Protein AF-A0A963FL14-F1 (afdb_monomer_lite)

pLDDT: mean 82.17, std 17.09, range [29.59, 98.5]

Foldseek 3Di:
DDDDDDDDDDDDDPPPPPPPPPPPVPQDQDVQATFLDDDVFKTKHFAQPDDPPPPQDPVRDRDGRDLQNQLDLPPDPDSQEGEMEMEGQDDPVCVCVVQDDDVLCSCLPGVLVSSCSSNPDDHHQKYWYFYYYPPDPHGQKIWMWGADPSSPDIATQDIDGDLNVLLADDLVRSLVPAHQDHPPDQPPPPAFDFPDDDPFKTKTFNHPCLWAFQPPVDPDHADPPRAMEMEGQDALVCVVVVCCVPPVQCQVRPVVVSCVVTYHAFIKHWYFYHYVVDRKTQKIWIWGWDDDPDPPDDTDIDTPDMGGISHSVSSSVVSVVQLCQLCVVVDRDDDDQSSARLSQCLVCLLVLVLVSQLVSQVVLQVLLVVVVCVPPPPPDPPPPDFRGGCLLLLLLLLQQLCPVQQCVLVVVLPKDKDKAKDFWDWDQDDADVPRRDDIDTRDIAMDITTGRPVSVVVCVVRYHNPSNVVVLVSCVVSVRSSSNRSSRRSNCCSVRDHCPDPSNVSSSVSSSVSSVVCSVCRRPSHD

Structure (mmCIF, N/CA/C/O backbone):
data_AF-A0A963FL14-F1
#
_entry.id   AF-A0A963FL14-F1
#
loop_
_atom_site.group_PDB
_atom_site.id
_atom_site.type_symbol
_atom_site.label_atom_id
_atom_site.label_alt_id
_atom_site.label_comp_id
_atom_site.label_asym_id
_atom_site.label_entity_id
_atom_site.label_seq_id
_atom_site.pdbx_PDB_ins_code
_atom_site.Cartn_x
_atom_site.Cartn_y
_atom_site.Cartn_z
_atom_site.occupancy
_atom_site.B_iso_or_equiv
_atom_site.auth_seq_id
_atom_site.auth_comp_id
_atom_site.auth_asym_id
_atom_site.auth_atom_id
_atom_site.pdbx_PDB_model_num
ATOM 1 N N . MET A 1 1 ? -38.346 -67.082 73.761 1.00 36.41 1 MET A N 1
ATOM 2 C CA . MET A 1 1 ? -37.071 -67.827 73.867 1.00 36.41 1 MET A CA 1
ATOM 3 C C . MET A 1 1 ? -36.022 -67.116 73.016 1.00 36.41 1 MET A C 1
ATOM 5 O O . MET A 1 1 ? -36.289 -66.941 71.841 1.00 36.41 1 MET A O 1
ATOM 9 N N . LYS A 1 2 ? -34.888 -66.734 73.634 1.00 35.06 2 LYS A N 1
ATOM 10 C CA . LYS A 1 2 ? -33.524 -66.584 73.064 1.00 35.06 2 LYS A CA 1
ATOM 11 C C . LYS A 1 2 ? -33.317 -65.604 71.883 1.00 35.06 2 LYS A C 1
ATOM 13 O O . LYS A 1 2 ? -33.778 -65.845 70.783 1.00 35.06 2 LYS A O 1
ATOM 18 N N . THR A 1 3 ? -32.785 -64.400 72.129 1.00 32.69 3 THR A N 1
ATOM 19 C CA . THR A 1 3 ? -31.349 -63.993 72.215 1.00 32.69 3 THR A CA 1
ATOM 20 C C . THR A 1 3 ? -30.592 -63.844 70.886 1.00 32.69 3 THR A C 1
ATOM 22 O O . THR A 1 3 ? -30.349 -64.825 70.199 1.00 32.69 3 THR A O 1
ATOM 25 N N . SER A 1 4 ? -30.136 -62.597 70.678 1.00 29.59 4 SER A N 1
ATOM 26 C CA . SER A 1 4 ? -28.787 -62.133 70.279 1.00 29.59 4 SER A CA 1
ATOM 27 C C . SER A 1 4 ? -28.186 -62.580 68.934 1.00 29.59 4 SER A C 1
ATOM 29 O O . SER A 1 4 ? -28.043 -63.764 68.673 1.00 29.59 4 SER A O 1
ATOM 31 N N . VAL A 1 5 ? -27.791 -61.679 68.024 1.00 35.53 5 VAL A N 1
ATOM 32 C CA . VAL A 1 5 ? -26.699 -60.676 68.125 1.00 35.53 5 VAL A CA 1
ATOM 33 C C . VAL A 1 5 ? -25.336 -61.303 68.456 1.00 35.53 5 VAL A C 1
ATOM 35 O O . VAL A 1 5 ? -25.065 -61.561 69.619 1.00 35.53 5 VAL A O 1
ATOM 38 N N . HIS A 1 6 ? -24.463 -61.454 67.447 1.00 31.09 6 HIS A N 1
ATOM 39 C CA . HIS A 1 6 ? -23.099 -60.880 67.367 1.00 31.09 6 HIS A CA 1
ATOM 40 C C . HIS A 1 6 ? -22.356 -61.393 66.113 1.00 31.09 6 HIS A C 1
ATOM 42 O O . HIS A 1 6 ? -22.363 -62.583 65.841 1.00 31.09 6 HIS A O 1
ATOM 48 N N . ARG A 1 7 ? -21.930 -60.484 65.212 1.00 37.38 7 ARG A N 1
ATOM 49 C CA . ARG A 1 7 ? -20.568 -59.887 65.089 1.00 37.38 7 ARG A CA 1
ATOM 50 C C . ARG A 1 7 ? -19.539 -60.933 64.607 1.00 37.38 7 ARG A C 1
ATOM 52 O O . ARG A 1 7 ? -19.436 -61.980 65.214 1.00 37.38 7 ARG A O 1
ATOM 59 N N . ARG A 1 8 ? -18.695 -60.696 63.593 1.00 35.94 8 ARG A N 1
ATOM 60 C CA . ARG A 1 8 ? -17.873 -59.496 63.332 1.00 35.94 8 ARG A CA 1
ATOM 61 C C . ARG A 1 8 ? -17.067 -59.646 62.021 1.00 35.94 8 ARG A C 1
ATOM 63 O O . ARG A 1 8 ? -16.720 -60.768 61.683 1.00 35.94 8 ARG A O 1
ATOM 70 N N . ALA A 1 9 ? -16.653 -58.477 61.497 1.00 37.66 9 ALA A N 1
ATOM 71 C CA . ALA A 1 9 ? -15.416 -58.160 60.744 1.00 37.66 9 ALA A CA 1
ATOM 72 C C . ALA A 1 9 ? -15.192 -58.837 59.367 1.00 37.66 9 ALA A C 1
ATOM 74 O O . ALA A 1 9 ? -15.571 -59.975 59.166 1.00 37.66 9 ALA A O 1
ATOM 75 N N . CYS A 1 10 ? -14.564 -58.232 58.354 1.00 32.94 10 CYS A N 1
ATOM 76 C CA . CYS A 1 10 ? -13.807 -56.983 58.215 1.00 32.94 10 CYS A CA 1
ATOM 77 C C . CYS A 1 10 ? -13.793 -56.607 56.714 1.00 32.94 10 CYS A C 1
ATOM 79 O O . CYS A 1 10 ? -13.673 -57.482 55.866 1.00 32.94 10 CYS A O 1
ATOM 81 N N . SER A 1 11 ? -14.006 -55.336 56.373 1.00 31.45 11 SER A N 1
ATOM 82 C CA . SER A 1 11 ? -13.001 -54.418 55.803 1.00 31.45 11 SER A CA 1
ATOM 83 C C . SER A 1 11 ? -12.186 -54.928 54.612 1.00 31.45 11 SER A C 1
ATOM 85 O O . SER A 1 11 ? -11.145 -55.557 54.785 1.00 31.45 11 SER A O 1
ATOM 87 N N . SER A 1 12 ? -12.555 -54.462 53.419 1.00 38.34 12 SER A N 1
ATOM 88 C CA . SER A 1 12 ? -11.640 -53.669 52.587 1.00 38.34 12 SER A CA 1
ATOM 89 C C . SER A 1 12 ? -12.417 -52.915 51.512 1.00 38.34 12 SER A C 1
ATOM 91 O O . SER A 1 12 ? -13.028 -53.498 50.621 1.00 38.34 12 SER A O 1
ATOM 93 N N . CYS A 1 13 ? -12.403 -51.591 51.655 1.00 33.75 13 CYS A N 1
ATOM 94 C CA . CYS A 1 13 ? -12.834 -50.611 50.674 1.00 33.75 13 CYS A CA 1
ATOM 95 C C . CYS A 1 13 ? -12.068 -50.783 49.358 1.00 33.75 13 CYS A C 1
ATOM 97 O O . CYS A 1 13 ? -10.847 -50.658 49.345 1.00 33.75 13 CYS A O 1
ATOM 99 N N . VAL A 1 14 ? -12.784 -50.921 48.244 1.00 39.25 14 VAL A N 1
ATOM 100 C CA . VAL A 1 14 ? -12.297 -50.461 46.939 1.00 39.25 14 VAL A CA 1
ATOM 101 C C . VAL A 1 14 ? -13.196 -49.302 46.539 1.00 39.25 14 VAL A C 1
ATOM 103 O O . VAL A 1 14 ? -14.261 -49.468 45.947 1.00 39.25 14 VAL A O 1
ATOM 106 N N . LEU A 1 15 ? -12.781 -48.113 46.979 1.00 38.31 15 LEU A N 1
ATOM 107 C CA . LEU A 1 15 ? -13.317 -46.846 46.511 1.00 38.31 15 LEU A CA 1
ATOM 108 C C . LEU A 1 15 ? -13.089 -46.789 44.998 1.00 38.31 15 LEU A C 1
ATOM 110 O O . LEU A 1 15 ? -11.952 -46.757 44.529 1.00 38.31 15 LEU A O 1
ATOM 114 N N . SER A 1 16 ? -14.185 -46.769 44.248 1.00 38.06 16 SER A N 1
ATOM 115 C CA . SER A 1 16 ? -14.195 -46.413 42.835 1.00 38.06 16 SER A CA 1
ATOM 116 C C . SER A 1 16 ? -13.856 -44.929 42.715 1.00 38.06 16 SER A C 1
ATOM 118 O O . SER A 1 16 ? -14.730 -44.063 42.732 1.00 38.06 16 SER A O 1
ATOM 120 N N . LEU A 1 17 ? -12.558 -44.639 42.653 1.00 34.09 17 LEU A N 1
ATOM 121 C CA . LEU A 1 17 ? -12.030 -43.350 42.241 1.00 34.09 17 LEU A CA 1
ATOM 122 C C . LEU A 1 17 ? -12.260 -43.243 40.726 1.00 34.09 17 LEU A C 1
ATOM 124 O O . LEU A 1 17 ? -11.465 -43.718 39.918 1.00 34.09 17 LEU A O 1
ATOM 128 N N . LEU A 1 18 ? -13.384 -42.641 40.342 1.00 36.38 18 LEU A N 1
ATOM 129 C CA . LEU A 1 18 ? -13.540 -42.003 39.040 1.00 36.38 18 LEU A CA 1
ATOM 130 C C . LEU A 1 18 ? -12.447 -40.934 38.933 1.00 36.38 18 LEU A C 1
ATOM 132 O O . LEU A 1 18 ? -12.615 -39.796 39.370 1.00 36.38 18 LEU A O 1
ATOM 136 N N . LEU A 1 19 ? -11.300 -41.326 38.380 1.00 34.06 19 LEU A N 1
ATOM 137 C CA . LEU A 1 19 ? -10.322 -40.413 37.817 1.00 34.06 19 LEU A CA 1
ATOM 138 C C . LEU A 1 19 ? -11.006 -39.674 36.659 1.00 34.06 19 LEU A C 1
ATOM 140 O O . LEU A 1 19 ? -10.921 -40.067 35.497 1.00 34.06 19 LEU A O 1
ATOM 144 N N . LEU A 1 20 ? -11.656 -38.554 36.984 1.00 34.47 20 LEU A N 1
ATOM 145 C CA . LEU A 1 20 ? -11.543 -37.371 36.147 1.00 34.47 20 LEU A CA 1
ATOM 146 C C . LEU A 1 20 ? -10.044 -37.088 36.031 1.00 34.47 20 LEU A C 1
ATOM 148 O O . LEU A 1 20 ? -9.445 -36.421 36.875 1.00 34.47 20 LEU A O 1
ATOM 152 N N . VAL A 1 21 ? -9.426 -37.616 34.979 1.00 35.47 21 VAL A N 1
ATOM 153 C CA . VAL A 1 21 ? -8.217 -37.020 34.432 1.00 35.47 21 VAL A CA 1
ATOM 154 C C . VAL A 1 21 ? -8.655 -35.645 33.948 1.00 35.47 21 VAL A C 1
ATOM 156 O O . VAL A 1 21 ? -9.121 -35.470 32.824 1.00 35.47 21 VAL A O 1
ATOM 159 N N . ALA A 1 22 ? -8.569 -34.663 34.844 1.00 35.25 22 ALA A N 1
ATOM 160 C CA . ALA A 1 22 ? -8.434 -33.279 34.461 1.00 35.25 22 ALA A CA 1
ATOM 161 C C . ALA A 1 22 ? -7.208 -33.237 33.550 1.00 35.25 22 ALA A C 1
ATOM 163 O O . ALA A 1 22 ? -6.068 -33.222 34.012 1.00 35.25 22 ALA A O 1
ATOM 164 N N . GLN A 1 23 ? -7.449 -33.291 32.241 1.00 36.31 23 GLN A N 1
ATOM 165 C CA . GLN A 1 23 ? -6.499 -32.829 31.251 1.00 36.31 23 GLN A CA 1
ATOM 166 C C . GLN A 1 23 ? -6.288 -31.341 31.540 1.00 36.31 23 GLN A C 1
ATOM 168 O O . GLN A 1 23 ? -6.885 -30.463 30.912 1.00 36.31 23 GLN A O 1
ATOM 173 N N . ASN A 1 24 ? -5.409 -31.052 32.499 1.00 38.28 24 ASN A N 1
ATOM 174 C CA . ASN A 1 24 ? -4.552 -29.885 32.452 1.00 38.28 24 ASN A CA 1
ATOM 175 C C . ASN A 1 24 ? -3.718 -30.059 31.183 1.00 38.28 24 ASN A C 1
ATOM 177 O O . ASN A 1 24 ? -2.580 -30.513 31.218 1.00 38.28 24 ASN A O 1
ATOM 181 N N . ALA A 1 25 ? -4.355 -29.798 30.040 1.00 44.28 25 ALA A N 1
ATOM 182 C CA . ALA A 1 25 ? -3.694 -29.630 28.769 1.00 44.28 25 ALA A CA 1
ATOM 183 C C . ALA A 1 25 ? -2.706 -28.494 29.002 1.00 44.28 25 ALA A C 1
ATOM 185 O O . ALA A 1 25 ? -3.106 -27.331 29.091 1.00 44.28 25 ALA A O 1
ATOM 186 N N . HIS A 1 26 ? -1.447 -28.859 29.231 1.00 52.81 26 HIS A N 1
ATOM 187 C CA . HIS A 1 26 ? -0.358 -27.909 29.291 1.00 52.81 26 HIS A CA 1
ATOM 188 C C . HIS A 1 26 ? -0.460 -27.052 28.036 1.00 52.81 26 HIS A C 1
ATOM 190 O O . HIS A 1 26 ? -0.559 -27.582 26.927 1.00 52.81 26 HIS A O 1
ATOM 196 N N . ALA A 1 27 ? -0.540 -25.737 28.227 1.00 66.38 27 ALA A N 1
ATOM 197 C CA . ALA A 1 27 ? -0.607 -24.809 27.119 1.00 66.38 27 ALA A CA 1
ATOM 198 C C . ALA A 1 27 ? 0.622 -25.060 26.231 1.00 66.38 27 ALA A C 1
ATOM 200 O O . ALA A 1 27 ? 1.758 -25.010 26.708 1.00 66.38 27 ALA A O 1
ATOM 201 N N . ARG A 1 28 ? 0.389 -25.450 24.974 1.00 81.62 28 ARG A N 1
ATOM 202 C CA . ARG A 1 28 ? 1.465 -25.796 24.045 1.00 81.62 28 ARG A CA 1
ATOM 203 C C . ARG A 1 28 ? 2.120 -24.499 23.589 1.00 81.62 28 ARG A C 1
ATOM 205 O O . ARG A 1 28 ? 1.475 -23.654 22.974 1.00 81.62 28 ARG A O 1
ATOM 212 N N . GLU A 1 29 ? 3.394 -24.345 23.917 1.00 81.56 29 GLU A N 1
ATOM 213 C CA . GLU A 1 29 ? 4.215 -23.229 23.457 1.00 81.56 29 GLU A CA 1
ATOM 214 C C . GLU A 1 29 ? 4.785 -23.539 22.073 1.00 81.56 29 GLU A C 1
ATOM 216 O O . GLU A 1 29 ? 5.341 -24.614 21.843 1.00 81.56 29 GLU A O 1
ATOM 221 N N . THR A 1 30 ? 4.691 -22.578 21.163 1.00 80.62 30 THR A N 1
ATOM 222 C CA . THR A 1 30 ? 5.293 -22.641 19.827 1.00 80.62 30 THR A CA 1
ATOM 223 C C . THR A 1 30 ? 6.284 -21.488 19.652 1.00 80.62 30 THR A C 1
ATOM 225 O O . THR A 1 30 ? 6.452 -20.640 20.536 1.00 80.62 30 THR A O 1
ATOM 228 N N . GLU A 1 31 ? 6.964 -21.425 18.508 1.00 75.62 31 GLU A N 1
ATOM 229 C CA . GLU A 1 31 ? 7.647 -20.194 18.077 1.00 75.62 31 GLU A CA 1
ATOM 230 C C . GLU A 1 31 ? 6.660 -19.029 17.887 1.00 75.62 31 GLU A C 1
ATOM 232 O O . GLU A 1 31 ? 7.032 -17.861 17.992 1.00 75.62 31 GLU A O 1
ATOM 237 N N . ASN A 1 32 ? 5.379 -19.359 17.683 1.00 76.12 32 ASN A N 1
ATOM 238 C CA . ASN A 1 32 ? 4.301 -18.421 17.435 1.00 76.12 32 ASN A CA 1
ATOM 239 C C . ASN A 1 32 ? 3.488 -18.050 18.686 1.00 76.12 32 ASN A C 1
ATOM 241 O O . ASN A 1 32 ? 2.395 -17.493 18.576 1.00 76.12 32 ASN A O 1
ATOM 245 N N . GLY A 1 33 ? 4.014 -18.340 19.876 1.00 84.69 33 GLY A N 1
ATOM 246 C CA . GLY A 1 33 ? 3.354 -18.073 21.151 1.00 84.69 33 GLY A CA 1
ATOM 247 C C . GLY A 1 33 ? 2.565 -19.268 21.676 1.00 84.69 33 GLY A C 1
ATOM 248 O O . GLY A 1 33 ? 2.762 -20.412 21.250 1.00 84.69 33 GLY A O 1
ATOM 249 N N . THR A 1 34 ? 1.678 -19.003 22.630 1.00 89.19 34 THR A N 1
ATOM 250 C CA . THR A 1 34 ? 0.920 -20.051 23.307 1.00 89.19 34 THR A CA 1
ATOM 251 C C . THR A 1 34 ? -0.343 -20.391 22.529 1.00 89.19 34 THR A C 1
ATOM 253 O O . THR A 1 34 ? -1.174 -19.517 22.273 1.00 89.19 34 THR A O 1
ATOM 256 N N . VAL A 1 35 ? -0.519 -21.664 22.186 1.00 91.69 35 VAL A N 1
ATOM 257 C CA . VAL A 1 35 ? -1.696 -22.163 21.467 1.00 91.69 35 VAL A CA 1
ATOM 258 C C . VAL A 1 35 ? -2.911 -22.186 22.397 1.00 91.69 35 VAL A C 1
ATOM 260 O O . VAL A 1 35 ? -2.888 -22.825 23.451 1.00 91.69 35 VAL A O 1
ATOM 263 N N . ILE A 1 36 ? -3.988 -21.506 21.993 1.00 93.62 36 ILE A N 1
ATOM 264 C CA . ILE A 1 36 ? -5.283 -21.499 22.699 1.00 93.62 36 ILE A CA 1
ATOM 265 C C . ILE A 1 36 ? -6.378 -22.265 21.949 1.00 93.62 36 ILE A C 1
ATOM 267 O O . ILE A 1 36 ? -7.389 -22.628 22.550 1.00 93.62 36 ILE A O 1
ATOM 271 N N . TYR A 1 37 ? -6.178 -22.524 20.655 1.00 95.44 37 TYR A N 1
ATOM 272 C CA . TYR A 1 37 ? -7.022 -23.384 19.832 1.00 95.44 37 TYR A CA 1
ATOM 273 C C . TYR A 1 37 ? -6.213 -23.932 18.652 1.00 95.44 37 TYR A C 1
ATOM 275 O O . TYR A 1 37 ? -5.437 -23.198 18.047 1.00 95.44 37 TYR A O 1
ATOM 283 N N . GLU A 1 38 ? -6.406 -25.204 18.315 1.00 94.94 38 GLU A N 1
ATOM 284 C CA . GLU A 1 38 ? -5.744 -25.869 17.190 1.00 94.94 38 GLU A CA 1
ATOM 285 C C . GLU A 1 38 ? -6.720 -26.871 16.571 1.00 94.94 38 GLU A C 1
ATOM 287 O O . GLU A 1 38 ? -7.455 -27.567 17.277 1.00 94.94 38 GLU A O 1
ATOM 292 N N . GLN A 1 39 ? -6.737 -26.922 15.247 1.00 95.12 39 GLN A N 1
ATOM 293 C CA . GLN A 1 39 ? -7.376 -27.958 14.444 1.00 95.12 39 GLN A CA 1
ATOM 294 C C . GLN A 1 39 ? -6.572 -28.122 13.150 1.00 95.12 39 GLN A C 1
ATOM 296 O O . GLN A 1 39 ? -5.689 -27.311 12.859 1.00 95.12 39 GLN A O 1
ATOM 301 N N . ASP A 1 40 ? -6.909 -29.125 12.343 1.00 95.25 40 ASP A N 1
ATOM 302 C CA . ASP A 1 40 ? -6.232 -29.317 11.063 1.00 95.25 40 ASP A CA 1
ATOM 303 C C . ASP A 1 40 ? -6.300 -28.045 10.195 1.00 95.25 40 ASP A C 1
ATOM 305 O O . ASP A 1 40 ? -7.369 -27.470 9.961 1.00 95.25 40 ASP A O 1
ATOM 309 N N . GLY A 1 41 ? -5.125 -27.559 9.798 1.00 94.50 41 GLY A N 1
ATOM 310 C CA . GLY A 1 41 ? -4.950 -26.344 9.008 1.00 94.50 41 GLY A CA 1
ATOM 311 C C . GLY A 1 41 ? -5.257 -25.004 9.689 1.00 94.50 41 GLY A C 1
ATOM 312 O O . GLY A 1 41 ? -5.211 -23.990 8.994 1.00 94.50 41 GLY A O 1
ATOM 313 N N . LEU A 1 42 ? -5.555 -24.945 10.996 1.00 96.69 42 LEU A N 1
ATOM 314 C CA . LEU A 1 42 ? -5.781 -23.688 11.728 1.00 96.69 42 LEU A CA 1
ATOM 315 C C . LEU A 1 42 ? -5.200 -23.737 13.146 1.00 96.69 42 LEU A C 1
ATOM 317 O O . LEU A 1 42 ? -5.630 -24.522 13.988 1.00 96.69 42 LEU A O 1
ATOM 321 N N . GLU A 1 43 ? -4.297 -22.807 13.432 1.00 95.81 43 GLU A N 1
ATOM 322 C CA . GLU A 1 43 ? -3.701 -22.591 14.749 1.00 95.81 43 GLU A CA 1
ATOM 323 C C . GLU A 1 43 ? -4.058 -21.188 15.251 1.00 95.81 43 GLU A C 1
ATOM 325 O O . GLU A 1 43 ? -3.954 -20.207 14.513 1.00 95.81 43 GLU A O 1
ATOM 330 N N . VAL A 1 44 ? -4.479 -21.072 16.508 1.00 95.69 44 VAL A N 1
ATOM 331 C CA . VAL A 1 44 ? -4.759 -19.792 17.160 1.00 95.69 44 VAL A CA 1
ATOM 332 C C . VAL A 1 44 ? -3.868 -19.642 18.380 1.00 95.69 44 VAL A C 1
ATOM 334 O O . VAL A 1 44 ? -3.947 -20.433 19.326 1.00 95.69 44 VAL A O 1
ATOM 337 N N . THR A 1 45 ? -3.057 -18.591 18.377 1.00 92.62 45 THR A N 1
ATOM 338 C CA . THR A 1 45 ? -2.063 -18.329 19.413 1.00 92.62 45 THR A CA 1
ATOM 339 C C . THR A 1 45 ? -2.240 -16.969 20.068 1.00 92.62 45 THR A C 1
ATOM 341 O O . THR A 1 45 ? -2.808 -16.027 19.508 1.00 92.62 45 THR A O 1
ATOM 344 N N . VAL A 1 46 ? -1.711 -16.852 21.280 1.00 88.50 46 VAL A N 1
ATOM 345 C CA . VAL A 1 46 ? -1.512 -15.579 21.968 1.00 88.50 46 VAL A CA 1
ATOM 346 C C . VAL A 1 46 ? -0.032 -15.343 22.201 1.00 88.50 46 VAL A C 1
ATOM 348 O O . VAL A 1 46 ? 0.710 -16.258 22.549 1.00 88.50 46 VAL A O 1
ATOM 351 N N . TYR A 1 47 ? 0.392 -14.093 22.048 1.00 77.75 47 TYR A N 1
ATOM 352 C CA . TYR A 1 47 ? 1.740 -13.677 22.411 1.00 77.75 47 TYR A CA 1
ATOM 353 C C . TYR A 1 47 ? 1.693 -12.858 23.696 1.00 77.75 47 TYR A C 1
ATOM 355 O O . TYR A 1 47 ? 0.925 -11.897 23.805 1.00 77.75 47 TYR A O 1
ATOM 363 N N . GLY A 1 48 ? 2.554 -13.205 24.656 1.00 60.72 48 GLY A N 1
ATOM 364 C CA . GLY A 1 48 ? 2.923 -12.280 25.722 1.00 60.72 48 GLY A CA 1
ATOM 365 C C . GLY A 1 48 ? 3.452 -10.994 25.095 1.00 60.72 48 GLY A C 1
ATOM 366 O O . GLY A 1 48 ? 4.261 -11.044 24.174 1.00 60.72 48 GLY A O 1
ATOM 367 N N . TRP A 1 49 ? 2.914 -9.854 25.523 1.00 52.00 49 TRP A N 1
ATOM 368 C CA . TRP A 1 49 ? 3.175 -8.564 24.890 1.00 52.00 49 TRP A CA 1
ATOM 369 C C . TRP A 1 49 ? 4.682 -8.275 24.730 1.00 52.00 49 TRP A C 1
ATOM 371 O O . TRP A 1 49 ? 5.495 -8.612 25.592 1.00 52.00 49 TRP A O 1
ATOM 381 N N . ASP A 1 50 ? 4.987 -7.593 23.624 1.00 42.94 50 ASP A N 1
ATOM 382 C CA . ASP A 1 50 ? 6.202 -6.817 23.354 1.00 42.94 50 ASP A CA 1
ATOM 383 C C . ASP A 1 50 ? 7.523 -7.565 23.125 1.00 42.94 50 ASP A C 1
ATOM 385 O O . ASP A 1 50 ? 8.600 -7.138 23.547 1.00 42.94 50 ASP A O 1
ATOM 389 N N . VAL A 1 51 ? 7.470 -8.632 22.331 1.00 42.59 51 VAL A N 1
ATOM 390 C CA . VAL A 1 51 ? 8.624 -8.953 21.490 1.00 42.59 51 VAL A CA 1
ATOM 391 C C . VAL A 1 51 ? 8.314 -8.426 20.103 1.00 42.59 51 VAL A C 1
ATOM 393 O O . VAL A 1 51 ? 7.624 -9.074 19.319 1.00 42.59 51 VAL A O 1
ATOM 396 N N . GLN A 1 52 ? 8.809 -7.226 19.789 1.00 38.97 52 GLN A N 1
ATOM 397 C CA . GLN A 1 52 ? 9.046 -6.898 18.387 1.00 38.97 52 GLN A CA 1
ATOM 398 C C . GLN A 1 52 ? 9.802 -8.088 17.776 1.00 38.97 52 GLN A C 1
ATOM 400 O O . GLN A 1 52 ? 10.850 -8.455 18.325 1.00 38.97 52 GLN A O 1
ATOM 405 N N . PRO A 1 53 ? 9.295 -8.712 16.698 1.00 39.09 53 PRO A N 1
ATOM 406 C CA . PRO A 1 53 ? 10.031 -9.754 15.998 1.00 39.09 53 PRO A CA 1
ATOM 407 C C . PRO A 1 53 ? 11.430 -9.207 15.683 1.00 39.09 53 PRO A C 1
ATOM 409 O O . PRO A 1 53 ? 11.551 -8.241 14.934 1.00 39.09 53 PRO A O 1
ATOM 412 N N . GLY A 1 54 ? 12.470 -9.741 16.333 1.00 39.75 54 GLY A N 1
ATOM 413 C CA . GLY A 1 54 ? 13.850 -9.269 16.163 1.00 39.75 54 GLY A CA 1
ATOM 414 C C . GLY A 1 54 ? 14.550 -8.657 17.383 1.00 39.75 54 GLY A C 1
ATOM 415 O O . GLY A 1 54 ? 15.722 -8.305 17.255 1.00 39.75 54 GLY A O 1
ATOM 416 N N . ARG A 1 55 ? 13.936 -8.569 18.578 1.00 39.81 55 ARG A N 1
ATOM 417 C CA . ARG A 1 55 ? 14.712 -8.311 19.813 1.00 39.81 55 ARG A CA 1
ATOM 418 C C . ARG A 1 55 ? 15.470 -9.577 20.223 1.00 39.81 55 ARG A C 1
ATOM 420 O O . ARG A 1 55 ? 15.056 -10.337 21.093 1.00 39.81 55 ARG A O 1
ATOM 427 N N . ILE A 1 56 ? 16.575 -9.808 19.527 1.00 43.31 56 ILE A N 1
ATOM 428 C CA . ILE A 1 56 ? 17.557 -10.833 19.846 1.00 43.31 56 ILE A CA 1
ATOM 429 C C . ILE A 1 56 ? 18.224 -10.411 21.161 1.00 43.31 56 ILE A C 1
ATOM 431 O O . ILE A 1 56 ? 18.861 -9.357 21.228 1.00 43.31 56 ILE A O 1
ATOM 435 N N . LEU A 1 57 ? 18.053 -11.194 22.232 1.00 47.81 57 LEU A N 1
ATOM 436 C CA . LEU A 1 57 ? 18.898 -11.052 23.420 1.00 47.81 57 LEU A CA 1
ATOM 437 C C . LEU A 1 57 ? 20.361 -11.238 22.998 1.00 47.81 57 LEU A C 1
ATOM 439 O O . LEU A 1 57 ? 20.627 -11.905 22.004 1.00 47.81 57 LEU A O 1
ATOM 443 N N . ALA A 1 58 ? 21.327 -10.725 23.765 1.00 40.84 58 ALA A N 1
ATOM 444 C CA . ALA A 1 58 ? 22.764 -10.785 23.442 1.00 40.84 58 ALA A CA 1
ATOM 445 C C . ALA A 1 58 ? 23.334 -12.201 23.139 1.00 40.84 58 ALA A C 1
ATOM 447 O O . ALA A 1 58 ? 24.501 -12.326 22.786 1.00 40.84 58 ALA A O 1
ATOM 448 N N . ARG A 1 59 ? 22.524 -13.262 23.275 1.00 44.41 59 ARG A N 1
ATOM 449 C CA . ARG A 1 59 ? 22.834 -14.667 22.980 1.00 44.41 59 ARG A CA 1
ATOM 450 C C . ARG A 1 59 ? 22.040 -15.295 21.822 1.00 44.41 59 ARG A C 1
ATOM 452 O O . ARG A 1 59 ? 22.093 -16.507 21.670 1.00 44.41 59 ARG A O 1
ATOM 459 N N . GLY A 1 60 ? 21.291 -14.538 21.019 1.00 46.31 60 GLY A N 1
ATOM 460 C CA . GLY A 1 60 ? 20.508 -15.126 19.915 1.00 46.31 60 GLY A CA 1
ATOM 461 C C . GLY A 1 60 ? 19.100 -15.599 20.303 1.00 46.31 60 GLY A C 1
ATOM 462 O O . GLY A 1 60 ? 18.326 -15.980 19.433 1.00 46.31 60 GLY A O 1
ATOM 463 N N . GLU A 1 61 ? 18.742 -15.559 21.588 1.00 46.34 61 GLU A N 1
ATOM 464 C CA . GLU A 1 61 ? 17.444 -16.032 22.076 1.00 46.34 61 GLU A CA 1
ATOM 465 C C . GLU A 1 61 ? 16.374 -14.934 22.007 1.00 46.34 61 GLU A C 1
ATOM 467 O O . GLU A 1 61 ? 16.606 -13.776 22.367 1.00 46.34 61 GLU A O 1
ATOM 472 N N . VAL A 1 62 ? 15.174 -15.309 21.564 1.00 54.50 62 VAL A N 1
ATOM 473 C CA . VAL A 1 62 ? 13.986 -14.452 21.599 1.00 54.50 62 VAL A CA 1
ATOM 474 C C . VAL A 1 62 ? 13.423 -14.503 23.020 1.00 54.50 62 VAL A C 1
ATOM 476 O O . VAL A 1 62 ? 12.976 -15.558 23.470 1.00 54.50 62 VAL A O 1
ATOM 479 N N . ALA A 1 63 ? 13.460 -13.382 23.745 1.00 51.88 63 ALA A N 1
ATOM 480 C CA . ALA A 1 63 ? 12.922 -13.305 25.103 1.00 51.88 63 ALA A CA 1
ATOM 481 C C . ALA A 1 63 ? 11.423 -13.642 25.097 1.00 51.88 63 ALA A C 1
ATOM 483 O O . ALA A 1 63 ? 10.621 -12.847 24.622 1.00 51.88 63 ALA A O 1
ATOM 484 N N . LYS A 1 64 ? 11.019 -14.806 25.616 1.00 58.62 64 LYS A N 1
ATOM 485 C CA . LYS A 1 64 ? 9.596 -15.141 25.756 1.00 58.62 64 LYS A CA 1
ATOM 486 C C . LYS A 1 64 ? 9.026 -14.414 26.972 1.00 58.62 64 LYS A C 1
ATOM 488 O O . LYS A 1 64 ? 9.393 -14.719 28.105 1.00 58.62 64 LYS A O 1
ATOM 493 N N . THR A 1 65 ? 8.126 -13.460 26.748 1.00 59.59 65 THR A N 1
ATOM 494 C CA . THR A 1 65 ? 7.363 -12.832 27.832 1.00 59.59 65 THR A CA 1
ATOM 495 C C . THR A 1 65 ? 6.514 -13.909 28.523 1.00 59.59 65 THR A C 1
ATOM 497 O O . THR A 1 65 ? 5.738 -14.578 27.836 1.00 59.59 65 THR A O 1
ATOM 500 N N . PRO A 1 66 ? 6.625 -14.113 29.851 1.00 65.56 66 PRO A N 1
ATOM 501 C CA . PRO A 1 66 ? 5.867 -15.155 30.531 1.00 65.56 66 PRO A CA 1
ATOM 502 C C . PRO A 1 66 ? 4.364 -14.950 30.343 1.00 65.56 66 PRO A C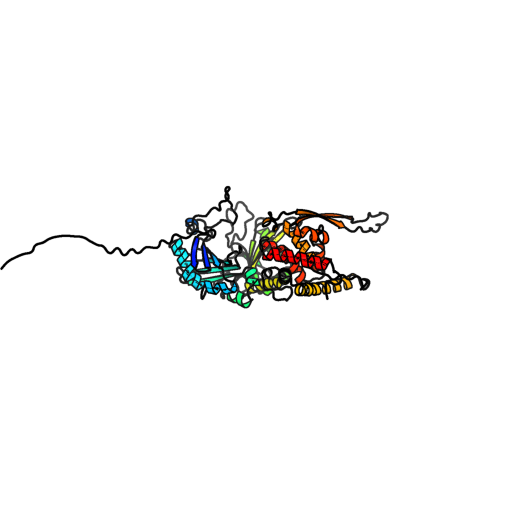 1
ATOM 504 O O . PRO A 1 66 ? 3.864 -13.828 30.425 1.00 65.56 66 PRO A O 1
ATOM 507 N N . ILE A 1 67 ? 3.625 -16.038 30.153 1.00 69.75 67 ILE A N 1
ATOM 508 C CA . ILE A 1 67 ? 2.177 -16.006 29.909 1.00 69.75 67 ILE A CA 1
ATOM 509 C C . ILE A 1 67 ? 1.384 -15.277 31.006 1.00 69.75 67 ILE A C 1
ATOM 511 O O . ILE A 1 67 ? 0.359 -14.648 30.749 1.00 69.75 67 ILE A O 1
ATOM 515 N N . SER A 1 68 ? 1.908 -15.279 32.234 1.00 67.12 68 SER A N 1
ATOM 516 C CA . SER A 1 68 ? 1.358 -14.534 33.365 1.00 67.12 68 SER A CA 1
ATOM 517 C C . SER A 1 68 ? 1.294 -13.025 33.107 1.00 67.12 68 SER A C 1
ATOM 519 O O . SER A 1 68 ? 0.348 -12.378 33.553 1.00 67.12 68 SER A O 1
ATOM 521 N N . TYR A 1 69 ? 2.228 -12.461 32.335 1.00 69.00 69 TYR A N 1
ATOM 522 C CA . TYR A 1 69 ? 2.191 -11.054 31.933 1.00 69.00 69 TYR A CA 1
ATOM 523 C C . TYR A 1 69 ? 1.057 -10.776 30.952 1.00 69.00 69 TYR A C 1
ATOM 525 O O . TYR A 1 69 ? 0.387 -9.756 31.089 1.00 69.00 69 TYR A O 1
ATOM 533 N N . PHE A 1 70 ? 0.792 -11.693 30.015 1.00 73.62 70 PHE A N 1
ATOM 534 C CA . PHE A 1 70 ? -0.322 -11.574 29.069 1.00 73.62 70 PHE A CA 1
ATOM 535 C C . PHE A 1 70 ? -1.679 -11.540 29.777 1.00 73.62 70 PHE A C 1
ATOM 537 O O . PHE A 1 70 ? -2.558 -10.742 29.432 1.00 73.62 70 PHE A O 1
ATOM 544 N N . CYS A 1 71 ? -1.834 -12.402 30.781 1.00 78.69 71 CYS A N 1
ATOM 545 C CA . CYS A 1 71 ? -3.047 -12.503 31.578 1.00 78.69 71 CYS A CA 1
ATOM 546 C C . CYS A 1 71 ? -3.171 -11.376 32.617 1.00 78.69 71 CYS A C 1
ATOM 548 O O . CYS A 1 71 ? -4.276 -11.090 33.073 1.00 78.69 71 CYS A O 1
ATOM 550 N N . SER A 1 72 ? -2.071 -10.701 32.971 1.00 70.69 72 SER A N 1
ATOM 551 C CA . SER A 1 72 ? -2.091 -9.572 33.902 1.00 70.69 72 SER A CA 1
ATOM 552 C C . SER A 1 72 ? -2.385 -8.244 33.192 1.00 70.69 72 SER A C 1
ATOM 554 O O . SER A 1 72 ? -1.727 -7.865 32.227 1.00 70.69 72 SER A O 1
ATOM 556 N N . GLY A 1 73 ? -3.339 -7.471 33.711 1.00 63.09 73 GLY A N 1
ATOM 557 C CA . GLY A 1 73 ? -3.629 -6.119 33.213 1.00 63.09 73 GLY A CA 1
ATOM 558 C C . GLY A 1 73 ? -2.559 -5.069 33.546 1.00 63.09 73 GLY A C 1
ATOM 559 O O . GLY A 1 73 ? -2.641 -3.946 33.064 1.00 63.09 73 GLY A O 1
ATOM 560 N N . LYS A 1 74 ? -1.555 -5.411 34.369 1.00 59.34 74 LYS A N 1
ATOM 561 C CA . LYS A 1 74 ? -0.638 -4.453 35.019 1.00 59.34 74 LYS A CA 1
ATOM 562 C C . LYS A 1 74 ? 0.256 -3.654 34.061 1.00 59.34 74 LYS A C 1
ATOM 564 O O . LYS A 1 74 ? 0.797 -2.638 34.477 1.00 59.34 74 LYS A O 1
ATOM 569 N N . GLN A 1 75 ? 0.424 -4.100 32.817 1.00 56.34 75 GLN A N 1
ATOM 570 C CA . GLN A 1 75 ? 1.269 -3.434 31.813 1.00 56.34 75 GLN A CA 1
ATOM 571 C C . GLN A 1 75 ? 0.517 -3.053 30.531 1.00 56.34 75 GLN A C 1
ATOM 573 O O . GLN A 1 75 ? 1.131 -2.604 29.567 1.00 56.34 75 GLN A O 1
ATOM 578 N N . LYS A 1 76 ? -0.810 -3.216 30.501 1.00 61.62 76 LYS A N 1
ATOM 579 C CA . LYS A 1 76 ? -1.617 -2.892 29.322 1.00 61.62 76 LYS A CA 1
ATOM 580 C C . LYS A 1 76 ? -2.186 -1.483 29.447 1.00 61.62 76 LYS A C 1
ATOM 582 O O . LYS A 1 76 ? -2.749 -1.134 30.481 1.00 61.62 76 LYS A O 1
ATOM 587 N N . SER A 1 77 ? -2.112 -0.710 28.364 1.00 57.84 77 SER A N 1
ATOM 588 C CA . SER A 1 77 ? -2.862 0.548 28.231 1.00 57.84 77 SER A CA 1
ATOM 589 C C . SER A 1 77 ? -4.375 0.312 28.280 1.00 57.84 77 SER A C 1
ATOM 591 O O . SER A 1 77 ? -5.108 1.134 28.820 1.00 57.84 77 SER A O 1
ATOM 593 N N . ASN A 1 78 ? -4.825 -0.841 27.772 1.00 66.62 78 ASN A N 1
ATOM 594 C CA . ASN A 1 78 ? -6.189 -1.333 27.908 1.00 66.62 78 ASN A CA 1
ATOM 595 C C . ASN A 1 78 ? -6.181 -2.781 28.450 1.00 66.62 78 ASN A C 1
ATOM 597 O O . ASN A 1 78 ? -6.004 -3.726 27.675 1.00 66.62 78 ASN A O 1
ATOM 601 N N . PRO A 1 79 ? -6.339 -2.978 29.773 1.00 71.25 79 PRO A N 1
ATOM 602 C CA . PRO A 1 79 ? -6.277 -4.289 30.424 1.00 71.25 79 PRO A CA 1
ATOM 603 C C . PRO A 1 79 ? -7.232 -5.345 29.864 1.00 71.25 79 PRO A C 1
ATOM 605 O O . PRO A 1 79 ? -6.924 -6.533 29.948 1.00 71.25 79 PRO A O 1
ATOM 608 N N . SER A 1 80 ? -8.358 -4.921 29.286 1.00 81.81 80 SER A N 1
ATOM 609 C CA . SER A 1 80 ? -9.418 -5.795 28.781 1.00 81.81 80 SER A CA 1
ATOM 610 C C . SER A 1 80 ? -9.377 -6.029 27.265 1.00 81.81 80 SER A C 1
ATOM 612 O O . SER A 1 80 ? -10.263 -6.707 26.739 1.00 81.81 80 SER A O 1
ATOM 614 N N . SER A 1 81 ? -8.356 -5.513 26.566 1.00 86.00 81 SER A N 1
ATOM 615 C CA . SER A 1 81 ? -8.105 -5.777 25.142 1.00 86.00 81 SER A CA 1
ATOM 616 C C . SER A 1 81 ? -7.009 -6.833 24.948 1.00 86.00 81 SER A C 1
ATOM 618 O O . SER A 1 81 ? -5.980 -6.846 25.640 1.00 86.00 81 SER A O 1
ATOM 620 N N . TYR A 1 82 ? -7.252 -7.763 24.024 1.00 88.56 82 TYR A N 1
ATOM 621 C CA . TYR A 1 82 ? -6.405 -8.928 23.778 1.00 88.56 82 TYR A CA 1
ATOM 622 C C . TYR A 1 82 ? -6.103 -9.090 22.285 1.00 88.56 82 TYR A C 1
ATOM 624 O O . TYR A 1 82 ? -6.995 -9.000 21.448 1.00 88.56 82 TYR A O 1
ATOM 632 N N . ASN A 1 83 ? -4.838 -9.374 21.962 1.00 89.56 83 ASN A N 1
ATOM 633 C CA . ASN A 1 83 ? -4.394 -9.692 20.605 1.00 89.56 83 ASN A CA 1
ATOM 634 C C . ASN A 1 83 ? -4.220 -11.207 20.465 1.00 89.56 83 ASN A C 1
ATOM 636 O O . ASN A 1 83 ? -3.506 -11.819 21.261 1.00 89.56 83 ASN A O 1
ATOM 640 N N . VAL A 1 84 ? -4.854 -11.794 19.455 1.00 92.94 84 VAL A N 1
ATOM 641 C CA . VAL A 1 84 ? -4.855 -13.238 19.194 1.00 92.94 84 VAL A CA 1
ATOM 642 C C . VAL A 1 84 ? -4.495 -13.477 17.732 1.00 92.94 84 VAL A C 1
ATOM 644 O O . VAL A 1 84 ? -5.177 -12.985 16.848 1.00 92.94 84 VAL A O 1
ATOM 647 N N . SER A 1 85 ? -3.450 -14.240 17.437 1.00 94.12 85 SER A N 1
ATOM 648 C CA . SER A 1 85 ? -3.081 -14.535 16.048 1.00 94.12 85 SER A CA 1
ATOM 649 C C . SER A 1 85 ? -3.759 -15.810 15.570 1.00 94.12 85 SER A C 1
ATOM 651 O O . SER A 1 85 ? -3.714 -16.816 16.265 1.00 94.12 85 SER A O 1
ATOM 653 N N . ALA A 1 86 ? -4.354 -15.788 14.379 1.00 95.62 86 ALA A N 1
ATOM 654 C CA . ALA A 1 86 ? -4.896 -16.979 13.728 1.00 95.62 86 ALA A CA 1
ATOM 655 C C . ALA A 1 86 ? -4.080 -17.299 12.468 1.00 95.62 86 ALA A C 1
ATOM 657 O O . ALA A 1 86 ? -3.989 -16.479 11.557 1.00 95.62 86 ALA A O 1
ATOM 658 N N . ARG A 1 87 ? -3.470 -18.481 12.408 1.00 95.12 87 ARG A N 1
ATOM 659 C CA . ARG A 1 87 ? -2.639 -18.954 11.295 1.00 95.12 87 ARG A CA 1
ATOM 660 C C . ARG A 1 87 ? -3.356 -20.083 10.570 1.00 95.12 87 ARG A C 1
ATOM 662 O O . ARG A 1 87 ? -3.739 -21.054 11.212 1.00 95.12 87 ARG A O 1
ATOM 669 N N . TYR A 1 88 ? -3.530 -19.973 9.257 1.00 95.75 88 TYR A N 1
ATOM 670 C CA . TYR A 1 88 ? -4.267 -20.959 8.462 1.00 95.75 88 TYR A CA 1
ATOM 671 C C . TYR A 1 88 ? -3.467 -21.452 7.253 1.00 95.75 88 TYR A C 1
ATOM 673 O O . TYR A 1 88 ? -2.718 -20.686 6.649 1.00 95.75 88 TYR A O 1
ATOM 681 N N . SER A 1 89 ? -3.624 -22.725 6.888 1.00 94.00 89 SER A N 1
ATOM 682 C CA . SER A 1 89 ? -2.945 -23.332 5.730 1.00 94.00 89 SER A CA 1
ATOM 683 C C . SER A 1 89 ? -3.726 -23.202 4.418 1.00 94.00 89 SER A C 1
ATOM 685 O O . SER A 1 89 ? -3.131 -23.268 3.346 1.00 94.00 89 SER A O 1
ATOM 687 N N . ALA A 1 90 ? -5.048 -23.016 4.488 1.00 91.94 90 ALA A N 1
ATOM 688 C CA . ALA A 1 90 ? -5.911 -22.907 3.312 1.00 91.94 90 ALA A CA 1
ATOM 689 C C . ALA A 1 90 ? -5.629 -21.644 2.475 1.00 91.94 90 ALA A C 1
ATOM 691 O O . ALA A 1 90 ? -5.046 -20.667 2.952 1.00 91.94 90 ALA A O 1
ATOM 692 N N . GLU A 1 91 ? -6.115 -21.628 1.229 1.00 88.94 91 GLU A N 1
ATOM 693 C CA . GLU A 1 91 ? -6.178 -20.388 0.458 1.00 88.94 91 GLU A CA 1
ATOM 694 C C . GLU A 1 91 ? -6.994 -19.327 1.195 1.00 88.94 91 GLU A C 1
ATOM 696 O O . GLU A 1 91 ? -7.956 -19.636 1.904 1.00 88.94 91 GLU A O 1
ATOM 701 N N . HIS A 1 92 ? -6.612 -18.059 1.026 1.00 88.75 92 HIS A N 1
ATOM 702 C CA . HIS A 1 92 ? -7.185 -16.976 1.820 1.00 88.75 92 HIS A CA 1
ATOM 703 C C . HIS A 1 92 ? -8.714 -16.956 1.741 1.00 88.75 92 HIS A C 1
ATOM 705 O O . HIS A 1 92 ? -9.384 -16.913 2.772 1.00 88.75 92 HIS A O 1
ATOM 711 N N . ASN A 1 93 ? -9.281 -17.083 0.542 1.00 86.25 93 ASN A N 1
ATOM 712 C CA . ASN A 1 93 ? -10.733 -17.052 0.335 1.00 86.25 93 ASN A CA 1
ATOM 713 C C . ASN A 1 93 ? -11.451 -18.273 0.942 1.00 86.25 93 ASN A C 1
ATOM 715 O O . ASN A 1 93 ? -12.626 -18.189 1.292 1.00 86.25 93 ASN A O 1
ATOM 719 N N . ASP A 1 94 ? -10.731 -19.371 1.172 1.00 90.50 94 ASP A N 1
ATOM 720 C CA . ASP A 1 94 ? -11.251 -20.601 1.767 1.00 90.50 94 ASP A CA 1
ATOM 721 C C . ASP A 1 94 ? -11.084 -20.670 3.290 1.00 90.50 94 ASP A C 1
ATOM 723 O O . ASP A 1 94 ? -11.670 -21.549 3.927 1.00 90.50 94 ASP A O 1
ATOM 727 N N . ARG A 1 95 ? -10.365 -19.721 3.911 1.00 92.06 95 ARG A N 1
ATOM 728 C CA . ARG A 1 95 ? -10.104 -19.700 5.367 1.00 92.06 95 ARG A CA 1
ATOM 729 C C . ARG A 1 95 ? -11.373 -19.799 6.217 1.00 92.06 95 ARG A C 1
ATOM 731 O O . ARG A 1 95 ? -11.351 -20.354 7.312 1.00 92.06 95 ARG A O 1
ATOM 738 N N . ARG A 1 96 ? -12.508 -19.309 5.704 1.00 90.94 96 ARG A N 1
ATOM 739 C CA . ARG A 1 96 ? -13.806 -19.380 6.390 1.00 90.94 96 ARG A CA 1
ATOM 740 C C . ARG A 1 96 ? -14.252 -20.820 6.655 1.00 90.94 96 ARG A C 1
ATOM 742 O O . ARG A 1 96 ? -14.889 -21.061 7.674 1.00 90.94 96 ARG A O 1
ATOM 749 N N . LYS A 1 97 ? -13.874 -21.781 5.805 1.00 93.88 97 LYS A N 1
ATOM 750 C CA . LYS A 1 97 ? -14.160 -23.212 6.012 1.00 93.88 97 LYS A CA 1
ATOM 751 C C . LYS A 1 97 ? -13.514 -23.746 7.294 1.00 93.88 97 LYS A C 1
ATOM 753 O O . LYS A 1 97 ? -14.086 -24.619 7.933 1.00 93.88 97 LYS A O 1
ATOM 758 N N . LEU A 1 98 ? -12.368 -23.185 7.690 1.00 94.25 98 LEU A N 1
ATOM 759 C CA . LEU A 1 98 ? -11.672 -23.532 8.931 1.00 94.25 98 LEU A CA 1
ATOM 760 C C . LEU A 1 98 ? -12.300 -22.833 10.148 1.00 94.25 98 LEU A C 1
ATOM 762 O O . LEU A 1 98 ? -12.376 -23.405 11.228 1.00 94.25 98 LEU A O 1
ATOM 766 N N . ILE A 1 99 ? -12.773 -21.600 9.981 1.00 93.50 99 ILE A N 1
ATOM 767 C CA . ILE A 1 99 ? -13.331 -20.782 11.072 1.00 93.50 99 ILE A CA 1
ATOM 768 C C . ILE A 1 99 ? -14.770 -21.197 11.416 1.00 93.50 99 ILE A C 1
ATOM 770 O O . ILE A 1 99 ? -15.178 -21.137 12.576 1.00 93.50 99 ILE A O 1
ATOM 774 N N . GLY A 1 100 ? -15.536 -21.648 10.422 1.00 91.94 100 GLY A N 1
ATOM 775 C CA . GLY A 1 100 ? -16.924 -22.071 10.569 1.00 91.94 100 GLY A CA 1
ATOM 776 C C . GLY A 1 100 ? -17.935 -21.030 10.059 1.00 91.94 100 GLY A C 1
ATOM 777 O O . GLY A 1 100 ? -17.618 -20.207 9.193 1.00 91.94 100 GLY A O 1
ATOM 778 N N . PRO A 1 101 ? -19.191 -21.066 10.544 1.00 88.50 101 PRO A N 1
ATOM 779 C CA . PRO A 1 101 ? -20.291 -20.311 9.940 1.00 88.50 101 PRO A CA 1
ATOM 780 C C . PRO A 1 101 ? -20.136 -18.788 10.077 1.00 88.50 101 PRO A C 1
ATOM 782 O O . PRO A 1 101 ? -20.528 -18.051 9.166 1.00 88.50 101 PRO A O 1
ATOM 785 N N . SER A 1 102 ? -19.533 -18.305 11.168 1.00 93.69 102 SER A N 1
ATOM 786 C CA . SER A 1 102 ? -19.250 -16.884 11.395 1.00 93.69 102 SER A CA 1
ATOM 787 C C . SER A 1 102 ? -17.995 -16.673 12.242 1.00 93.69 102 SER A C 1
ATOM 789 O O . SER A 1 102 ? -17.623 -17.519 13.057 1.00 93.69 102 SER A O 1
ATOM 791 N N . TYR A 1 103 ? -17.359 -15.513 12.068 1.00 94.56 103 TYR A N 1
ATOM 792 C CA . TYR A 1 103 ? -16.189 -15.122 12.855 1.00 94.56 103 TYR A CA 1
ATOM 793 C C . TYR A 1 103 ? -16.570 -14.833 14.309 1.00 94.56 103 TYR A C 1
ATOM 795 O O . TYR A 1 103 ? -15.855 -15.213 15.226 1.00 94.56 103 TYR A O 1
ATOM 803 N N . GLU A 1 104 ? -17.729 -14.222 14.534 1.00 95.12 104 GLU A N 1
ATOM 804 C CA . GLU A 1 104 ? -18.278 -13.953 15.861 1.00 95.12 104 GLU A CA 1
ATOM 805 C C . GLU A 1 104 ? -18.558 -15.256 16.616 1.00 95.12 104 GLU A C 1
ATOM 807 O O . GLU A 1 104 ? -18.229 -15.364 17.796 1.00 95.12 104 GLU A O 1
ATOM 812 N N . GLY A 1 105 ? -19.105 -16.266 15.925 1.00 96.31 105 GLY A N 1
ATOM 813 C CA . GLY A 1 105 ? -19.298 -17.606 16.477 1.00 96.31 105 GLY A CA 1
ATOM 814 C C . GLY A 1 105 ? -17.967 -18.262 16.831 1.00 96.31 105 GLY A C 1
ATOM 815 O O . GLY A 1 105 ? -17.806 -18.756 17.939 1.00 96.31 105 GLY A O 1
ATOM 816 N N . PHE A 1 106 ? -16.970 -18.180 15.949 1.00 97.38 106 PHE A N 1
ATOM 817 C CA . PHE A 1 106 ? -15.627 -18.691 16.232 1.00 97.38 106 PHE A CA 1
ATOM 818 C C . PHE A 1 106 ? -14.982 -18.029 17.458 1.00 97.38 106 PHE A C 1
ATOM 820 O O . PHE A 1 106 ? -14.434 -18.713 18.326 1.00 97.38 106 PHE A O 1
ATOM 827 N N . ILE A 1 107 ? -15.091 -16.703 17.578 1.00 97.38 107 ILE A N 1
ATOM 828 C CA . ILE A 1 107 ? -14.587 -15.973 18.743 1.00 97.38 107 ILE A CA 1
ATOM 829 C C . ILE A 1 107 ? -15.322 -16.407 20.016 1.00 97.38 107 ILE A C 1
ATOM 831 O O . ILE A 1 107 ? -14.668 -16.715 21.012 1.00 97.38 107 ILE A O 1
ATOM 835 N N . ARG A 1 108 ? -16.657 -16.475 19.983 1.00 97.12 108 ARG A N 1
ATOM 836 C CA . ARG A 1 108 ? -17.494 -16.876 21.124 1.00 97.12 108 ARG A CA 1
ATOM 837 C C . ARG A 1 108 ? -17.232 -18.313 21.570 1.00 97.12 108 ARG A C 1
ATOM 839 O O . ARG A 1 108 ? -17.131 -18.572 22.764 1.00 97.12 108 ARG A O 1
ATOM 846 N N . ASP A 1 109 ? -17.138 -19.234 20.618 1.00 97.00 109 ASP A N 1
ATOM 847 C CA . ASP A 1 109 ? -17.219 -20.670 20.886 1.00 97.00 109 ASP A CA 1
ATOM 848 C C . ASP A 1 109 ? -15.831 -21.317 21.026 1.00 97.00 109 ASP A C 1
ATOM 850 O O . ASP A 1 109 ? -15.711 -22.367 21.659 1.00 97.00 109 ASP A O 1
ATOM 854 N N . LYS A 1 110 ? -14.775 -20.710 20.458 1.00 97.00 110 LYS A N 1
ATOM 855 C CA . LYS A 1 110 ? -13.404 -21.259 20.456 1.00 97.00 110 LYS A CA 1
ATOM 856 C C . LYS A 1 110 ? -12.391 -20.339 21.135 1.00 97.00 110 LYS A C 1
ATOM 858 O O . LYS A 1 110 ? -11.741 -20.751 22.094 1.00 97.00 110 LYS A O 1
ATOM 863 N N . VAL A 1 111 ? -12.271 -19.091 20.676 1.00 96.38 111 VAL A N 1
ATOM 864 C CA . VAL A 1 111 ? -11.189 -18.188 21.115 1.00 96.38 111 VAL A CA 1
ATOM 865 C C . VAL A 1 111 ? -11.397 -17.684 22.543 1.00 96.38 111 VAL A C 1
ATOM 867 O O . VAL A 1 111 ? -10.494 -17.800 23.370 1.00 96.38 111 VAL A O 1
ATOM 870 N N . TYR A 1 112 ? -12.580 -17.154 22.861 1.00 95.31 112 TYR A N 1
ATOM 871 C CA . TYR A 1 112 ? -12.891 -16.636 24.194 1.00 95.31 112 TYR A CA 1
ATOM 872 C C . TYR A 1 112 ? -12.769 -17.726 25.278 1.00 95.31 112 TYR A C 1
ATOM 874 O O . TYR A 1 112 ? -12.058 -17.492 26.258 1.00 95.31 112 TYR A O 1
ATOM 882 N N . PRO A 1 113 ? -13.336 -18.942 25.113 1.00 95.31 113 PRO A N 1
ATOM 883 C CA . PRO A 1 113 ? -13.123 -20.032 26.064 1.00 95.31 113 PRO A CA 1
ATOM 884 C C . PRO A 1 113 ? -11.650 -20.431 26.205 1.00 95.31 113 PRO A C 1
ATOM 886 O O . PRO A 1 113 ? -11.206 -20.701 27.320 1.00 95.31 113 PRO A O 1
ATOM 889 N N . GLY A 1 114 ? -10.879 -20.424 25.110 1.00 94.00 114 GLY A N 1
ATOM 890 C CA . GLY A 1 114 ? -9.435 -20.671 25.137 1.00 94.00 114 GLY A CA 1
ATOM 891 C C . GLY A 1 114 ? -8.680 -19.653 25.996 1.00 94.00 114 GLY A C 1
ATOM 892 O O . GLY A 1 114 ? -7.864 -20.035 26.835 1.00 94.00 114 GLY A O 1
ATOM 893 N N . LEU A 1 115 ? -9.013 -18.364 25.870 1.00 91.88 115 LEU A N 1
ATOM 894 C CA . LEU A 1 115 ? -8.447 -17.295 26.701 1.00 91.88 115 LEU A CA 1
ATOM 895 C C . LEU A 1 115 ? -8.826 -17.432 28.179 1.00 91.88 115 LEU A C 1
ATOM 897 O O . LEU A 1 115 ? -7.967 -17.258 29.040 1.00 91.88 115 LEU A O 1
ATOM 901 N N . ILE A 1 116 ? -10.081 -17.768 28.489 1.00 93.25 116 ILE A N 1
ATOM 902 C CA . ILE A 1 116 ? -10.527 -17.985 29.875 1.00 93.25 116 ILE A CA 1
ATOM 903 C C . ILE A 1 116 ? -9.859 -19.222 30.482 1.00 93.25 116 ILE A C 1
ATOM 905 O O . ILE A 1 116 ? -9.438 -19.188 31.636 1.00 93.25 116 ILE A O 1
ATOM 909 N N . LYS A 1 117 ? -9.693 -20.302 29.710 1.00 91.81 117 LYS A N 1
ATOM 910 C CA . LYS A 1 117 ? -8.949 -21.491 30.151 1.00 91.81 117 LYS A CA 1
ATOM 911 C C . LYS A 1 117 ? -7.493 -21.151 30.475 1.00 91.81 117 LYS A C 1
ATOM 913 O O . LYS A 1 117 ? -6.950 -21.677 31.440 1.00 91.81 117 LYS A O 1
ATOM 918 N N . LEU A 1 118 ? -6.881 -20.274 29.681 1.00 88.75 118 LEU A N 1
ATOM 919 C CA . LEU A 1 118 ? -5.489 -19.866 29.836 1.00 88.75 118 LEU A CA 1
ATOM 920 C C . LEU A 1 118 ? -5.267 -18.893 31.003 1.00 88.75 118 LEU A C 1
ATOM 922 O O . LEU A 1 118 ? -4.342 -19.066 31.791 1.00 88.75 118 LEU A O 1
ATOM 926 N N . CYS A 1 119 ? -6.096 -17.854 31.092 1.00 87.38 119 CYS A N 1
ATOM 927 C CA . CYS A 1 119 ? -5.896 -16.716 31.990 1.00 87.38 119 CYS A CA 1
ATOM 928 C C . CYS A 1 119 ? -6.807 -16.716 33.222 1.00 87.38 119 CYS A C 1
ATOM 930 O O . CYS A 1 119 ? -6.682 -15.837 34.076 1.00 87.38 119 CYS A O 1
ATOM 932 N N . GLY A 1 120 ? -7.729 -17.671 33.325 1.00 87.62 120 GLY A N 1
ATOM 933 C CA . GLY A 1 120 ? -8.754 -17.694 34.357 1.00 87.62 120 GLY A CA 1
ATOM 934 C C . GLY A 1 120 ? -9.848 -16.652 34.118 1.00 87.62 120 GLY A C 1
ATOM 935 O O . GLY A 1 120 ? -10.158 -16.271 32.990 1.00 87.62 120 GLY A O 1
ATOM 936 N N . ASN A 1 121 ? -10.468 -16.195 35.206 1.00 84.12 121 ASN A N 1
ATOM 937 C CA . ASN A 1 121 ? -11.612 -15.288 35.152 1.00 84.12 121 ASN A CA 1
ATOM 938 C C . ASN A 1 121 ? -11.167 -13.829 34.945 1.00 84.12 121 ASN A C 1
ATOM 940 O O . ASN A 1 121 ? -11.106 -13.041 35.889 1.00 84.12 121 ASN A O 1
ATOM 944 N N . ILE A 1 122 ? -10.830 -13.491 33.703 1.00 85.75 122 ILE A N 1
ATOM 945 C CA . ILE A 1 122 ? -10.452 -12.143 33.268 1.00 85.75 122 ILE A CA 1
ATOM 946 C C . ILE A 1 122 ? -11.611 -11.442 32.554 1.00 85.75 122 ILE A C 1
ATOM 948 O O . ILE A 1 122 ? -12.422 -12.067 31.868 1.00 85.75 122 ILE A O 1
ATOM 952 N N . GLN A 1 123 ? -11.676 -10.117 32.683 1.00 86.38 123 GLN A N 1
ATOM 953 C CA . GLN A 1 123 ? -12.591 -9.309 31.885 1.00 86.38 123 GLN A CA 1
ATOM 954 C C . GLN A 1 123 ? -11.967 -9.039 30.514 1.00 86.38 123 GLN A C 1
ATOM 956 O O . GLN A 1 123 ? -10.951 -8.356 30.410 1.00 86.38 123 GLN A O 1
ATOM 961 N N . ILE A 1 124 ? -12.604 -9.552 29.464 1.00 89.75 124 ILE A N 1
ATOM 962 C CA . ILE A 1 124 ? -12.235 -9.293 28.071 1.00 89.75 124 ILE A CA 1
ATOM 963 C C . ILE A 1 124 ? -13.374 -8.486 27.458 1.00 89.75 124 ILE A C 1
ATOM 965 O O . ILE A 1 124 ? -14.511 -8.954 27.432 1.00 89.75 124 ILE A O 1
ATOM 969 N N . THR A 1 125 ? -13.070 -7.278 26.996 1.00 89.94 125 THR A N 1
ATOM 970 C CA . THR A 1 125 ? -14.028 -6.393 26.314 1.00 89.94 125 THR A CA 1
ATOM 971 C C . THR A 1 125 ? -13.741 -6.284 24.826 1.00 89.94 125 THR A C 1
ATOM 973 O O . THR A 1 125 ? -14.610 -5.866 24.069 1.00 89.94 125 THR A O 1
ATOM 976 N N . GLU A 1 126 ? -12.529 -6.640 24.402 1.00 92.31 126 GLU A N 1
ATOM 977 C CA . GLU A 1 126 ? -12.106 -6.543 23.012 1.00 92.31 126 GLU A CA 1
ATOM 978 C C . GLU A 1 126 ? -11.111 -7.653 22.661 1.00 92.31 126 GLU A C 1
ATOM 980 O O . GLU A 1 126 ? -10.189 -7.947 23.428 1.00 92.31 126 GLU A O 1
ATOM 985 N N . ILE A 1 127 ? -11.284 -8.249 21.482 1.00 93.50 127 ILE A N 1
ATOM 986 C CA . ILE A 1 127 ? -10.295 -9.128 20.857 1.00 93.50 127 ILE A CA 1
ATOM 987 C C . ILE A 1 127 ? -9.947 -8.575 19.482 1.00 93.50 127 ILE A C 1
ATOM 989 O O . ILE A 1 127 ? -10.824 -8.387 18.641 1.00 93.50 127 ILE A O 1
ATOM 993 N N . THR A 1 128 ? -8.658 -8.378 19.235 1.00 93.88 128 THR A N 1
ATOM 994 C CA . THR A 1 128 ? -8.109 -8.117 17.906 1.00 93.88 128 THR A CA 1
ATOM 995 C C . THR A 1 128 ? -7.434 -9.384 17.392 1.00 93.88 128 THR A C 1
ATOM 997 O O . THR A 1 128 ? -6.557 -9.948 18.044 1.00 93.88 128 THR A O 1
ATOM 1000 N N . MET A 1 129 ? -7.861 -9.840 16.218 1.00 95.38 129 MET A N 1
ATOM 1001 C CA . MET A 1 129 ? -7.436 -11.081 15.590 1.00 95.38 129 MET A CA 1
ATOM 1002 C C . MET A 1 129 ? -6.753 -10.822 14.241 1.00 95.38 129 MET A C 1
ATOM 1004 O O . MET A 1 129 ? -7.431 -10.807 13.206 1.00 95.38 129 MET A O 1
ATOM 1008 N N . PRO A 1 130 ? -5.427 -10.589 14.211 1.00 95.00 130 PRO A N 1
ATOM 1009 C CA . PRO A 1 130 ? -4.656 -10.692 12.979 1.00 95.00 130 PRO A CA 1
ATOM 1010 C C . PRO A 1 130 ? -4.649 -12.137 12.458 1.00 95.00 130 PRO A C 1
ATOM 1012 O O . PRO A 1 130 ? -4.391 -13.085 13.201 1.00 95.00 130 PRO A O 1
ATOM 1015 N N . MET A 1 131 ? -4.909 -12.302 11.164 1.00 94.81 131 MET A N 1
ATOM 1016 C CA . MET A 1 131 ? -4.930 -13.595 10.483 1.00 94.81 131 MET A CA 1
ATOM 1017 C C . MET A 1 131 ? -3.776 -13.709 9.488 1.00 94.81 131 MET A C 1
ATOM 1019 O O . MET A 1 131 ? -3.609 -12.832 8.644 1.00 94.81 131 MET A O 1
ATOM 1023 N N . TYR A 1 132 ? -3.026 -14.804 9.532 1.00 92.62 132 TYR A N 1
ATOM 1024 C CA . TYR A 1 132 ? -1.846 -15.060 8.705 1.00 92.62 132 TYR A CA 1
ATOM 1025 C C . TYR A 1 132 ? -2.035 -16.338 7.892 1.00 92.62 132 TYR A C 1
ATOM 1027 O O . TYR A 1 132 ? -2.496 -17.346 8.429 1.00 92.62 132 TYR A O 1
ATOM 1035 N N . LYS A 1 133 ? -1.628 -16.327 6.622 1.00 90.38 133 LYS A N 1
ATOM 1036 C CA . LYS A 1 133 ? -1.433 -17.576 5.882 1.00 90.38 133 LYS A CA 1
ATOM 1037 C C . LYS A 1 133 ? -0.153 -18.240 6.404 1.00 90.38 133 LYS A C 1
ATOM 1039 O O . LYS A 1 133 ? 0.838 -17.556 6.665 1.00 90.38 133 LYS A O 1
ATOM 1044 N N . MET A 1 134 ? -0.174 -19.547 6.642 1.00 88.44 134 MET A N 1
ATOM 1045 C CA . MET A 1 134 ? 1.004 -20.277 7.116 1.00 88.44 134 MET A CA 1
ATOM 1046 C C . MET A 1 134 ? 2.169 -20.103 6.133 1.00 88.44 134 MET A C 1
ATOM 1048 O O . MET A 1 134 ? 1.976 -20.146 4.922 1.00 88.44 134 MET A O 1
ATOM 1052 N N . GLY A 1 135 ? 3.371 -19.872 6.669 1.00 80.81 135 GLY A N 1
ATOM 1053 C CA . GLY A 1 135 ? 4.563 -19.538 5.882 1.00 80.81 135 GLY A CA 1
ATOM 1054 C C . GLY A 1 135 ? 4.712 -18.052 5.539 1.00 80.81 135 GLY A C 1
ATOM 1055 O O . GLY A 1 135 ? 5.780 -17.646 5.089 1.00 80.81 135 GLY A O 1
ATOM 1056 N N . GLU A 1 136 ? 3.701 -17.215 5.797 1.00 81.38 136 GLU A N 1
ATOM 1057 C CA . GLU A 1 136 ? 3.779 -15.784 5.510 1.00 81.38 136 GLU A CA 1
ATOM 1058 C C . GLU A 1 136 ? 4.045 -14.935 6.767 1.00 81.38 136 GLU A C 1
ATOM 1060 O O . GLU A 1 136 ? 3.436 -15.150 7.821 1.00 81.38 136 GLU A O 1
ATOM 1065 N N . PRO A 1 137 ? 4.937 -13.928 6.678 1.00 73.00 137 PRO A N 1
ATOM 1066 C CA . PRO A 1 137 ? 5.303 -13.090 7.820 1.00 73.00 137 PRO A CA 1
ATOM 1067 C C . PRO A 1 137 ? 4.281 -11.982 8.110 1.00 73.00 137 PRO A C 1
ATOM 1069 O O . PRO A 1 137 ? 4.354 -11.332 9.152 1.00 73.00 137 PRO A O 1
ATOM 1072 N N . LYS A 1 138 ? 3.354 -11.718 7.183 1.00 83.00 138 LYS A N 1
ATOM 1073 C CA . LYS A 1 138 ? 2.396 -10.612 7.266 1.00 83.00 138 LYS A CA 1
ATOM 1074 C C . LYS A 1 138 ? 0.978 -11.127 7.416 1.00 83.00 138 LYS A C 1
ATOM 1076 O O . LYS A 1 138 ? 0.597 -12.124 6.808 1.00 83.00 138 LYS A O 1
ATOM 1081 N N . SER A 1 139 ? 0.190 -10.423 8.224 1.00 89.88 139 SER A N 1
ATOM 1082 C CA . SER A 1 139 ? -1.230 -10.717 8.321 1.00 89.88 139 SER A CA 1
ATOM 1083 C C . SER A 1 139 ? -1.925 -10.317 7.025 1.00 89.88 139 SER A C 1
ATOM 1085 O O . SER A 1 139 ? -1.655 -9.267 6.438 1.00 89.88 139 SER A O 1
ATOM 1087 N N . TRP A 1 140 ? -2.841 -11.169 6.587 1.00 91.62 140 TRP A N 1
ATOM 1088 C CA . TRP A 1 140 ? -3.720 -10.896 5.462 1.00 91.62 140 TRP A CA 1
ATOM 1089 C C . TRP A 1 140 ? -4.878 -10.003 5.872 1.00 91.62 140 TRP A C 1
ATOM 1091 O O . TRP A 1 140 ? -5.287 -9.139 5.107 1.00 91.62 140 TRP A O 1
ATOM 1101 N N . ASP A 1 141 ? -5.366 -10.181 7.092 1.00 92.25 141 ASP A N 1
ATOM 1102 C CA . ASP A 1 141 ? -6.493 -9.452 7.646 1.00 92.25 141 ASP A CA 1
ATOM 1103 C C . ASP A 1 141 ? -6.249 -9.155 9.117 1.00 92.25 141 ASP A C 1
ATOM 1105 O O . ASP A 1 141 ? -5.562 -9.907 9.812 1.00 92.25 141 ASP A O 1
ATOM 1109 N N . ILE A 1 142 ? -6.908 -8.118 9.617 1.00 92.94 142 ILE A N 1
ATOM 1110 C CA . ILE A 1 142 ? -7.092 -7.901 11.047 1.00 92.94 142 ILE A CA 1
ATOM 1111 C C . ILE A 1 142 ? -8.579 -7.678 11.298 1.00 92.94 142 ILE A C 1
ATOM 1113 O O . ILE A 1 142 ? -9.201 -6.819 10.670 1.00 92.94 142 ILE A O 1
ATOM 1117 N N . MET A 1 143 ? -9.155 -8.451 12.213 1.00 93.38 143 MET A N 1
ATOM 1118 C CA . MET A 1 143 ? -10.526 -8.251 12.682 1.00 93.38 143 MET A CA 1
ATOM 1119 C C . MET A 1 143 ? -10.535 -7.842 14.141 1.00 93.38 143 MET A C 1
ATOM 1121 O O . MET A 1 143 ? -9.768 -8.380 14.929 1.00 93.38 143 MET A O 1
ATOM 1125 N N . THR A 1 144 ? -11.436 -6.942 14.504 1.00 92.19 144 THR A N 1
ATOM 1126 C CA . THR A 1 144 ? -11.636 -6.538 15.898 1.00 92.19 144 THR A CA 1
ATOM 1127 C C . THR A 1 144 ? -13.059 -6.869 16.309 1.00 92.19 144 THR A C 1
ATOM 1129 O O . THR A 1 144 ? -13.997 -6.685 15.527 1.00 92.19 144 THR A O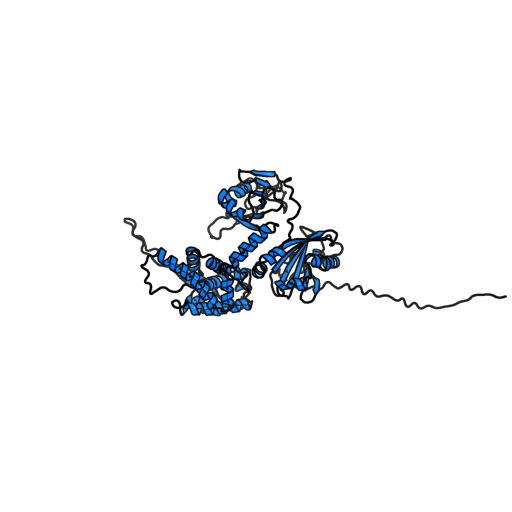 1
ATOM 1132 N N . PHE A 1 145 ? -13.211 -7.382 17.524 1.00 93.12 145 PHE A N 1
ATOM 1133 C CA . PHE A 1 145 ? -14.472 -7.830 18.094 1.00 93.12 145 PHE A CA 1
ATOM 1134 C C . PHE A 1 145 ? -14.664 -7.204 19.467 1.00 93.12 145 PHE A C 1
ATOM 1136 O O . PHE A 1 145 ? -13.794 -7.329 20.327 1.00 93.12 145 PHE A O 1
ATOM 1143 N N . ASN A 1 146 ? -15.825 -6.598 19.686 1.00 92.69 146 ASN A N 1
ATOM 1144 C CA . ASN A 1 146 ? -16.270 -6.194 21.012 1.00 92.69 146 ASN A CA 1
ATOM 1145 C C . ASN A 1 146 ? -16.931 -7.387 21.698 1.00 92.69 146 ASN A C 1
ATOM 1147 O O . ASN A 1 146 ? -17.687 -8.134 21.069 1.00 92.69 146 ASN A O 1
ATOM 1151 N N . ILE A 1 147 ? -16.650 -7.540 22.988 1.00 92.50 147 ILE A N 1
ATOM 1152 C CA . ILE A 1 147 ? -17.142 -8.638 23.810 1.00 92.50 147 ILE A CA 1
ATOM 1153 C C . ILE A 1 147 ? -17.911 -8.073 24.999 1.00 92.50 147 ILE A C 1
ATOM 1155 O O . ILE A 1 147 ? -17.390 -7.258 25.761 1.00 92.50 147 ILE A O 1
ATOM 1159 N N . SER A 1 148 ? -19.142 -8.542 25.179 1.00 90.81 148 SER A N 1
ATOM 1160 C CA . SER A 1 148 ? -19.963 -8.270 26.359 1.00 90.81 148 SER A CA 1
ATOM 1161 C C . SER A 1 148 ? -20.505 -9.567 26.960 1.00 90.81 148 SER A C 1
ATOM 1163 O O . SER A 1 148 ? -20.286 -10.667 26.444 1.00 90.81 148 SER A O 1
ATOM 1165 N N . ASP A 1 149 ? -21.162 -9.449 28.115 1.00 89.94 149 ASP A N 1
ATOM 1166 C CA . ASP A 1 149 ? -21.898 -10.550 28.752 1.00 89.94 149 ASP A CA 1
ATOM 1167 C C . ASP A 1 149 ? -21.049 -11.805 28.990 1.00 89.94 149 ASP A C 1
ATOM 1169 O O . ASP A 1 149 ? -21.501 -12.937 28.810 1.00 89.94 149 ASP A O 1
ATOM 1173 N N . ARG A 1 150 ? -19.785 -11.586 29.387 1.00 88.19 150 ARG A N 1
ATOM 1174 C CA . ARG A 1 150 ? -18.778 -12.636 29.614 1.00 88.19 150 ARG A CA 1
ATOM 1175 C C . ARG A 1 150 ? -18.635 -13.580 28.413 1.00 88.19 150 ARG A C 1
ATOM 1177 O O . ARG A 1 150 ? -18.702 -14.798 28.557 1.00 88.19 150 ARG A O 1
ATOM 1184 N N . GLY A 1 151 ? -18.483 -13.004 27.223 1.00 88.06 151 GLY A N 1
ATOM 1185 C CA . GLY A 1 151 ? -18.252 -13.759 25.993 1.00 88.06 151 GLY A CA 1
ATOM 1186 C C . GLY A 1 151 ? -19.519 -14.194 25.272 1.00 88.06 151 GLY A C 1
ATOM 1187 O O . GLY A 1 151 ? -19.419 -14.621 24.131 1.00 88.06 151 GLY A O 1
ATOM 1188 N N . LYS A 1 152 ? -20.711 -14.076 25.877 1.00 91.06 152 LYS A N 1
ATOM 1189 C CA . LYS A 1 152 ? -21.967 -14.503 25.230 1.00 91.06 152 LYS A CA 1
ATOM 1190 C C . LYS A 1 152 ? -22.341 -13.635 24.034 1.00 91.06 152 LYS A C 1
ATOM 1192 O O . LYS A 1 152 ? -22.914 -14.141 23.071 1.00 91.06 152 LYS A O 1
ATOM 1197 N N . SER A 1 153 ? -22.018 -12.349 24.105 1.00 93.12 153 SER A N 1
ATOM 1198 C CA . SER A 1 153 ? -22.245 -11.392 23.034 1.00 93.12 153 SER A CA 1
ATOM 1199 C C . SER A 1 153 ? -20.900 -10.990 22.444 1.00 93.12 153 SER A C 1
ATOM 1201 O O . SER A 1 153 ? -20.019 -10.476 23.138 1.00 93.12 153 SER A O 1
ATOM 1203 N N . VAL A 1 154 ? -20.741 -11.281 21.156 1.00 93.75 154 VAL A N 1
ATOM 1204 C CA . VAL A 1 154 ? -19.558 -10.946 20.369 1.00 93.75 154 VAL A CA 1
ATOM 1205 C C . VAL A 1 154 ? -20.033 -10.234 19.118 1.00 93.75 154 VAL A C 1
ATOM 1207 O O . VAL A 1 154 ? -20.805 -10.788 18.337 1.00 93.75 154 VAL A O 1
ATOM 1210 N N . THR A 1 155 ? -19.550 -9.015 18.916 1.00 91.06 155 THR A N 1
ATOM 1211 C CA . THR A 1 155 ? -19.879 -8.209 17.740 1.00 91.06 155 THR A CA 1
ATOM 1212 C C . THR A 1 155 ? -18.600 -7.756 17.065 1.00 91.06 155 THR A C 1
ATOM 1214 O O . THR A 1 155 ? -17.761 -7.116 17.702 1.00 91.06 155 THR A O 1
ATOM 1217 N N . ARG A 1 156 ? -18.448 -8.040 15.772 1.00 90.00 156 ARG A N 1
ATOM 1218 C CA . ARG A 1 156 ? -17.346 -7.498 14.976 1.00 90.00 156 ARG A CA 1
ATOM 1219 C C . ARG A 1 156 ? -17.448 -5.972 14.921 1.00 90.00 156 ARG A C 1
ATOM 1221 O O . ARG A 1 156 ? -18.457 -5.433 14.480 1.00 90.00 156 ARG A O 1
ATOM 1228 N N . SER A 1 157 ? -16.399 -5.287 15.360 1.00 85.50 157 SER A N 1
ATOM 1229 C CA . SER A 1 157 ? -16.279 -3.824 15.403 1.00 85.50 157 SER A CA 1
ATOM 1230 C C . SER A 1 157 ? -15.280 -3.279 14.374 1.00 85.50 157 SER A C 1
ATOM 1232 O O . SER A 1 157 ? -15.350 -2.111 13.985 1.00 85.50 157 SER A O 1
ATOM 1234 N N . GLY A 1 158 ? -14.386 -4.125 13.852 1.00 86.12 158 GLY A N 1
ATOM 1235 C CA . GLY A 1 158 ? -13.363 -3.732 12.884 1.00 86.12 158 GLY A CA 1
ATOM 1236 C C . GLY A 1 158 ? -13.048 -4.818 11.860 1.00 86.12 158 GLY A C 1
ATOM 1237 O O . GLY A 1 158 ? -13.064 -6.006 12.176 1.00 86.12 158 GLY A O 1
ATOM 1238 N N . TYR A 1 159 ? -12.737 -4.389 10.636 1.00 89.31 159 TYR A N 1
ATOM 1239 C CA . TYR A 1 159 ? -12.102 -5.216 9.612 1.00 89.31 159 TYR A CA 1
ATOM 1240 C C . TYR A 1 159 ? -11.107 -4.359 8.827 1.00 89.31 159 TYR A C 1
ATOM 1242 O O . TYR A 1 159 ? -11.483 -3.334 8.255 1.00 89.31 159 TYR A O 1
ATOM 1250 N N . HIS A 1 160 ? -9.847 -4.782 8.830 1.00 88.81 160 HIS A N 1
ATOM 1251 C CA . HIS A 1 160 ? -8.731 -4.127 8.162 1.00 88.81 160 HIS A CA 1
ATOM 1252 C C . HIS A 1 160 ? -8.038 -5.149 7.249 1.00 88.81 160 HIS A C 1
ATOM 1254 O O . HIS A 1 160 ? -7.156 -5.879 7.712 1.00 88.81 160 HIS A O 1
ATOM 1260 N N . PRO A 1 161 ? -8.448 -5.248 5.972 1.00 91.19 161 PRO A N 1
ATOM 1261 C CA . PRO A 1 161 ? -7.775 -6.112 5.013 1.00 91.19 161 PRO A CA 1
ATOM 1262 C C . PRO A 1 161 ? -6.401 -5.535 4.669 1.00 91.19 161 PRO A C 1
ATOM 1264 O O . PRO A 1 161 ? -6.262 -4.334 4.412 1.00 91.19 161 PRO A O 1
ATOM 1267 N N . SER A 1 162 ? -5.383 -6.388 4.624 1.00 90.44 162 SER A N 1
ATOM 1268 C CA . SER A 1 162 ? -4.076 -6.038 4.064 1.00 90.44 162 SER A CA 1
ATOM 1269 C C . SER A 1 162 ? -4.176 -5.782 2.559 1.00 90.44 162 SER A C 1
ATOM 1271 O O . SER A 1 162 ? -5.163 -6.132 1.913 1.00 90.44 162 SER A O 1
ATOM 1273 N N . VAL A 1 163 ? -3.109 -5.248 1.967 1.00 87.94 163 VAL A N 1
ATOM 1274 C CA . VAL A 1 163 ? -3.007 -5.100 0.506 1.00 87.94 163 VAL A CA 1
ATOM 1275 C C . VAL A 1 163 ? -3.113 -6.436 -0.246 1.00 87.94 163 VAL A C 1
ATOM 1277 O O . VAL A 1 163 ? -3.578 -6.444 -1.382 1.00 87.94 163 VAL A O 1
ATOM 1280 N N . PHE A 1 164 ? -2.753 -7.562 0.386 1.00 88.69 164 PHE A N 1
ATOM 1281 C CA . PHE A 1 164 ? -2.879 -8.907 -0.194 1.00 88.69 164 PHE A CA 1
ATOM 1282 C C . PHE A 1 164 ? -4.330 -9.397 -0.203 1.00 88.69 164 PHE A C 1
ATOM 1284 O O . PHE A 1 164 ? -4.822 -9.888 -1.220 1.00 88.69 164 PHE A O 1
ATOM 1291 N N . ALA A 1 165 ? -5.052 -9.199 0.904 1.00 89.94 165 ALA A N 1
ATOM 1292 C CA . ALA A 1 165 ? -6.487 -9.477 0.961 1.00 89.94 165 ALA A CA 1
ATOM 1293 C C . ALA A 1 165 ? -7.255 -8.584 -0.026 1.00 89.94 165 ALA A C 1
ATOM 1295 O O . ALA A 1 165 ? -8.090 -9.065 -0.786 1.00 89.94 165 ALA A O 1
ATOM 1296 N N . GLN A 1 166 ? -6.902 -7.296 -0.099 1.00 90.00 166 GLN A N 1
ATOM 1297 C CA . GLN A 1 166 ? -7.506 -6.360 -1.052 1.00 90.00 166 GLN A CA 1
ATOM 1298 C C . GLN A 1 166 ? -7.287 -6.775 -2.511 1.00 90.00 166 GLN A C 1
ATOM 1300 O O . GLN A 1 166 ? -8.203 -6.625 -3.315 1.00 90.00 166 GLN A O 1
ATOM 1305 N N . ALA A 1 167 ? -6.120 -7.326 -2.853 1.00 87.12 167 ALA A N 1
ATOM 1306 C CA . ALA A 1 167 ? -5.839 -7.813 -4.203 1.00 87.12 167 ALA A CA 1
ATOM 1307 C C . ALA A 1 167 ? -6.545 -9.142 -4.528 1.00 87.12 167 ALA A C 1
ATOM 1309 O O . ALA A 1 167 ? -6.934 -9.372 -5.668 1.00 87.12 167 ALA A O 1
ATOM 1310 N N . SER A 1 168 ? -6.731 -10.020 -3.538 1.00 85.88 168 SER A N 1
ATOM 1311 C CA . SER A 1 168 ? -7.272 -11.377 -3.737 1.00 85.88 168 SER A CA 1
ATOM 1312 C C . SER A 1 168 ? -8.796 -11.494 -3.638 1.00 85.88 168 SER A C 1
ATOM 1314 O O . SER A 1 168 ? -9.353 -12.499 -4.088 1.00 85.88 168 SER A O 1
ATOM 1316 N N . MET A 1 169 ? -9.464 -10.492 -3.063 1.00 87.31 169 MET A N 1
ATOM 1317 C CA . MET A 1 169 ? -10.909 -10.487 -2.825 1.00 87.31 169 MET A CA 1
ATOM 1318 C C . MET A 1 169 ? -11.638 -9.454 -3.698 1.00 87.31 169 MET A C 1
ATOM 1320 O O . MET A 1 169 ? -11.096 -8.395 -4.051 1.00 87.31 169 MET A O 1
ATOM 1324 N N . SER A 1 170 ? -12.895 -9.745 -4.032 1.00 86.25 170 SER A N 1
ATOM 1325 C CA . SER A 1 170 ? -13.799 -8.816 -4.714 1.00 86.25 170 SER A CA 1
ATOM 1326 C C . SER A 1 170 ? -14.208 -7.655 -3.798 1.00 86.25 170 SER A C 1
ATOM 1328 O O . SER A 1 170 ? -14.065 -7.707 -2.571 1.00 86.25 170 SER A O 1
ATOM 1330 N N . LYS A 1 171 ? -14.741 -6.580 -4.393 1.00 83.88 171 LYS A N 1
ATOM 1331 C CA . LYS A 1 171 ? -15.253 -5.429 -3.631 1.00 83.88 171 LYS A CA 1
ATOM 1332 C C . LYS A 1 171 ? -16.417 -5.852 -2.731 1.00 83.88 171 LYS A C 1
ATOM 1334 O O . LYS A 1 171 ? -16.480 -5.446 -1.574 1.00 83.88 171 LYS A O 1
ATOM 1339 N N . GLU A 1 172 ? -17.294 -6.712 -3.234 1.00 85.19 172 GLU A N 1
ATOM 1340 C CA . GLU A 1 172 ? -18.462 -7.253 -2.538 1.00 85.19 172 GLU A CA 1
ATOM 1341 C C . GLU A 1 172 ? -18.042 -8.148 -1.369 1.00 85.19 172 GLU A C 1
ATOM 1343 O O . GLU A 1 172 ? -18.588 -8.021 -0.271 1.00 85.19 172 GLU A O 1
ATOM 1348 N N . GLU A 1 173 ? -17.033 -8.998 -1.577 1.00 88.31 173 GLU A N 1
ATOM 1349 C CA . GLU A 1 173 ? -16.465 -9.848 -0.531 1.00 88.31 173 GLU A CA 1
ATOM 1350 C C . GLU A 1 173 ? -15.867 -9.001 0.597 1.00 88.31 173 GLU A C 1
ATOM 1352 O O . GLU A 1 173 ? -16.226 -9.181 1.760 1.00 88.31 173 GLU A O 1
ATOM 1357 N N . LEU A 1 174 ? -15.021 -8.017 0.272 1.00 88.25 174 LEU A N 1
ATOM 1358 C CA . LEU A 1 174 ? -14.443 -7.102 1.264 1.00 88.25 174 LEU A CA 1
ATOM 1359 C C . LEU A 1 174 ? -15.532 -6.315 2.001 1.00 88.25 174 LEU A C 1
ATOM 1361 O O . LEU A 1 174 ? -15.472 -6.163 3.222 1.00 88.25 174 LEU A O 1
ATOM 1365 N N . ALA A 1 175 ? -16.562 -5.861 1.285 1.00 85.12 175 ALA A N 1
ATOM 1366 C CA . ALA A 1 175 ? -17.681 -5.132 1.862 1.00 85.12 175 ALA A CA 1
ATOM 1367 C C . ALA A 1 175 ? -18.512 -5.991 2.827 1.00 85.12 175 ALA A C 1
ATOM 1369 O O . ALA A 1 175 ? -18.974 -5.470 3.841 1.00 85.12 175 ALA A O 1
ATOM 1370 N N . ALA A 1 176 ? -18.707 -7.280 2.538 1.00 85.25 176 ALA A N 1
ATOM 1371 C CA . ALA A 1 176 ? -19.418 -8.219 3.411 1.00 85.25 176 ALA A CA 1
ATOM 1372 C C . ALA A 1 176 ? -18.644 -8.526 4.709 1.00 85.25 176 ALA A C 1
ATOM 1374 O O . ALA A 1 176 ? -19.228 -8.852 5.749 1.00 85.25 176 ALA A O 1
ATOM 1375 N N . MET A 1 177 ? -17.318 -8.389 4.669 1.00 87.31 177 MET A N 1
ATOM 1376 C CA . MET A 1 177 ? -16.438 -8.579 5.823 1.00 87.31 177 MET A CA 1
ATOM 1377 C C . MET A 1 177 ? -16.376 -7.355 6.743 1.00 87.31 177 MET A C 1
ATOM 1379 O O . MET A 1 177 ? -15.945 -7.466 7.890 1.00 87.31 177 MET A O 1
ATOM 1383 N N . MET A 1 178 ? -16.845 -6.191 6.293 1.00 86.19 178 MET A N 1
ATOM 1384 C CA . MET A 1 178 ? -16.932 -5.006 7.140 1.00 86.19 178 MET A CA 1
ATOM 1385 C C . MET A 1 178 ? -18.114 -5.095 8.117 1.00 86.19 178 MET A C 1
ATOM 1387 O O . MET A 1 178 ? -19.152 -5.682 7.800 1.00 86.19 178 MET A O 1
ATOM 1391 N N . PRO A 1 179 ? -17.994 -4.525 9.327 1.00 79.44 179 PRO A N 1
ATOM 1392 C CA . PRO A 1 179 ? -19.139 -4.376 10.217 1.00 79.44 179 PRO A CA 1
ATOM 1393 C C . PRO A 1 179 ? -20.209 -3.488 9.563 1.00 79.44 179 PRO A C 1
ATOM 1395 O O . PRO A 1 179 ? -19.898 -2.448 8.984 1.00 79.44 179 PRO A O 1
ATOM 1398 N N . SER A 1 180 ? -21.472 -3.916 9.632 1.00 64.19 180 SER A N 1
ATOM 1399 C CA . SER A 1 180 ? -22.604 -3.201 9.023 1.00 64.19 180 SER A CA 1
ATOM 1400 C C . SER A 1 180 ? -23.055 -1.985 9.835 1.00 64.19 180 SER A C 1
ATOM 1402 O O . SER A 1 180 ? -23.660 -1.078 9.276 1.00 64.19 180 SER A O 1
ATOM 1404 N N . ALA A 1 181 ? -22.754 -1.960 11.136 1.00 57.84 181 ALA A N 1
ATOM 1405 C CA . ALA A 1 181 ? -23.083 -0.861 12.030 1.00 57.84 181 ALA A CA 1
ATOM 1406 C C . ALA A 1 181 ? -21.816 -0.066 12.363 1.00 57.84 181 ALA A C 1
ATOM 1408 O O . ALA A 1 181 ? -20.838 -0.627 12.865 1.00 57.84 181 ALA A O 1
ATOM 1409 N N . ALA A 1 182 ? -21.839 1.245 12.111 1.00 55.31 182 ALA A N 1
ATOM 1410 C CA . ALA A 1 182 ? -20.936 2.148 12.810 1.00 55.31 182 ALA A CA 1
ATOM 1411 C C . ALA A 1 182 ? -21.213 2.039 14.324 1.00 55.31 182 ALA A C 1
ATOM 1413 O O . ALA A 1 182 ? -22.350 1.739 14.702 1.00 55.31 182 ALA A O 1
ATOM 1414 N N . PRO A 1 183 ? -20.217 2.259 15.201 1.00 52.91 183 PRO A N 1
ATOM 1415 C CA . PRO A 1 183 ? -20.461 2.331 16.637 1.00 52.91 183 PRO A CA 1
ATOM 1416 C C . PRO A 1 183 ? -21.653 3.258 16.915 1.00 52.91 183 PRO A C 1
ATOM 1418 O O . PRO A 1 183 ? -21.635 4.425 16.535 1.00 52.91 183 PRO A O 1
ATOM 1421 N N . THR A 1 184 ? -22.703 2.729 17.545 1.00 44.06 184 THR A N 1
ATOM 1422 C CA . THR A 1 184 ? -23.969 3.436 17.814 1.00 44.06 184 THR A CA 1
ATOM 1423 C C . THR A 1 184 ? -23.843 4.529 18.870 1.00 44.06 184 THR A C 1
ATOM 1425 O O . THR A 1 184 ? -24.784 5.287 19.096 1.00 44.06 184 THR A O 1
ATOM 1428 N N . SER A 1 185 ? -22.685 4.660 19.512 1.00 43.62 185 SER A N 1
ATOM 1429 C CA . SER A 1 185 ? -22.398 5.827 20.327 1.00 43.62 185 SER A CA 1
ATOM 1430 C C . SER A 1 185 ? -21.927 6.958 19.418 1.00 43.62 185 SER A C 1
ATOM 1432 O O . SER A 1 185 ? -20.770 6.968 18.994 1.00 43.62 185 SER A O 1
ATOM 1434 N N . LEU A 1 186 ? -22.795 7.949 19.189 1.00 38.66 186 LEU A N 1
ATOM 1435 C CA . LEU A 1 186 ? -22.339 9.331 19.035 1.00 38.66 186 LEU A CA 1
ATOM 1436 C C . LEU A 1 186 ? -21.228 9.540 20.074 1.00 38.66 186 LEU A C 1
ATOM 1438 O O . LEU A 1 186 ? -21.534 9.424 21.268 1.00 38.66 186 LEU A O 1
ATOM 1442 N N . PRO A 1 187 ? -19.963 9.827 19.703 1.00 42.28 187 PRO A N 1
ATOM 1443 C CA . PRO A 1 187 ? -19.135 10.560 20.633 1.00 42.28 187 PRO A CA 1
ATOM 1444 C C . PRO A 1 187 ? -19.935 11.832 20.841 1.00 42.28 187 PRO A C 1
ATOM 1446 O O . PRO A 1 187 ? -20.153 12.618 19.920 1.00 42.28 187 PRO A O 1
ATOM 1449 N N . THR A 1 188 ? -20.558 11.928 22.006 1.00 43.97 188 THR A N 1
ATOM 1450 C CA . THR A 1 188 ? -21.368 13.061 22.394 1.00 43.97 188 THR A CA 1
ATOM 1451 C C . THR A 1 188 ? -20.598 14.307 21.978 1.00 43.97 188 THR A C 1
ATOM 1453 O O . THR A 1 188 ? -19.560 14.596 22.570 1.00 43.97 188 THR A O 1
ATOM 1456 N N . ARG A 1 189 ? -21.124 15.067 21.003 1.00 50.66 189 ARG A N 1
ATOM 1457 C CA . ARG A 1 189 ? -20.717 16.440 20.628 1.00 50.66 189 ARG A CA 1
ATOM 1458 C C . ARG A 1 189 ? -20.651 17.407 21.839 1.00 50.66 189 ARG A C 1
ATOM 1460 O O . ARG A 1 189 ? -20.499 18.605 21.670 1.00 50.66 189 ARG A O 1
ATOM 1467 N N . LYS A 1 190 ? -20.821 16.914 23.071 1.00 44.62 190 LYS A N 1
ATOM 1468 C CA . LYS A 1 190 ? -21.097 17.641 24.310 1.00 44.62 190 LYS A CA 1
ATOM 1469 C C . LYS A 1 190 ? -19.874 17.893 25.203 1.00 44.62 190 LYS A C 1
ATOM 1471 O O . LYS A 1 190 ? -20.066 18.440 26.280 1.00 44.62 190 LYS A O 1
ATOM 1476 N N . GLY A 1 191 ? -18.654 17.515 24.809 1.00 56.47 191 GLY A N 1
ATOM 1477 C CA . GLY A 1 191 ? -17.472 17.677 25.678 1.00 56.47 191 GLY A CA 1
ATOM 1478 C C . GLY A 1 191 ? -16.399 18.656 25.198 1.00 56.47 191 GLY A C 1
ATOM 1479 O O . GLY A 1 191 ? -15.703 19.243 26.022 1.00 56.47 191 GLY A O 1
ATOM 1480 N N . GLY A 1 192 ? -16.241 18.823 23.883 1.00 70.88 192 GLY A N 1
ATOM 1481 C CA . GLY A 1 192 ? -15.094 19.537 23.326 1.00 70.88 192 GLY A CA 1
ATOM 1482 C C . GLY A 1 192 ? -15.262 21.056 23.271 1.00 70.88 192 GLY A C 1
ATOM 1483 O O . GLY A 1 192 ? -16.338 21.564 22.952 1.00 70.88 192 GLY A O 1
ATOM 1484 N N . LYS A 1 193 ? -14.184 21.806 23.531 1.00 88.38 193 LYS A N 1
ATOM 1485 C CA . LYS A 1 193 ? -14.167 23.271 23.381 1.00 88.38 193 LYS A CA 1
ATOM 1486 C C . LYS A 1 193 ? -14.040 23.623 21.901 1.00 88.38 193 LYS A C 1
ATOM 1488 O O . LYS A 1 193 ? -13.100 23.176 21.250 1.00 88.38 193 LYS A O 1
ATOM 1493 N N . GLN A 1 194 ? -14.944 24.443 21.366 1.00 93.62 194 GLN A N 1
ATOM 1494 C CA . GLN A 1 194 ? -14.776 24.994 20.017 1.00 93.62 194 GLN A CA 1
ATOM 1495 C C . GLN A 1 194 ? -13.533 25.892 19.995 1.00 93.62 194 GLN A C 1
ATOM 1497 O O . GLN A 1 194 ? -13.451 26.846 20.770 1.00 93.62 194 GLN A O 1
ATOM 1502 N N . ILE A 1 195 ? -12.580 25.592 19.113 1.00 95.00 195 ILE A N 1
ATOM 1503 C CA . ILE A 1 195 ? -11.331 26.360 18.971 1.00 95.00 195 ILE A CA 1
ATOM 1504 C C . ILE A 1 195 ? -11.210 27.051 17.612 1.00 95.00 195 ILE A C 1
ATOM 1506 O O . ILE A 1 195 ? -10.399 27.955 17.459 1.00 95.00 195 ILE A O 1
ATOM 1510 N N . TYR A 1 196 ? -12.020 26.652 16.629 1.00 96.44 196 TYR A N 1
ATOM 1511 C CA . TYR A 1 196 ? -12.041 27.266 15.305 1.00 96.44 196 TYR A CA 1
ATOM 1512 C C . TYR A 1 196 ? -13.428 27.145 14.679 1.00 96.44 196 TYR A C 1
ATOM 1514 O O . TYR A 1 196 ? -14.118 26.139 14.864 1.00 96.44 196 TYR A O 1
ATOM 1522 N N . LYS A 1 197 ? -13.827 28.167 13.925 1.00 95.19 197 LYS A N 1
ATOM 1523 C CA . LYS A 1 197 ? -15.045 28.173 13.118 1.00 95.19 197 LYS A CA 1
ATOM 1524 C C . LYS A 1 197 ? -14.889 29.160 11.967 1.00 95.19 197 LYS A C 1
ATOM 1526 O O . LYS A 1 197 ? -14.478 30.296 12.193 1.00 95.19 197 LYS A O 1
ATOM 1531 N N . ASP A 1 198 ? -15.278 28.742 10.772 1.00 95.81 198 ASP A N 1
ATOM 1532 C CA . ASP A 1 198 ? -15.484 29.624 9.624 1.00 95.81 198 ASP A CA 1
ATOM 1533 C C . ASP A 1 198 ? -16.835 29.314 8.944 1.00 95.81 198 ASP A C 1
ATOM 1535 O O . ASP A 1 198 ? -17.710 28.686 9.547 1.00 95.81 198 ASP A O 1
ATOM 1539 N N . SER A 1 199 ? -17.047 29.796 7.715 1.00 92.25 199 SER A N 1
ATOM 1540 C CA . SER A 1 199 ? -18.288 29.554 6.965 1.00 92.25 199 SER A CA 1
ATOM 1541 C C . SER A 1 199 ? -18.443 28.120 6.444 1.00 92.25 199 SER A C 1
ATOM 1543 O O . SER A 1 199 ? -19.508 27.777 5.944 1.00 92.25 199 SER A O 1
ATOM 1545 N N . ASN A 1 200 ? -17.392 27.304 6.506 1.00 94.75 200 ASN A N 1
ATOM 1546 C CA . ASN A 1 200 ? -17.293 26.012 5.836 1.00 94.75 200 ASN A CA 1
ATOM 1547 C C . ASN A 1 200 ? -17.115 24.850 6.830 1.00 94.75 200 ASN A C 1
ATOM 1549 O O . ASN A 1 200 ? -17.528 23.739 6.512 1.00 94.75 200 ASN A O 1
ATOM 1553 N N . LEU A 1 201 ? -16.506 25.063 8.003 1.00 95.62 201 LEU A N 1
ATOM 1554 C CA . LEU A 1 201 ? -16.298 24.020 9.015 1.00 95.62 201 LEU A CA 1
ATOM 1555 C C . LEU A 1 201 ? -16.205 24.555 10.450 1.00 95.62 201 LEU A C 1
ATOM 1557 O O . LEU A 1 201 ? -16.026 25.750 10.707 1.00 95.62 201 LEU A O 1
ATOM 1561 N N . ILE A 1 202 ? -16.267 23.623 11.402 1.00 95.31 202 ILE A N 1
ATOM 1562 C CA . ILE A 1 202 ? -16.075 23.872 12.836 1.00 95.31 202 ILE A CA 1
ATOM 1563 C C . ILE A 1 202 ? -15.047 22.877 13.385 1.00 95.31 202 ILE A C 1
ATOM 1565 O O . ILE A 1 202 ? -15.078 21.704 13.016 1.00 95.31 202 ILE A O 1
ATOM 1569 N N . ILE A 1 203 ? -14.150 23.319 14.273 1.00 95.94 203 ILE A N 1
ATOM 1570 C CA . ILE A 1 203 ? -13.185 22.445 14.957 1.00 95.94 203 ILE A CA 1
ATOM 1571 C C . ILE A 1 203 ? -13.359 22.541 16.468 1.00 95.94 203 ILE A C 1
ATOM 1573 O O . ILE A 1 203 ? -13.329 23.630 17.055 1.00 95.94 203 ILE A O 1
ATOM 1577 N N . TYR A 1 204 ? -13.465 21.375 17.092 1.00 94.56 204 TYR A N 1
ATOM 1578 C CA . TYR A 1 204 ? -13.508 21.191 18.532 1.00 94.56 204 TYR A CA 1
ATOM 1579 C C . TYR A 1 204 ? -12.222 20.519 19.013 1.00 94.56 204 TYR A C 1
ATOM 1581 O O . TYR A 1 204 ? -11.747 19.556 18.414 1.00 94.56 204 TYR A O 1
ATOM 1589 N N . ALA A 1 205 ? -11.669 20.998 20.121 1.00 93.38 205 ALA A N 1
ATOM 1590 C CA . ALA A 1 205 ? -10.687 20.250 20.891 1.00 93.38 205 ALA A CA 1
ATOM 1591 C C . ALA A 1 205 ? -11.420 19.171 21.697 1.00 93.38 205 ALA A C 1
ATOM 1593 O O . ALA A 1 205 ? -12.296 19.510 22.493 1.00 93.38 205 ALA A O 1
ATOM 1594 N N . ARG A 1 206 ? -11.073 17.889 21.508 1.00 90.25 206 ARG A N 1
ATOM 1595 C CA . ARG A 1 206 ? -11.701 16.751 22.214 1.00 90.25 206 ARG A CA 1
ATOM 1596 C C . ARG A 1 206 ? -11.541 16.828 23.731 1.00 90.25 206 ARG A C 1
ATOM 1598 O O . ARG A 1 206 ? -12.399 16.359 24.470 1.00 90.25 206 ARG A O 1
ATOM 1605 N N . GLU A 1 207 ? -10.443 17.427 24.173 1.00 88.56 207 GLU A N 1
ATOM 1606 C CA . GLU A 1 207 ? -10.065 17.610 25.571 1.00 88.56 207 GLU A CA 1
ATOM 1607 C C . GLU A 1 207 ? -9.456 19.006 25.750 1.00 88.56 207 GLU A C 1
ATOM 1609 O O . GLU A 1 207 ? -9.036 19.636 24.778 1.00 88.56 207 GLU A O 1
ATOM 1614 N N . GLU A 1 208 ? -9.360 19.485 26.992 1.00 85.19 208 GLU A N 1
ATOM 1615 C CA . GLU A 1 208 ? -8.689 20.757 27.296 1.00 85.19 208 GLU A CA 1
ATOM 1616 C C . GLU A 1 208 ? -7.218 20.745 26.840 1.00 85.19 208 GLU A C 1
ATOM 1618 O O . GLU A 1 208 ? -6.749 21.693 26.209 1.00 85.19 208 GLU A O 1
ATOM 1623 N N . VAL A 1 209 ? -6.516 19.630 27.080 1.00 87.25 209 VAL A N 1
ATOM 1624 C CA . VAL A 1 209 ? -5.149 19.377 26.601 1.00 87.25 209 VAL A CA 1
ATOM 1625 C C . VAL A 1 209 ? -5.208 18.440 25.394 1.00 87.25 209 VAL A C 1
ATOM 1627 O O . VAL A 1 209 ? -4.997 17.236 25.501 1.00 87.25 209 VAL A O 1
ATOM 1630 N N . TRP A 1 210 ? -5.522 18.998 24.225 1.00 89.88 210 TRP A N 1
ATOM 1631 C CA . TRP A 1 210 ? -5.676 18.240 22.975 1.00 89.88 210 TRP A CA 1
ATOM 1632 C C . TRP A 1 210 ? -4.355 17.976 22.226 1.00 89.88 210 TRP A C 1
ATOM 1634 O O . TRP A 1 210 ? -4.331 17.238 21.242 1.00 89.88 210 TRP A O 1
ATOM 1644 N N . CYS A 1 211 ? -3.254 18.558 22.694 1.00 90.75 211 CYS A N 1
ATOM 1645 C CA . CYS A 1 211 ? -1.893 18.328 22.220 1.00 90.75 211 CYS A CA 1
ATOM 1646 C C . CYS A 1 211 ? -0.899 18.583 23.361 1.00 90.75 211 CYS A C 1
ATOM 1648 O O . CYS A 1 211 ? -1.282 19.049 24.436 1.00 90.75 211 CYS A O 1
ATOM 1650 N N . HIS A 1 212 ? 0.387 18.285 23.154 1.00 89.31 212 HIS A N 1
ATOM 1651 C CA . HIS A 1 212 ? 1.397 18.637 24.150 1.00 89.31 212 HIS A CA 1
ATOM 1652 C C . HIS A 1 212 ? 1.461 20.162 24.319 1.00 89.31 212 HIS A C 1
ATOM 1654 O O . HIS A 1 212 ? 1.686 20.856 23.331 1.00 89.31 212 HIS A O 1
ATOM 1660 N N . PRO A 1 213 ? 1.271 20.703 25.535 1.00 84.69 213 PRO A N 1
ATOM 1661 C CA . PRO A 1 213 ? 1.216 22.144 25.741 1.00 84.69 213 PRO A CA 1
ATOM 1662 C C . PRO A 1 213 ? 2.605 22.776 25.614 1.00 84.69 213 PRO A C 1
ATOM 1664 O O . PRO A 1 213 ? 3.604 22.189 26.029 1.00 84.69 213 PRO A O 1
ATOM 1667 N N . LYS A 1 214 ? 2.672 24.021 25.125 1.00 83.62 214 LYS A N 1
ATOM 1668 C CA . LYS A 1 214 ? 3.932 24.791 25.033 1.00 83.62 214 LYS A CA 1
ATOM 1669 C C . LYS A 1 214 ? 4.674 24.938 26.359 1.00 83.62 214 LYS A C 1
ATOM 1671 O O . LYS A 1 214 ? 5.899 25.033 26.385 1.00 83.62 214 LYS A O 1
ATOM 1676 N N . ASN A 1 215 ? 3.934 25.006 27.463 1.00 79.94 215 ASN A N 1
ATOM 1677 C CA . ASN A 1 215 ? 4.527 25.137 28.781 1.00 79.94 215 ASN A CA 1
ATOM 1678 C C . ASN A 1 215 ? 5.038 23.771 29.263 1.00 79.94 215 ASN A C 1
ATOM 1680 O O . ASN A 1 215 ? 4.302 23.016 29.895 1.00 79.94 215 ASN A O 1
ATOM 1684 N N . PHE A 1 216 ? 6.320 23.489 29.012 1.00 63.91 216 PHE A N 1
ATOM 1685 C CA . PHE A 1 216 ? 7.018 22.274 29.456 1.00 63.91 216 PHE A CA 1
ATOM 1686 C C . PHE A 1 216 ? 6.939 21.989 30.962 1.00 63.91 216 PHE A C 1
ATOM 1688 O O . PHE A 1 216 ? 7.208 20.866 31.384 1.00 63.91 216 PHE A O 1
ATOM 1695 N N . ARG A 1 217 ? 6.592 22.984 31.792 1.00 63.81 217 ARG A N 1
ATOM 1696 C CA . ARG A 1 217 ? 6.407 22.789 33.239 1.00 63.81 217 ARG A CA 1
ATOM 1697 C C . ARG A 1 217 ? 5.065 22.140 33.585 1.00 63.81 217 ARG A C 1
ATOM 1699 O O . ARG A 1 217 ? 4.891 21.691 34.717 1.00 63.81 217 ARG A O 1
ATOM 1706 N N . SER A 1 218 ? 4.127 22.067 32.639 1.00 68.25 218 SER A N 1
ATOM 1707 C CA . SER A 1 218 ? 2.888 21.316 32.818 1.00 68.25 218 SER A CA 1
ATOM 1708 C C . SER A 1 218 ? 3.190 19.818 32.856 1.00 68.25 218 SER A C 1
ATOM 1710 O O . SER A 1 218 ? 3.689 19.243 31.891 1.00 68.25 218 SER A O 1
ATOM 1712 N N . LYS A 1 219 ? 2.862 19.163 33.975 1.00 75.50 219 LYS A N 1
ATOM 1713 C CA . LYS A 1 219 ? 2.908 17.694 34.088 1.00 75.50 219 LYS A CA 1
ATOM 1714 C C . LYS A 1 219 ? 1.730 17.012 33.381 1.00 75.50 219 LYS A C 1
ATOM 1716 O O . LYS A 1 219 ? 1.695 15.785 33.319 1.00 75.50 219 LYS A O 1
ATOM 1721 N N . VAL A 1 220 ? 0.766 17.784 32.875 1.00 79.19 220 VAL A N 1
ATOM 1722 C CA . VAL A 1 220 ? -0.435 17.256 32.225 1.00 79.19 220 VAL A CA 1
ATOM 1723 C C . VAL A 1 220 ? -0.078 16.824 30.808 1.00 79.19 220 VAL A C 1
ATOM 1725 O O . VAL A 1 220 ? 0.344 17.636 29.984 1.00 79.19 220 VAL A O 1
ATOM 1728 N N . ARG A 1 221 ? -0.220 15.526 30.537 1.00 81.25 221 ARG A N 1
ATOM 1729 C CA . ARG A 1 221 ? -0.037 14.952 29.203 1.00 81.25 221 ARG A CA 1
ATOM 1730 C C . ARG A 1 221 ? -1.401 14.760 28.537 1.00 81.25 221 ARG A C 1
ATOM 1732 O O . ARG A 1 221 ? -2.335 14.383 29.244 1.00 81.25 221 ARG A O 1
ATOM 1739 N N . PRO A 1 222 ? -1.507 14.990 27.216 1.00 84.50 222 PRO A N 1
ATOM 1740 C CA . PRO A 1 222 ? -2.708 14.634 26.472 1.00 84.50 222 PRO A CA 1
ATOM 1741 C C . PRO A 1 222 ? -3.009 13.141 26.652 1.00 84.50 222 PRO A C 1
ATOM 1743 O O . PRO A 1 222 ? -2.085 12.319 26.697 1.00 84.50 222 PRO A O 1
ATOM 1746 N N . SER A 1 223 ? -4.290 12.790 26.771 1.00 82.38 223 SER A N 1
ATOM 1747 C CA . SER A 1 223 ? -4.707 11.390 26.777 1.00 82.38 223 SER A CA 1
ATOM 1748 C C . SER A 1 223 ? -4.498 10.762 25.388 1.00 82.38 223 SER A C 1
ATOM 1750 O O . SER A 1 223 ? -4.251 11.455 24.400 1.00 82.38 223 SER A O 1
ATOM 1752 N N . SER A 1 224 ? -4.651 9.442 25.267 1.00 75.50 224 SER A N 1
ATOM 1753 C CA . SER A 1 224 ? -4.664 8.783 23.951 1.00 75.50 224 SER A CA 1
ATOM 1754 C C . SER A 1 224 ? -5.842 9.212 23.062 1.00 75.50 224 SER A C 1
ATOM 1756 O O . SER A 1 224 ? -5.802 8.999 21.854 1.00 75.50 224 SER A O 1
ATOM 1758 N N . ASN A 1 225 ? -6.887 9.806 23.646 1.00 81.06 225 ASN A N 1
ATOM 1759 C CA . ASN A 1 225 ? -8.066 10.322 22.953 1.00 81.06 225 ASN A CA 1
ATOM 1760 C C . ASN A 1 225 ? -8.001 11.834 22.694 1.00 81.06 225 ASN A C 1
ATOM 17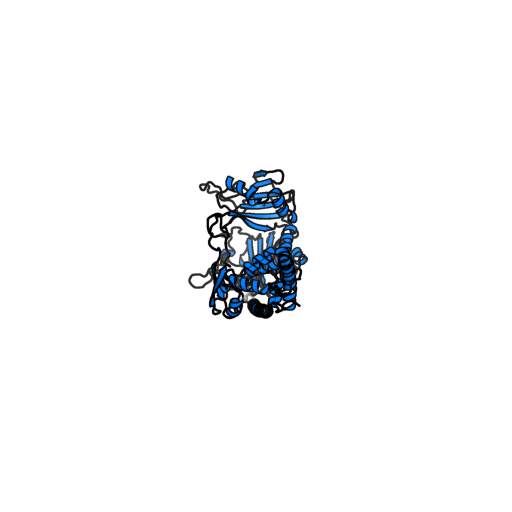62 O O . ASN A 1 225 ? -8.920 12.367 22.066 1.00 81.06 225 ASN A O 1
ATOM 1766 N N . ALA A 1 226 ? -6.936 12.510 23.124 1.00 87.75 226 ALA A N 1
ATOM 1767 C CA . ALA A 1 226 ? -6.708 13.916 22.838 1.00 87.75 226 ALA A CA 1
ATOM 1768 C C . ALA A 1 226 ? -6.590 14.178 21.327 1.00 87.75 226 ALA A C 1
ATOM 1770 O O . ALA A 1 226 ? -6.142 13.330 20.549 1.00 87.75 226 ALA A O 1
ATOM 1771 N N . GLY A 1 227 ? -6.999 15.374 20.910 1.00 93.00 227 GLY A N 1
ATOM 1772 C CA . GLY A 1 227 ? -6.885 15.829 19.531 1.00 93.00 227 GLY A CA 1
ATOM 1773 C C . GLY A 1 227 ? -8.063 16.691 19.104 1.00 93.00 227 GLY A C 1
ATOM 1774 O O . GLY A 1 227 ? -8.767 17.271 19.931 1.00 93.00 227 GLY A O 1
ATOM 1775 N N . LEU A 1 228 ? -8.275 16.763 17.797 1.00 95.25 228 LEU A N 1
ATOM 1776 C CA . LEU A 1 228 ? -9.289 17.605 17.175 1.00 95.25 228 LEU A CA 1
ATOM 1777 C C . LEU A 1 228 ? -10.439 16.765 16.620 1.00 95.25 228 LEU A C 1
ATOM 1779 O O . LEU A 1 228 ? -10.206 15.678 16.094 1.00 95.25 228 LEU A O 1
ATOM 1783 N N . ASP A 1 229 ? -11.650 17.302 16.700 1.00 94.62 229 ASP A N 1
ATOM 1784 C CA . ASP A 1 229 ? -12.813 16.866 15.931 1.00 94.62 229 ASP A CA 1
ATOM 1785 C C . ASP A 1 229 ? -13.172 17.986 14.945 1.00 94.62 229 ASP A C 1
ATOM 1787 O O . ASP A 1 229 ? -13.435 19.120 15.348 1.00 94.62 229 ASP A O 1
ATOM 1791 N N . ILE A 1 230 ? -13.144 17.687 13.648 1.00 95.81 230 ILE A N 1
ATOM 1792 C CA . ILE A 1 230 ? -13.365 18.626 12.544 1.00 95.81 230 ILE A CA 1
ATOM 1793 C C . ILE A 1 230 ? -14.693 18.271 11.883 1.00 95.81 230 ILE A C 1
ATOM 1795 O O . ILE A 1 230 ? -14.824 17.191 11.318 1.00 95.81 230 ILE A O 1
ATOM 1799 N N . VAL A 1 231 ? -15.673 19.167 11.931 1.00 94.56 231 VAL A N 1
ATOM 1800 C CA . VAL A 1 231 ? -17.003 18.950 11.348 1.00 94.56 231 VAL A CA 1
ATOM 1801 C C . VAL A 1 231 ? -17.077 19.607 9.975 1.00 94.56 231 VAL A C 1
ATOM 1803 O O . VAL A 1 231 ? -16.859 20.813 9.862 1.00 94.56 231 VAL A O 1
ATOM 1806 N N . VAL A 1 232 ? -17.395 18.819 8.950 1.00 94.94 232 VAL A N 1
ATOM 1807 C CA . VAL A 1 232 ? -17.482 19.230 7.541 1.00 94.94 232 VAL A CA 1
ATOM 1808 C C . VAL A 1 232 ? -18.874 18.943 6.958 1.00 94.94 232 VAL A C 1
ATOM 1810 O O . VAL A 1 232 ? -19.557 18.039 7.432 1.00 94.94 232 VAL A O 1
ATOM 1813 N N . PRO A 1 233 ? -19.307 19.655 5.904 1.00 94.62 233 PRO A N 1
ATOM 1814 C CA . PRO A 1 233 ? -20.636 19.474 5.317 1.00 94.62 233 PRO A CA 1
ATOM 1815 C C . PRO A 1 233 ? -20.688 18.403 4.213 1.00 94.62 233 PRO A C 1
ATOM 1817 O O . PRO A 1 233 ? -21.694 18.297 3.520 1.00 94.62 233 PRO A O 1
ATOM 1820 N N . VAL A 1 234 ? -19.604 17.653 4.000 1.00 94.06 234 VAL A N 1
ATOM 1821 C CA . VAL A 1 234 ? -19.437 16.745 2.855 1.00 94.06 234 VAL A CA 1
ATOM 1822 C C . VAL A 1 234 ? -19.210 15.303 3.289 1.00 94.06 234 VAL A C 1
ATOM 1824 O O . VAL A 1 234 ? -18.798 15.040 4.421 1.00 94.06 234 VAL A O 1
ATOM 1827 N N . THR A 1 235 ? -19.455 14.382 2.362 1.00 91.00 235 THR A N 1
ATOM 1828 C CA . THR A 1 235 ? -19.210 12.942 2.527 1.00 91.00 235 THR A CA 1
ATOM 1829 C C . THR A 1 235 ? -17.715 12.600 2.472 1.00 91.00 235 THR A C 1
ATOM 1831 O O . THR A 1 235 ? -16.868 13.454 2.184 1.00 91.00 235 THR A O 1
ATOM 1834 N N . TYR A 1 236 ? -17.364 11.334 2.733 1.00 89.44 236 TYR A N 1
ATOM 1835 C CA . TYR A 1 236 ? -15.974 10.868 2.643 1.00 89.44 236 TYR A CA 1
ATOM 1836 C C . TYR A 1 236 ? -15.385 11.069 1.237 1.00 89.44 236 TYR A C 1
ATOM 1838 O O . TYR A 1 236 ? -14.270 11.580 1.105 1.00 89.44 236 TYR A O 1
ATOM 1846 N N . ASP A 1 237 ? -16.140 10.713 0.196 1.00 87.69 237 ASP A N 1
ATOM 1847 C CA . ASP A 1 237 ? -15.677 10.757 -1.198 1.00 87.69 237 ASP A CA 1
ATOM 1848 C C . ASP A 1 237 ? -15.404 12.191 -1.681 1.00 87.69 237 ASP A C 1
ATOM 1850 O O . ASP A 1 237 ? -14.508 12.446 -2.492 1.00 87.69 237 ASP A O 1
ATOM 1854 N N . GLU A 1 238 ? -16.128 13.160 -1.130 1.00 92.50 238 GLU A N 1
ATOM 1855 C CA . GLU A 1 238 ? -16.001 14.576 -1.467 1.00 92.50 238 GLU A CA 1
ATOM 1856 C C . GLU A 1 238 ? -14.944 15.298 -0.620 1.00 92.50 238 GLU A C 1
ATOM 1858 O O . GLU A 1 238 ? -14.382 16.308 -1.062 1.00 92.50 238 GLU A O 1
ATOM 1863 N N . LEU A 1 239 ? -14.637 14.777 0.575 1.00 93.12 239 LEU A N 1
ATOM 1864 C CA . LEU A 1 239 ? -13.848 15.437 1.617 1.00 93.12 239 LEU A CA 1
ATOM 1865 C C . LEU A 1 239 ? -12.549 16.054 1.096 1.00 93.12 239 LEU A C 1
ATOM 1867 O O . LEU A 1 239 ? -12.275 17.233 1.316 1.00 93.12 239 LEU A O 1
ATOM 1871 N N . HIS A 1 240 ? -11.721 15.279 0.399 1.00 92.81 240 HIS A N 1
ATOM 1872 C CA . HIS A 1 240 ? -10.402 15.756 -0.023 1.00 92.81 240 HIS A CA 1
ATOM 1873 C C . HIS A 1 240 ? -10.466 16.824 -1.115 1.00 92.81 240 HIS A C 1
ATOM 1875 O O . HIS A 1 240 ? -9.689 17.783 -1.085 1.00 92.81 240 HIS A O 1
ATOM 1881 N N . ASN A 1 241 ? -11.377 16.668 -2.077 1.00 94.06 241 ASN A N 1
ATOM 1882 C CA . ASN A 1 241 ? -11.564 17.650 -3.140 1.00 94.06 241 ASN A CA 1
ATOM 1883 C C . ASN A 1 241 ? -12.170 18.936 -2.578 1.00 94.06 241 ASN A C 1
ATOM 1885 O O . ASN A 1 241 ? -11.724 20.026 -2.935 1.00 94.06 241 ASN A O 1
ATOM 1889 N N . TRP A 1 242 ? -13.106 18.810 -1.639 1.00 96.69 242 TRP A N 1
ATOM 1890 C CA . TRP A 1 242 ? -13.687 19.931 -0.917 1.00 96.69 242 TRP A CA 1
ATOM 1891 C C . TRP A 1 242 ? -12.630 20.689 -0.098 1.00 96.69 242 TRP A C 1
ATOM 1893 O O . TRP A 1 242 ? -12.457 21.894 -0.289 1.00 96.69 242 TRP A O 1
ATOM 1903 N N . LEU A 1 243 ? -11.818 19.996 0.711 1.00 96.75 243 LEU A N 1
ATOM 1904 C CA . LEU A 1 243 ? -10.725 20.619 1.471 1.00 96.75 243 LEU A CA 1
ATOM 1905 C C . LEU A 1 243 ? -9.730 21.340 0.552 1.00 96.75 243 LEU A C 1
ATOM 1907 O O . LEU A 1 243 ? -9.327 22.469 0.839 1.00 96.75 243 LEU A O 1
ATOM 1911 N N . ARG A 1 244 ? -9.354 20.726 -0.578 1.00 95.31 244 ARG A N 1
ATOM 1912 C CA . ARG A 1 244 ? -8.463 21.350 -1.566 1.00 95.31 244 ARG A CA 1
ATOM 1913 C C . ARG A 1 244 ? -9.096 22.595 -2.189 1.00 95.31 244 ARG A C 1
ATOM 1915 O O . ARG A 1 244 ? -8.417 23.609 -2.301 1.00 95.31 244 ARG A O 1
ATOM 1922 N N . LYS A 1 245 ? -10.373 22.538 -2.570 1.00 96.56 245 LYS A N 1
ATOM 1923 C CA . LYS A 1 245 ? -11.096 23.655 -3.193 1.00 96.56 245 LYS A CA 1
ATOM 1924 C C . LYS A 1 245 ? -11.212 24.861 -2.257 1.00 96.56 245 LYS A C 1
ATOM 1926 O O . LYS A 1 245 ? -10.988 25.984 -2.694 1.00 96.56 245 LYS A O 1
ATOM 1931 N N . HIS A 1 246 ? -11.540 24.638 -0.986 1.00 96.69 246 HIS A N 1
ATOM 1932 C CA . HIS A 1 246 ? -11.814 25.720 -0.032 1.00 96.69 246 HIS A CA 1
ATOM 1933 C C . HIS A 1 246 ? -10.560 26.222 0.708 1.00 96.69 246 HIS A C 1
ATOM 1935 O O . HIS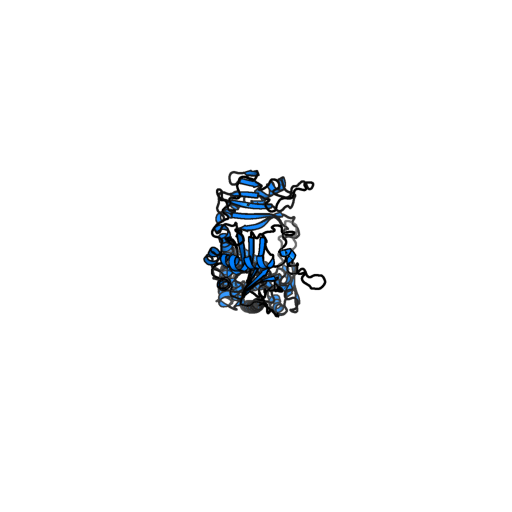 A 1 246 ? -10.465 27.403 1.060 1.00 96.69 246 HIS A O 1
ATOM 1941 N N . TYR A 1 247 ? -9.559 25.360 0.912 1.00 96.44 247 TYR A N 1
ATOM 1942 C CA . TYR A 1 247 ? -8.383 25.688 1.724 1.00 96.44 247 TYR A CA 1
ATOM 1943 C C . TYR A 1 247 ? -7.044 25.520 1.006 1.00 96.44 247 TYR A C 1
ATOM 1945 O O . TYR A 1 247 ? -6.039 26.032 1.500 1.00 96.44 247 TYR A O 1
ATOM 1953 N N . GLY A 1 248 ? -6.993 24.827 -0.134 1.00 95.19 248 GLY A N 1
ATOM 1954 C CA . GLY A 1 248 ? -5.748 24.454 -0.806 1.00 95.19 248 GLY A CA 1
ATOM 1955 C C . GLY A 1 248 ? -4.921 23.504 0.061 1.00 95.19 248 GLY A C 1
ATOM 1956 O O . GLY A 1 248 ? -5.082 22.285 0.004 1.00 95.19 248 GLY A O 1
ATOM 1957 N N . ARG A 1 249 ? -4.047 24.075 0.896 1.00 93.31 249 ARG A N 1
ATOM 1958 C CA . ARG A 1 249 ? -3.239 23.374 1.904 1.00 93.31 249 ARG A CA 1
ATOM 1959 C C . ARG A 1 249 ? -3.886 23.495 3.280 1.00 93.31 249 ARG A C 1
ATOM 1961 O O . ARG A 1 249 ? -3.465 24.305 4.100 1.00 93.31 249 ARG A O 1
ATOM 1968 N N . PHE A 1 250 ? -4.922 22.690 3.521 1.00 96.06 250 PHE A N 1
ATOM 1969 C CA . PHE A 1 250 ? -5.670 22.677 4.787 1.00 96.06 250 PHE A CA 1
ATOM 1970 C C . PHE A 1 250 ? -4.771 22.494 6.025 1.00 96.06 250 PHE A C 1
ATOM 1972 O O . PHE A 1 250 ? -4.946 23.171 7.037 1.00 96.06 250 PHE A O 1
ATOM 1979 N N . ASP A 1 251 ? -3.758 21.633 5.911 1.00 94.56 251 ASP A N 1
ATOM 1980 C CA . ASP A 1 251 ? -2.743 21.393 6.936 1.00 94.56 251 ASP A CA 1
ATOM 1981 C C . ASP A 1 251 ? -1.993 22.672 7.335 1.00 94.56 251 ASP A C 1
ATOM 1983 O O . ASP A 1 251 ? -1.804 22.926 8.521 1.00 94.56 251 ASP A O 1
ATOM 1987 N N . LEU A 1 252 ? -1.618 23.504 6.361 1.00 94.62 252 LEU A N 1
ATOM 1988 C CA . LEU A 1 252 ? -0.869 24.742 6.597 1.00 94.62 252 LEU A CA 1
ATOM 1989 C C . LEU A 1 252 ? -1.768 25.941 6.912 1.00 94.62 252 LEU A C 1
ATOM 1991 O O . LEU A 1 252 ? -1.349 26.834 7.639 1.00 94.62 252 LEU A O 1
ATOM 1995 N N . LYS A 1 253 ? -2.979 25.978 6.350 1.00 95.88 253 LYS A N 1
ATOM 1996 C CA . LYS A 1 253 ? -3.895 27.121 6.452 1.00 95.88 253 LYS A CA 1
ATOM 1997 C C . LYS A 1 253 ? -4.739 27.099 7.725 1.00 95.88 253 LYS A C 1
ATOM 1999 O O . LYS A 1 253 ? -5.097 28.163 8.214 1.00 95.88 253 LYS A O 1
ATOM 2004 N N . VAL A 1 254 ? -5.071 25.913 8.239 1.00 96.69 254 VAL A N 1
ATOM 2005 C CA . VAL A 1 254 ? -5.988 25.759 9.382 1.00 96.69 254 VAL A CA 1
ATOM 2006 C C . VAL A 1 254 ? -5.317 25.043 10.546 1.00 96.69 254 VAL A C 1
ATOM 2008 O O . VAL A 1 254 ? -5.285 25.576 11.650 1.00 96.69 254 VAL A O 1
ATOM 2011 N N . ILE A 1 255 ? -4.731 23.864 10.317 1.00 96.81 255 ILE A N 1
ATOM 2012 C CA . ILE A 1 255 ? -4.201 23.051 11.424 1.00 96.81 255 ILE A CA 1
ATOM 2013 C C . ILE A 1 255 ? -2.914 23.641 12.004 1.00 96.81 255 ILE A C 1
ATOM 2015 O O . ILE A 1 255 ? -2.798 23.745 13.223 1.00 96.81 255 ILE A O 1
ATOM 2019 N N . LYS A 1 256 ? -1.958 24.052 11.161 1.00 95.06 256 LYS A N 1
ATOM 2020 C CA . LYS A 1 256 ? -0.682 24.607 11.632 1.00 95.06 256 LYS A CA 1
ATOM 2021 C C . LYS A 1 256 ? -0.867 25.857 12.510 1.00 95.06 256 LYS A C 1
ATOM 2023 O O . LYS A 1 256 ? -0.268 25.867 13.577 1.00 95.06 256 LYS A O 1
ATOM 2028 N N . PRO A 1 257 ? -1.694 26.862 12.160 1.00 95.81 257 PRO A N 1
ATOM 2029 C CA . PRO A 1 257 ? -1.926 28.006 13.046 1.00 95.81 257 PRO A CA 1
ATOM 2030 C C . PRO A 1 257 ? -2.480 27.610 14.422 1.00 95.81 257 PRO A C 1
ATOM 2032 O O . PRO A 1 257 ? -1.988 28.094 15.436 1.00 95.81 257 PRO A O 1
ATOM 2035 N N . LEU A 1 258 ? -3.432 26.669 14.474 1.00 95.06 258 LEU A N 1
ATOM 2036 C CA . LEU A 1 258 ? -3.974 26.159 15.743 1.00 95.06 258 LEU A CA 1
ATOM 2037 C C . LEU A 1 258 ? -2.903 25.431 16.568 1.00 95.06 258 LEU A C 1
ATOM 2039 O O . LEU A 1 258 ? -2.825 25.590 17.787 1.00 95.06 258 LEU A O 1
ATOM 2043 N N . ALA A 1 259 ? -2.057 24.647 15.896 1.00 93.44 259 ALA A N 1
ATOM 2044 C CA . ALA A 1 259 ? -0.921 23.970 16.507 1.00 93.44 259 ALA A CA 1
ATOM 2045 C C . ALA A 1 259 ? 0.101 24.968 17.062 1.00 93.44 259 ALA A C 1
ATOM 2047 O O . ALA A 1 259 ? 0.529 24.850 18.207 1.00 93.44 259 ALA A O 1
ATOM 2048 N N . ASP A 1 260 ? 0.469 25.968 16.263 1.00 93.12 260 ASP A N 1
ATOM 2049 C CA . ASP A 1 260 ? 1.435 26.998 16.624 1.00 93.12 260 ASP A CA 1
ATOM 2050 C C . ASP A 1 260 ? 0.937 27.860 17.780 1.00 93.12 260 ASP A C 1
ATOM 2052 O O . ASP A 1 260 ? 1.766 28.437 18.470 1.00 93.12 260 ASP A O 1
ATOM 2056 N N . GLU A 1 261 ? -0.372 27.977 18.008 1.00 92.06 261 GLU A N 1
ATOM 2057 C CA . GLU A 1 261 ? -0.948 28.729 19.123 1.00 92.06 261 GLU A CA 1
ATOM 2058 C C . GLU A 1 261 ? -0.888 27.932 20.435 1.00 92.06 261 GLU A C 1
ATOM 2060 O O . GLU A 1 261 ? -0.364 28.435 21.436 1.00 92.06 261 GLU A O 1
ATOM 2065 N N . ALA A 1 262 ? -1.349 26.677 20.420 1.00 89.56 262 ALA A N 1
ATOM 2066 C CA . ALA A 1 262 ? -1.597 25.890 21.630 1.00 89.56 262 ALA A CA 1
ATOM 2067 C C . ALA A 1 262 ? -0.522 24.833 21.946 1.00 89.56 262 ALA A C 1
ATOM 2069 O O . ALA A 1 262 ? -0.286 24.509 23.115 1.00 89.56 262 ALA A O 1
ATOM 2070 N N . CYS A 1 263 ? 0.139 24.295 20.924 1.00 91.31 263 CYS A N 1
ATOM 2071 C CA . CYS A 1 263 ? 0.956 23.094 21.033 1.00 91.31 263 CYS A CA 1
ATOM 2072 C C . CYS A 1 263 ? 2.452 23.401 21.097 1.00 91.31 263 CYS A C 1
ATOM 2074 O O . CYS A 1 263 ? 2.950 24.390 20.555 1.00 91.31 263 CYS A O 1
ATOM 2076 N N . PHE A 1 264 ? 3.194 22.517 21.753 1.00 88.44 264 PHE A N 1
ATOM 2077 C CA . PHE A 1 264 ? 4.644 22.516 21.731 1.00 88.44 264 PHE A CA 1
ATOM 2078 C C . PHE A 1 264 ? 5.145 22.263 20.291 1.00 88.44 264 PHE A C 1
ATOM 2080 O O . PHE A 1 264 ? 4.622 21.353 19.633 1.00 88.44 264 PHE A O 1
ATOM 2087 N N . PRO A 1 265 ? 6.135 23.024 19.781 1.00 84.75 265 PRO A N 1
ATOM 2088 C CA . PRO A 1 265 ? 6.683 22.818 18.442 1.00 84.75 265 PRO A CA 1
ATOM 2089 C C . PRO A 1 265 ? 7.093 21.364 18.177 1.00 84.75 265 PRO A C 1
ATOM 2091 O O . PRO A 1 265 ? 7.792 20.750 18.976 1.00 84.75 265 PRO A O 1
ATOM 2094 N N . GLY A 1 266 ? 6.647 20.809 17.048 1.00 80.62 266 GLY A N 1
ATOM 2095 C CA . GLY A 1 266 ? 6.921 19.415 16.677 1.00 80.62 266 GLY A CA 1
ATOM 2096 C C . GLY A 1 266 ? 5.963 18.377 17.261 1.00 80.62 266 GLY A C 1
ATOM 2097 O O . GLY A 1 266 ? 6.149 17.191 17.010 1.00 80.62 266 GLY A O 1
ATOM 2098 N N . SER A 1 267 ? 4.930 18.791 18.000 1.00 85.44 267 SER A N 1
ATOM 2099 C CA . SER A 1 267 ? 3.899 17.867 18.482 1.00 85.44 267 SER A CA 1
ATOM 2100 C C . SER A 1 267 ? 3.071 17.279 17.343 1.00 85.44 267 SER A C 1
ATOM 2102 O O . SER A 1 267 ? 2.635 17.999 16.441 1.00 85.44 267 SER A O 1
ATOM 2104 N N . ASP A 1 268 ? 2.776 15.986 17.452 1.00 90.19 268 ASP A N 1
ATOM 2105 C CA . ASP A 1 268 ? 1.810 15.321 16.587 1.00 90.19 268 ASP A CA 1
ATOM 2106 C C . ASP A 1 268 ? 0.379 15.638 17.041 1.00 90.19 268 ASP A C 1
ATOM 2108 O O . ASP A 1 268 ? 0.062 15.594 18.231 1.00 90.19 268 ASP A O 1
ATOM 2112 N N . ILE A 1 269 ? -0.509 15.897 16.084 1.00 93.62 269 ILE A N 1
ATOM 2113 C CA . ILE A 1 269 ? -1.922 16.208 16.325 1.00 93.62 269 ILE A CA 1
ATOM 2114 C C . ILE A 1 269 ? -2.778 15.170 15.611 1.00 93.62 269 ILE A C 1
ATOM 2116 O O . ILE A 1 269 ? -2.675 15.025 14.395 1.00 93.62 269 ILE A O 1
ATOM 2120 N N . SER A 1 270 ? -3.637 14.467 16.351 1.00 94.94 270 SER A N 1
ATOM 2121 C CA . SER A 1 270 ? -4.684 13.608 15.782 1.00 94.94 270 SER A CA 1
ATOM 2122 C C . SER A 1 270 ? -5.949 14.433 15.545 1.00 94.94 270 SER A C 1
ATOM 2124 O O . SER A 1 270 ? -6.447 15.082 16.466 1.00 94.94 270 SER A O 1
ATOM 2126 N N . ALA A 1 271 ? -6.489 14.402 14.329 1.00 95.50 271 ALA A N 1
ATOM 2127 C CA . ALA A 1 271 ? -7.748 15.045 13.982 1.00 95.50 271 ALA A CA 1
ATOM 2128 C C . ALA A 1 271 ? -8.716 14.048 13.346 1.00 95.50 271 ALA A C 1
ATOM 2130 O O . ALA A 1 271 ? -8.356 13.369 12.386 1.00 95.50 271 ALA A O 1
ATOM 2131 N N . LYS A 1 272 ? -9.948 13.990 13.844 1.00 94.62 272 LYS A N 1
ATOM 2132 C CA . LYS A 1 272 ? -11.031 13.176 13.291 1.00 94.62 272 LYS A CA 1
ATOM 2133 C C . LYS A 1 272 ? -12.001 14.067 12.531 1.00 94.62 272 LYS A C 1
ATOM 2135 O O . LYS A 1 272 ? -12.477 15.055 13.077 1.00 94.62 272 LYS A O 1
ATOM 2140 N N . PHE A 1 273 ? -12.285 13.733 11.281 1.00 94.31 273 PHE A N 1
ATOM 2141 C CA . PHE A 1 273 ? -13.241 14.456 10.445 1.00 94.31 273 PHE A CA 1
ATOM 2142 C C . PHE A 1 273 ? -14.620 13.835 10.588 1.00 94.31 273 PHE A C 1
ATOM 2144 O O . PHE A 1 273 ? -14.728 12.629 10.457 1.00 94.31 273 PHE A O 1
ATOM 2151 N N . TYR A 1 274 ? -15.667 14.616 10.798 1.00 91.94 274 TYR A N 1
ATOM 2152 C CA . TYR A 1 274 ? -17.053 14.155 10.875 1.00 91.94 274 TYR A CA 1
ATOM 2153 C C . TYR A 1 274 ? -17.878 14.891 9.836 1.00 91.94 274 TYR A C 1
ATOM 2155 O O . TYR A 1 274 ? -17.688 16.092 9.641 1.00 91.94 274 TYR A O 1
ATOM 2163 N N . GLN A 1 275 ? -18.821 14.194 9.216 1.00 91.38 275 GLN A N 1
ATOM 2164 C CA . GLN A 1 275 ? -19.873 14.863 8.465 1.00 91.38 275 GLN A CA 1
ATOM 2165 C C . GLN A 1 275 ? -20.848 15.530 9.445 1.00 91.38 275 GLN A C 1
ATOM 2167 O O . GLN A 1 275 ? -21.084 15.030 10.550 1.00 91.38 275 GLN A O 1
ATOM 2172 N N . ASP A 1 276 ? -21.394 16.686 9.081 1.00 88.75 276 ASP A N 1
ATOM 2173 C CA . ASP A 1 276 ? -22.389 17.344 9.917 1.00 88.75 276 ASP A CA 1
ATOM 2174 C C . ASP A 1 276 ? -23.632 16.456 10.096 1.00 88.75 276 ASP A C 1
ATOM 2176 O O . ASP A 1 276 ? -24.125 15.853 9.150 1.00 88.75 276 ASP A O 1
ATOM 2180 N N . GLY A 1 277 ? -24.106 16.342 11.337 1.00 84.69 277 GLY A N 1
ATOM 2181 C CA . GLY A 1 277 ? -25.160 15.412 11.743 1.00 84.69 277 GLY A CA 1
ATOM 2182 C C . GLY A 1 277 ? -24.683 13.991 12.062 1.00 84.69 277 GLY A C 1
ATOM 2183 O O . GLY A 1 277 ? -25.388 13.279 12.774 1.00 84.69 277 GLY A O 1
ATOM 2184 N N . GLU A 1 278 ? -23.480 13.597 11.639 1.00 83.44 278 GLU A N 1
ATOM 2185 C CA . GLU A 1 278 ? -23.017 12.212 11.745 1.00 83.44 278 GLU A CA 1
ATOM 2186 C C . GLU A 1 278 ? -22.184 11.922 13.001 1.00 83.44 278 GLU A C 1
ATOM 2188 O O . GLU A 1 278 ? -21.401 12.739 13.495 1.00 83.44 278 GLU A O 1
ATOM 2193 N N . ALA A 1 279 ? -22.355 10.703 13.515 1.00 79.69 279 ALA A N 1
ATOM 2194 C CA . ALA A 1 279 ? -21.662 10.183 14.694 1.00 79.69 279 ALA A CA 1
ATOM 2195 C C . ALA A 1 279 ? -20.298 9.569 14.368 1.00 79.69 279 ALA A C 1
ATOM 2197 O O . ALA A 1 279 ? -19.362 9.626 15.167 1.00 79.69 279 ALA A O 1
ATOM 2198 N N . ALA A 1 280 ? -20.203 8.926 13.207 1.00 82.50 280 ALA A N 1
ATOM 2199 C CA . ALA A 1 280 ? -18.996 8.260 12.762 1.00 82.50 280 ALA A CA 1
ATOM 2200 C C . ALA A 1 280 ? -18.076 9.272 12.082 1.00 82.50 280 ALA A C 1
ATOM 2202 O O . ALA A 1 280 ? -18.499 10.010 11.194 1.00 82.50 280 ALA A O 1
ATOM 2203 N N . TYR A 1 281 ? -16.802 9.277 12.467 1.00 87.50 281 TYR A N 1
ATOM 2204 C CA . TYR A 1 281 ? -15.820 10.070 11.742 1.00 87.50 281 TYR A CA 1
ATOM 2205 C C . TYR A 1 281 ? -15.567 9.458 10.352 1.00 87.50 281 TYR A C 1
ATOM 2207 O O . TYR A 1 281 ? -15.561 8.241 10.187 1.00 87.50 281 TYR A O 1
ATOM 2215 N N . LEU A 1 282 ? -15.361 10.307 9.352 1.00 89.44 282 LEU A N 1
ATOM 2216 C CA . LEU A 1 282 ? -15.014 9.995 7.971 1.00 89.44 282 LEU A CA 1
ATOM 2217 C C . LEU A 1 282 ? -13.561 9.515 7.857 1.00 89.44 282 LEU A C 1
ATOM 2219 O O . LEU A 1 282 ? -13.287 8.498 7.228 1.00 89.44 282 LEU A O 1
ATOM 2223 N N . GLU A 1 283 ? -12.620 10.221 8.486 1.00 93.00 283 GLU A N 1
ATOM 2224 C CA . GLU A 1 283 ? -11.204 9.841 8.560 1.00 93.00 283 GLU A CA 1
ATOM 2225 C C . GLU A 1 283 ? -10.538 10.384 9.825 1.00 93.00 283 GLU A C 1
ATOM 2227 O O . GLU A 1 283 ? -10.986 11.371 10.407 1.00 93.00 283 GLU A O 1
ATOM 2232 N N . GLU A 1 284 ? -9.451 9.744 10.236 1.00 93.12 284 GLU A N 1
ATOM 2233 C CA . GLU A 1 284 ? -8.509 10.273 11.211 1.00 93.12 284 GLU A CA 1
ATOM 2234 C C . GLU A 1 284 ? -7.197 10.629 10.507 1.00 93.12 284 GLU A C 1
ATOM 2236 O O . GLU A 1 284 ? -6.628 9.828 9.763 1.00 93.12 284 GLU A O 1
ATOM 2241 N N . VAL A 1 285 ? -6.705 11.840 10.744 1.00 95.88 285 VAL A N 1
ATOM 2242 C CA . VAL A 1 285 ? -5.484 12.376 10.147 1.00 95.88 285 VAL A CA 1
ATOM 2243 C C . VAL A 1 285 ? -4.529 12.776 11.256 1.00 95.88 285 VAL A C 1
ATOM 2245 O O . VAL A 1 285 ? -4.898 13.511 12.171 1.00 95.88 285 VAL A O 1
ATOM 2248 N N . ARG A 1 286 ? -3.278 12.320 11.163 1.00 95.69 286 ARG A N 1
ATOM 2249 C CA . ARG A 1 286 ? -2.202 12.795 12.037 1.00 95.69 286 ARG 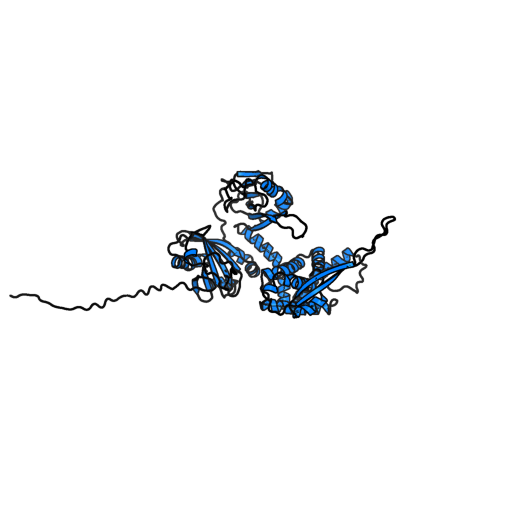A CA 1
ATOM 2250 C C . ARG A 1 286 ? -1.387 13.856 11.316 1.00 95.69 286 ARG A C 1
ATOM 2252 O O . ARG A 1 286 ? -0.896 13.599 10.216 1.00 95.69 286 ARG A O 1
ATOM 2259 N N . TYR A 1 287 ? -1.217 15.009 11.945 1.00 95.44 287 TYR A N 1
ATOM 2260 C CA . TYR A 1 287 ? -0.387 16.116 11.473 1.00 95.44 287 TYR A CA 1
ATOM 2261 C C . TYR A 1 287 ? 0.841 16.274 12.363 1.00 95.44 287 TYR A C 1
ATOM 2263 O O . TYR A 1 287 ? 0.775 15.951 13.544 1.00 95.44 287 TYR A O 1
ATOM 2271 N N . GLY A 1 288 ? 1.935 16.788 11.810 1.00 93.12 288 GLY A N 1
ATOM 2272 C CA . GLY A 1 288 ? 3.157 17.068 12.561 1.00 93.12 288 GLY A CA 1
ATOM 2273 C C . GLY A 1 288 ? 4.312 17.451 11.643 1.00 93.12 288 GLY A C 1
ATOM 2274 O O . GLY A 1 288 ? 4.111 17.724 10.457 1.00 93.12 288 GLY A O 1
ATOM 2275 N N . LEU A 1 289 ? 5.527 17.483 12.189 1.00 89.88 289 LEU A N 1
ATOM 2276 C CA . LEU A 1 289 ? 6.734 17.801 11.428 1.00 89.88 289 LEU A CA 1
ATOM 2277 C C . LEU A 1 289 ? 7.250 16.565 10.683 1.00 89.88 289 LEU A C 1
ATOM 2279 O O . LEU A 1 289 ? 7.471 15.503 11.260 1.00 89.88 289 LEU A O 1
ATOM 2283 N N . LYS A 1 290 ? 7.453 16.707 9.373 1.00 83.88 290 LYS A N 1
ATOM 2284 C CA . LYS A 1 290 ? 7.999 15.670 8.499 1.00 83.88 290 LYS A CA 1
ATOM 2285 C C . LYS A 1 290 ? 9.337 16.131 7.934 1.00 83.88 290 LYS A C 1
ATOM 2287 O O . LYS A 1 290 ? 9.442 17.228 7.387 1.00 83.88 290 LYS A O 1
ATOM 2292 N N . LYS A 1 291 ? 10.353 15.267 8.018 1.00 75.44 291 LYS A N 1
ATOM 2293 C CA . LYS A 1 291 ? 11.654 15.514 7.382 1.00 75.44 291 LYS A CA 1
ATOM 2294 C C . LYS A 1 291 ? 11.490 15.617 5.865 1.00 75.44 291 LYS A C 1
ATOM 2296 O O . LYS A 1 291 ? 10.859 14.749 5.250 1.00 75.44 291 LYS A O 1
ATOM 2301 N N . SER A 1 292 ? 12.059 16.665 5.271 1.00 65.25 292 SER A N 1
ATOM 2302 C CA . SER A 1 292 ? 12.165 16.768 3.816 1.00 65.25 292 SER A CA 1
ATOM 2303 C C . SER A 1 292 ? 13.065 15.652 3.276 1.00 65.25 292 SER A C 1
ATOM 2305 O O . SER A 1 292 ? 14.000 15.218 3.945 1.00 65.25 292 SER A O 1
ATOM 2307 N N . ARG A 1 293 ? 12.780 15.176 2.058 1.00 52.88 293 ARG A N 1
ATOM 2308 C CA . ARG A 1 293 ? 13.638 14.210 1.349 1.00 52.88 293 ARG A CA 1
ATOM 2309 C C . ARG A 1 293 ? 14.878 14.859 0.722 1.00 52.88 293 ARG A C 1
ATOM 2311 O O . ARG A 1 293 ? 15.784 14.133 0.337 1.00 52.88 293 ARG A O 1
ATOM 2318 N N . SER A 1 294 ? 14.926 16.189 0.613 1.00 50.50 294 SER A N 1
ATOM 2319 C CA . SER A 1 294 ? 16.133 16.907 0.194 1.00 50.50 294 SER A CA 1
ATOM 2320 C C . SER A 1 294 ? 17.059 17.135 1.390 1.00 50.50 294 SER A C 1
ATOM 2322 O O . SER A 1 294 ? 16.612 17.563 2.454 1.00 50.50 294 SER A O 1
ATOM 2324 N N . SER A 1 295 ? 18.358 16.886 1.208 1.00 48.16 295 SER A N 1
ATOM 2325 C CA . SER A 1 295 ? 19.409 17.013 2.234 1.00 48.16 295 SER A CA 1
ATOM 2326 C C . SER A 1 295 ? 19.609 18.437 2.779 1.00 48.16 295 SER A C 1
ATOM 2328 O O . SER A 1 295 ? 20.370 18.621 3.723 1.00 48.16 295 SER A O 1
ATOM 2330 N N . LEU A 1 296 ? 18.914 19.435 2.219 1.00 52.53 296 LEU A N 1
ATOM 2331 C CA . LEU A 1 296 ? 19.087 20.860 2.519 1.00 52.53 296 LEU A CA 1
ATOM 2332 C C . LEU A 1 296 ? 17.844 21.554 3.119 1.00 52.53 296 LEU A C 1
ATOM 2334 O O . LEU A 1 296 ? 17.895 22.760 3.341 1.00 52.53 296 LEU A O 1
ATOM 2338 N N . ALA A 1 297 ? 16.731 20.858 3.398 1.00 53.06 297 ALA A N 1
ATOM 2339 C CA . ALA A 1 297 ? 15.495 21.512 3.861 1.00 53.06 297 ALA A CA 1
ATOM 2340 C C . ALA A 1 297 ? 15.042 21.116 5.281 1.00 53.06 297 ALA A C 1
ATOM 2342 O O . ALA A 1 297 ? 14.963 19.937 5.630 1.00 53.06 297 ALA A O 1
ATOM 2343 N N . GLN A 1 298 ? 14.684 22.152 6.052 1.00 65.06 298 GLN A N 1
ATOM 2344 C CA . GLN A 1 298 ? 14.039 22.129 7.370 1.00 65.06 298 GLN A CA 1
ATOM 2345 C C . GLN A 1 298 ? 12.799 21.217 7.404 1.00 65.06 298 GLN A C 1
ATOM 2347 O O . GLN A 1 298 ? 12.130 21.007 6.390 1.00 65.06 298 GLN A O 1
ATOM 2352 N N . GLU A 1 299 ? 12.480 20.682 8.585 1.00 80.12 299 GLU A N 1
ATOM 2353 C CA . GLU A 1 299 ? 11.251 19.916 8.806 1.00 80.12 299 GLU A CA 1
ATOM 2354 C C . GLU A 1 299 ? 10.020 20.747 8.416 1.00 80.12 299 GLU A C 1
ATOM 2356 O O . GLU A 1 299 ? 9.903 21.918 8.776 1.00 80.12 299 GLU A O 1
ATOM 2361 N N . GLN A 1 300 ? 9.094 20.145 7.667 1.00 86.62 300 GLN A N 1
ATOM 2362 C CA . GLN A 1 300 ? 7.878 20.816 7.211 1.00 86.62 300 GLN A CA 1
ATOM 2363 C C . GLN A 1 300 ? 6.658 20.239 7.914 1.00 86.62 300 GLN A C 1
ATOM 2365 O O . GLN A 1 300 ? 6.522 19.021 8.043 1.00 86.62 300 GLN A O 1
ATOM 2370 N N . PHE A 1 301 ? 5.743 21.113 8.333 1.00 89.94 301 PHE A N 1
ATOM 2371 C CA . PHE A 1 301 ? 4.452 20.678 8.851 1.00 89.94 301 PHE A CA 1
ATOM 2372 C C . PHE A 1 301 ? 3.644 20.021 7.727 1.00 89.94 301 PHE A C 1
ATOM 2374 O O . PHE A 1 301 ? 3.465 20.608 6.658 1.00 89.94 301 PHE A O 1
ATOM 2381 N N . ALA A 1 302 ? 3.198 18.790 7.947 1.00 92.50 302 ALA A N 1
ATOM 2382 C CA . ALA A 1 302 ? 2.536 17.987 6.933 1.00 92.50 302 ALA A CA 1
ATOM 2383 C C . ALA A 1 302 ? 1.598 16.947 7.556 1.00 92.50 302 ALA A C 1
ATOM 2385 O O . ALA A 1 302 ? 1.597 16.691 8.760 1.00 92.50 302 ALA A O 1
ATOM 2386 N N . VAL A 1 303 ? 0.827 16.292 6.690 1.00 93.31 303 VAL A N 1
ATOM 2387 C CA . VAL A 1 303 ? 0.118 15.058 7.035 1.00 93.31 303 VAL A CA 1
ATOM 2388 C C . VAL A 1 303 ? 1.134 13.925 7.214 1.00 93.31 303 VAL A C 1
ATOM 2390 O O . VAL A 1 303 ? 1.860 13.570 6.279 1.00 93.31 303 VAL A O 1
ATOM 2393 N N . LEU A 1 304 ? 1.163 13.345 8.411 1.00 90.50 304 LEU A N 1
ATOM 2394 C CA . LEU A 1 304 ? 1.990 12.195 8.771 1.00 90.50 304 LEU A CA 1
ATOM 2395 C C . LEU A 1 304 ? 1.314 10.876 8.395 1.00 90.50 304 LEU A C 1
ATOM 2397 O O . LEU A 1 304 ? 1.960 9.987 7.845 1.00 90.50 304 LEU A O 1
ATOM 2401 N N . SER A 1 305 ? 0.014 10.749 8.672 1.00 91.06 305 SER A N 1
ATOM 2402 C CA . SER A 1 305 ? -0.775 9.558 8.331 1.00 91.06 305 SER A CA 1
ATOM 2403 C C . SER A 1 305 ? -2.259 9.889 8.180 1.00 91.06 305 SER A C 1
ATOM 2405 O O . SER A 1 305 ? -2.725 10.908 8.691 1.00 91.06 305 SER A O 1
ATOM 2407 N N . ARG A 1 306 ? -2.981 9.028 7.457 1.00 91.31 306 ARG A N 1
ATOM 2408 C CA . ARG A 1 306 ? -4.436 9.069 7.274 1.00 91.31 306 ARG A CA 1
ATOM 2409 C C . ARG A 1 306 ? -4.997 7.672 7.494 1.00 91.31 306 ARG A C 1
ATOM 2411 O O . ARG A 1 306 ? -4.405 6.703 7.019 1.00 91.31 306 ARG A O 1
ATOM 2418 N N . GLN A 1 307 ? -6.133 7.582 8.162 1.00 87.88 307 GLN A N 1
ATOM 2419 C CA . GLN A 1 307 ? -6.849 6.341 8.411 1.00 87.88 307 GLN A CA 1
ATOM 2420 C C . GLN A 1 307 ? -8.335 6.555 8.134 1.00 87.88 307 GLN A C 1
ATOM 2422 O O . GLN A 1 307 ? -8.925 7.510 8.631 1.00 87.88 307 GLN A O 1
ATOM 2427 N N . ALA A 1 308 ? -8.947 5.664 7.353 1.00 87.56 308 ALA A N 1
ATOM 2428 C CA . ALA A 1 308 ? -10.388 5.705 7.124 1.00 87.56 308 ALA A CA 1
ATOM 2429 C C . ALA A 1 308 ? -11.171 5.576 8.435 1.00 87.56 308 ALA A C 1
ATOM 2431 O O . ALA A 1 308 ? -10.758 4.880 9.369 1.00 87.56 308 ALA A O 1
ATOM 2432 N N . GLY A 1 309 ? -12.333 6.215 8.454 1.00 84.69 309 GLY A N 1
ATOM 2433 C CA . GLY A 1 309 ? -13.334 6.101 9.494 1.00 84.69 309 GLY A CA 1
ATOM 2434 C C . GLY A 1 309 ? -13.828 4.676 9.741 1.00 84.69 309 GLY A C 1
ATOM 2435 O O . GLY A 1 309 ? -13.527 3.742 8.989 1.00 84.69 309 GLY A O 1
ATOM 2436 N N . PRO A 1 310 ? -14.614 4.467 10.807 1.00 77.19 310 PRO A N 1
ATOM 2437 C CA . PRO A 1 310 ? -15.231 3.180 11.076 1.00 77.19 310 PRO A CA 1
ATOM 2438 C C . PRO A 1 310 ? -16.402 2.877 10.137 1.00 77.19 310 PRO A C 1
ATOM 2440 O O . PRO A 1 310 ? -16.837 1.726 10.100 1.00 77.19 310 PRO A O 1
ATOM 2443 N N . SER A 1 311 ? -16.913 3.866 9.392 1.00 77.06 311 SER A N 1
ATOM 2444 C CA . SER A 1 311 ? -18.017 3.648 8.459 1.00 77.06 311 SER A CA 1
ATOM 2445 C C . SER A 1 311 ? -17.603 2.713 7.321 1.00 77.06 311 SER A C 1
ATOM 2447 O O . SER A 1 311 ? -16.465 2.722 6.839 1.00 77.06 311 SER A O 1
ATOM 2449 N N . ARG A 1 312 ? -18.554 1.881 6.885 1.00 79.81 312 ARG A N 1
ATOM 2450 C CA . ARG A 1 312 ? -18.362 0.974 5.748 1.00 79.81 312 ARG A CA 1
ATOM 2451 C C . ARG A 1 312 ? -18.004 1.749 4.479 1.00 79.81 312 ARG A C 1
ATOM 2453 O O . ARG A 1 312 ? -17.108 1.330 3.759 1.00 79.81 312 ARG A O 1
ATOM 2460 N N . GLU A 1 313 ? -18.657 2.884 4.248 1.00 82.00 313 GLU A N 1
ATOM 2461 C CA . GLU A 1 313 ? -18.407 3.771 3.107 1.00 82.00 313 GLU A CA 1
ATOM 2462 C C . GLU A 1 313 ? -16.954 4.264 3.063 1.00 82.00 313 GLU A C 1
ATOM 2464 O O . GLU A 1 313 ? -16.253 3.992 2.091 1.00 82.00 313 GLU A O 1
ATOM 2469 N N . ALA A 1 314 ? -16.452 4.871 4.146 1.00 81.75 314 ALA A N 1
ATOM 2470 C CA . ALA A 1 314 ? -15.084 5.394 4.197 1.00 81.75 314 ALA A CA 1
ATOM 2471 C C . ALA A 1 314 ? -14.031 4.296 3.976 1.00 81.75 314 ALA A C 1
ATOM 2473 O O . ALA A 1 314 ? -13.027 4.491 3.286 1.00 81.75 314 ALA A O 1
ATOM 2474 N N . ARG A 1 315 ? -14.258 3.106 4.544 1.00 83.69 315 ARG A N 1
ATOM 2475 C CA . ARG A 1 315 ? -13.357 1.960 4.360 1.00 83.69 315 ARG A CA 1
ATOM 2476 C C . ARG A 1 315 ? -13.395 1.434 2.928 1.00 83.69 315 ARG A C 1
ATOM 2478 O O . ARG A 1 315 ? -12.339 1.122 2.380 1.00 83.69 315 ARG A O 1
ATOM 2485 N N . LEU A 1 316 ? -14.577 1.349 2.317 1.00 84.94 316 LEU A N 1
ATOM 2486 C CA . LEU A 1 316 ? -14.715 0.922 0.925 1.00 84.94 316 LEU A CA 1
ATOM 2487 C C . LEU A 1 316 ? -14.087 1.914 -0.044 1.00 84.94 316 LEU A C 1
ATOM 2489 O O . LEU A 1 316 ? -13.437 1.477 -0.985 1.00 84.94 316 LEU A O 1
ATOM 2493 N N . ALA A 1 317 ? -14.198 3.215 0.202 1.00 85.44 317 ALA A N 1
ATOM 2494 C CA . ALA A 1 317 ? -13.552 4.229 -0.620 1.00 85.44 317 ALA A CA 1
ATOM 2495 C C . ALA A 1 317 ? -12.015 4.088 -0.618 1.00 85.44 317 ALA A C 1
ATOM 2497 O O . ALA A 1 317 ? -11.384 4.123 -1.677 1.00 85.44 317 ALA A O 1
ATOM 2498 N N . VAL A 1 318 ? -11.397 3.823 0.543 1.00 85.12 318 VAL A N 1
ATOM 2499 C CA . VAL A 1 318 ? -9.946 3.544 0.621 1.00 85.12 318 VAL A CA 1
ATOM 2500 C C . VAL A 1 318 ? -9.561 2.254 -0.098 1.00 85.12 318 VAL A C 1
ATOM 2502 O O . VAL A 1 318 ? -8.549 2.226 -0.805 1.00 85.12 318 VAL A O 1
ATOM 2505 N N . ILE A 1 319 ? -10.351 1.191 0.062 1.00 86.19 319 ILE A N 1
ATOM 2506 C CA . ILE A 1 319 ? -10.120 -0.072 -0.649 1.00 86.19 319 ILE A CA 1
ATOM 2507 C C . ILE A 1 319 ? -10.250 0.134 -2.155 1.00 86.19 319 ILE A C 1
ATOM 2509 O O . ILE A 1 319 ? -9.380 -0.315 -2.891 1.00 86.19 319 ILE A O 1
ATOM 2513 N N . ASN A 1 320 ? -11.282 0.843 -2.613 1.00 87.31 320 ASN A N 1
ATOM 2514 C CA . ASN A 1 320 ? -11.503 1.133 -4.026 1.00 87.31 320 ASN A CA 1
ATOM 2515 C C . ASN A 1 320 ? -10.302 1.855 -4.618 1.00 87.31 320 ASN A C 1
ATOM 2517 O O . ASN A 1 320 ? -9.724 1.363 -5.575 1.00 87.31 320 ASN A O 1
ATOM 2521 N N . LYS A 1 321 ? -9.837 2.924 -3.967 1.00 87.75 321 LYS A N 1
ATOM 2522 C CA . LYS A 1 321 ? -8.641 3.646 -4.403 1.00 87.75 321 LYS A CA 1
ATOM 2523 C C . LYS A 1 321 ? -7.395 2.758 -4.456 1.00 87.75 321 LYS A C 1
ATOM 2525 O O . LYS A 1 321 ? -6.564 2.917 -5.343 1.00 87.75 321 LYS A O 1
ATOM 2530 N N . THR A 1 322 ? -7.242 1.839 -3.503 1.00 89.00 322 THR A N 1
ATOM 2531 C CA . THR A 1 322 ? -6.105 0.907 -3.493 1.00 89.00 322 THR A CA 1
ATOM 2532 C C . THR A 1 322 ? -6.210 -0.104 -4.632 1.00 89.00 322 THR A C 1
ATOM 2534 O O . THR A 1 322 ? -5.214 -0.339 -5.312 1.00 89.00 322 THR A O 1
ATOM 2537 N N . LYS A 1 323 ? -7.408 -0.643 -4.892 1.00 88.31 323 LYS A N 1
ATOM 2538 C CA . LYS A 1 323 ? -7.661 -1.528 -6.033 1.00 88.31 323 LYS A CA 1
ATOM 2539 C C . LYS A 1 323 ? -7.451 -0.804 -7.359 1.00 88.31 323 LYS A C 1
ATOM 2541 O O . LYS A 1 323 ? -6.788 -1.358 -8.216 1.00 88.31 323 LYS A O 1
ATOM 2546 N N . ASP A 1 324 ? -7.886 0.446 -7.501 1.00 89.50 324 ASP A N 1
ATOM 2547 C CA . ASP A 1 324 ? -7.664 1.233 -8.722 1.00 89.50 324 ASP A CA 1
ATOM 2548 C C . ASP A 1 324 ? -6.159 1.436 -8.997 1.00 89.50 324 ASP A C 1
ATOM 2550 O O . ASP A 1 324 ? -5.717 1.357 -10.139 1.00 89.50 324 ASP A O 1
ATOM 2554 N N . ILE A 1 325 ? -5.344 1.618 -7.948 1.00 91.00 325 ILE A N 1
ATOM 2555 C CA . ILE A 1 325 ? -3.874 1.685 -8.051 1.00 91.00 325 ILE A CA 1
ATOM 2556 C C . ILE A 1 325 ? -3.258 0.323 -8.431 1.00 91.00 325 ILE A C 1
ATOM 2558 O O . ILE A 1 325 ? -2.277 0.268 -9.178 1.00 91.00 325 ILE A O 1
ATOM 2562 N N . GLN A 1 326 ? -3.793 -0.782 -7.906 1.00 91.00 326 GLN A N 1
ATOM 2563 C CA . GLN A 1 326 ? -3.345 -2.144 -8.232 1.00 91.00 326 GLN A CA 1
ATOM 2564 C C . GLN A 1 326 ? -3.717 -2.525 -9.676 1.00 91.00 326 GLN A C 1
ATOM 2566 O O . GLN A 1 326 ? -2.872 -3.008 -10.432 1.00 91.00 326 GLN A O 1
ATOM 2571 N N . ASP A 1 327 ? -4.946 -2.202 -10.074 1.00 90.06 327 ASP A N 1
ATOM 2572 C CA . ASP A 1 327 ? -5.572 -2.478 -11.368 1.00 90.06 327 ASP A CA 1
ATOM 2573 C C . ASP A 1 327 ? -5.368 -1.325 -12.371 1.00 90.06 327 ASP A C 1
ATOM 2575 O O . ASP A 1 327 ? -6.117 -1.205 -13.339 1.00 90.06 327 ASP A O 1
ATOM 2579 N N . ALA A 1 328 ? -4.346 -0.480 -12.181 1.00 93.19 328 ALA A N 1
ATOM 2580 C CA . ALA A 1 328 ? -4.142 0.748 -12.962 1.00 93.19 328 ALA A CA 1
ATOM 2581 C C . ALA A 1 328 ? -4.033 0.513 -14.485 1.00 93.19 328 ALA A C 1
ATOM 2583 O O . ALA A 1 328 ? -4.303 1.405 -15.286 1.00 93.19 328 ALA A O 1
ATOM 2584 N N . TRP A 1 329 ? -3.678 -0.707 -14.902 1.00 93.62 329 TRP A N 1
ATOM 2585 C CA . TRP A 1 329 ? -3.643 -1.129 -16.307 1.00 93.62 329 TRP A CA 1
ATOM 2586 C C . TRP A 1 329 ? -5.019 -1.453 -16.910 1.00 93.62 329 TRP A C 1
ATOM 2588 O O . TRP A 1 329 ? -5.104 -1.747 -18.102 1.00 93.62 329 TRP A O 1
ATOM 2598 N N . GLY A 1 330 ? -6.092 -1.438 -16.115 1.00 89.00 330 GLY A N 1
ATOM 2599 C CA . GLY A 1 330 ? -7.439 -1.828 -16.539 1.00 89.00 330 GLY A CA 1
ATOM 2600 C C . GLY A 1 330 ? -7.569 -3.319 -16.865 1.00 89.00 330 GLY A C 1
ATOM 2601 O O . GLY A 1 330 ? -8.502 -3.722 -17.557 1.00 89.00 330 GLY A O 1
ATOM 2602 N N . VAL A 1 331 ? -6.622 -4.141 -16.404 1.00 85.06 331 VAL A N 1
ATOM 2603 C CA . VAL A 1 331 ? -6.611 -5.594 -16.596 1.00 85.06 331 VAL A CA 1
ATOM 2604 C C . VAL A 1 331 ? -6.754 -6.253 -15.226 1.00 85.06 331 VAL A C 1
ATOM 2606 O O . VAL A 1 331 ? -5.954 -5.935 -14.345 1.00 85.06 331 VAL A O 1
ATOM 2609 N N . PRO A 1 332 ? -7.724 -7.169 -15.031 1.00 80.12 332 PRO A N 1
ATOM 2610 C CA . PRO A 1 332 ? -7.857 -7.896 -13.777 1.00 80.12 332 PRO A CA 1
ATOM 2611 C C . PRO A 1 332 ? -6.549 -8.599 -13.412 1.00 80.12 332 PRO A C 1
ATOM 2613 O O . PRO A 1 332 ? -6.033 -9.402 -14.193 1.00 80.12 332 PRO A O 1
ATOM 2616 N N . CYS A 1 333 ? -6.024 -8.317 -12.222 1.00 87.94 333 CYS A N 1
ATOM 2617 C CA . CYS A 1 333 ? -4.817 -8.957 -11.726 1.00 87.94 333 CYS A CA 1
ATOM 2618 C C . CYS A 1 333 ? -5.171 -10.022 -10.687 1.00 87.94 333 CYS A C 1
ATOM 2620 O O . CYS A 1 333 ? -5.787 -9.734 -9.663 1.00 87.94 333 CYS A O 1
ATOM 2622 N N . LYS A 1 334 ? -4.728 -11.261 -10.918 1.00 85.62 334 LYS A N 1
ATOM 2623 C CA . LYS A 1 334 ? -4.739 -12.317 -9.902 1.00 85.62 334 LYS A CA 1
ATOM 2624 C C . LYS A 1 334 ? -3.372 -12.985 -9.834 1.00 85.62 334 LYS A C 1
ATOM 2626 O O . LYS A 1 334 ? -2.879 -13.479 -10.842 1.00 85.62 334 LYS A O 1
ATOM 2631 N N . GLY A 1 335 ? -2.782 -13.025 -8.643 1.00 88.31 335 GLY A N 1
ATOM 2632 C CA . GLY A 1 335 ? -1.492 -13.669 -8.429 1.00 88.31 335 GLY A CA 1
ATOM 2633 C C . GLY A 1 335 ? -0.619 -12.962 -7.403 1.00 88.31 335 GLY A C 1
ATOM 2634 O O . GLY A 1 335 ? -1.054 -12.041 -6.710 1.00 88.31 335 GLY A O 1
ATOM 2635 N N . PHE A 1 336 ? 0.620 -13.437 -7.312 1.00 90.44 336 PHE A N 1
ATOM 2636 C CA . PHE A 1 336 ? 1.584 -13.088 -6.275 1.00 90.44 336 PHE A CA 1
ATOM 2637 C C . PHE A 1 336 ? 1.888 -11.587 -6.217 1.00 90.44 336 PHE A C 1
ATOM 2639 O O . PHE A 1 336 ? 1.925 -11.028 -5.128 1.00 90.44 336 PHE A O 1
ATOM 2646 N N . PHE A 1 337 ? 2.037 -10.917 -7.366 1.00 94.50 337 PHE A N 1
ATOM 2647 C CA . PHE A 1 337 ? 2.407 -9.496 -7.411 1.00 94.50 337 PHE A CA 1
ATOM 2648 C C . PHE A 1 337 ? 1.229 -8.524 -7.510 1.00 94.50 337 PHE A C 1
ATOM 2650 O O . PHE A 1 337 ? 1.441 -7.313 -7.506 1.00 94.50 337 PHE A O 1
ATOM 2657 N N . CYS A 1 338 ? -0.013 -9.008 -7.531 1.00 93.38 338 CYS A N 1
ATOM 2658 C CA . CYS A 1 338 ? -1.188 -8.148 -7.709 1.00 93.38 338 CYS A CA 1
ATOM 2659 C C . CYS A 1 338 ? -1.465 -7.210 -6.529 1.00 93.38 338 CYS A C 1
ATOM 2661 O O . CYS A 1 338 ? -2.206 -6.244 -6.673 1.00 93.38 338 CYS A O 1
ATOM 2663 N N . ALA A 1 339 ? -0.840 -7.444 -5.372 1.00 92.56 339 ALA A N 1
ATOM 2664 C CA . ALA A 1 339 ? -0.887 -6.498 -4.263 1.00 92.56 339 ALA A CA 1
ATOM 2665 C C . ALA A 1 339 ? -0.060 -5.222 -4.515 1.00 92.56 339 ALA A C 1
ATOM 2667 O O . ALA A 1 339 ? -0.243 -4.231 -3.799 1.00 92.56 339 ALA A O 1
ATOM 2668 N N . LEU A 1 340 ? 0.843 -5.229 -5.504 1.00 94.94 340 LEU A N 1
ATOM 2669 C CA . LEU A 1 340 ? 1.629 -4.057 -5.881 1.00 94.94 340 LEU A CA 1
ATOM 2670 C C . LEU A 1 340 ? 0.802 -3.055 -6.697 1.00 94.94 340 LEU A C 1
ATOM 2672 O O . LEU A 1 340 ? -0.026 -3.457 -7.514 1.00 94.94 340 LEU A O 1
ATOM 2676 N N . PRO A 1 341 ? 1.080 -1.749 -6.548 1.00 95.44 341 PRO A N 1
ATOM 2677 C CA . PRO A 1 341 ? 0.708 -0.748 -7.544 1.00 95.44 341 PRO A CA 1
ATOM 2678 C C . PRO A 1 341 ? 1.135 -1.177 -8.957 1.00 95.44 341 PRO A C 1
ATOM 2680 O O . PRO A 1 341 ? 2.278 -1.591 -9.153 1.00 95.44 341 PRO A O 1
ATOM 2683 N N . GLY A 1 342 ? 0.219 -1.116 -9.929 1.00 94.69 342 GLY A N 1
ATOM 2684 C CA . GLY A 1 342 ? 0.466 -1.611 -11.291 1.00 94.69 342 GLY A CA 1
ATOM 2685 C C . GLY A 1 342 ? 0.752 -3.120 -11.369 1.00 94.69 342 GLY A C 1
ATOM 2686 O O . GLY A 1 342 ? 1.457 -3.568 -12.274 1.00 94.69 342 GLY A O 1
ATOM 2687 N N . GLY A 1 343 ? 0.226 -3.904 -10.421 1.00 95.69 343 GLY A N 1
ATOM 2688 C CA . GLY A 1 343 ? 0.554 -5.314 -10.188 1.00 95.69 343 GLY A CA 1
ATOM 2689 C C . GLY A 1 343 ? 0.451 -6.224 -11.413 1.00 95.69 343 GLY A C 1
ATOM 2690 O O . GLY A 1 343 ? 1.229 -7.171 -11.532 1.00 95.69 343 GLY A O 1
ATOM 2691 N N . ALA A 1 344 ? -0.447 -5.917 -12.356 1.00 96.06 344 ALA A N 1
ATOM 2692 C CA . ALA A 1 344 ? -0.624 -6.688 -13.589 1.00 96.06 344 ALA A CA 1
ATOM 2693 C C . ALA A 1 344 ? 0.671 -6.808 -14.412 1.00 96.06 344 ALA A C 1
ATOM 2695 O O . ALA A 1 344 ? 0.962 -7.880 -14.944 1.00 96.06 344 ALA A O 1
ATOM 2696 N N . TYR A 1 345 ? 1.488 -5.749 -14.457 1.00 97.50 345 TYR A N 1
ATOM 2697 C CA . TYR A 1 345 ? 2.752 -5.760 -15.196 1.00 97.50 345 TYR A CA 1
ATOM 2698 C C . TYR A 1 345 ? 3.777 -6.693 -14.541 1.00 97.50 345 TYR A C 1
ATOM 2700 O O . TYR A 1 345 ? 4.388 -7.528 -15.207 1.00 97.50 345 TYR A O 1
ATOM 2708 N N . PHE A 1 346 ? 3.905 -6.629 -13.214 1.00 97.81 346 PHE A N 1
ATOM 2709 C CA . PHE A 1 346 ? 4.769 -7.530 -12.447 1.00 97.81 346 PHE A CA 1
ATOM 2710 C C . PHE A 1 346 ? 4.325 -8.988 -12.545 1.00 97.81 346 PHE A C 1
ATOM 2712 O O . PHE A 1 346 ? 5.156 -9.886 -12.671 1.00 97.81 346 PHE A O 1
ATOM 2719 N N . GLN A 1 347 ? 3.014 -9.230 -12.518 1.00 97.44 347 GLN A N 1
ATOM 2720 C CA . GLN A 1 347 ? 2.457 -10.569 -12.653 1.00 97.44 347 GLN A CA 1
ATOM 2721 C C . GLN A 1 347 ? 2.718 -11.155 -14.049 1.00 97.44 347 GLN A C 1
ATOM 2723 O O . GLN A 1 347 ? 3.008 -12.347 -14.153 1.00 97.44 347 GLN A O 1
ATOM 2728 N N . ALA A 1 348 ? 2.671 -10.333 -15.103 1.00 97.69 348 ALA A N 1
ATOM 2729 C CA . ALA A 1 348 ? 3.027 -10.748 -16.458 1.00 97.69 348 ALA A CA 1
ATOM 2730 C C . ALA A 1 348 ? 4.515 -11.120 -16.573 1.00 97.69 348 ALA A C 1
ATOM 2732 O O . ALA A 1 348 ? 4.835 -12.167 -17.133 1.00 97.69 348 ALA A O 1
ATOM 2733 N N . ILE A 1 349 ? 5.415 -10.330 -15.971 1.00 98.38 349 ILE A N 1
ATOM 2734 C CA . ILE A 1 349 ? 6.846 -10.670 -15.890 1.00 98.38 349 ILE A CA 1
ATOM 2735 C C . ILE A 1 349 ? 7.038 -11.987 -15.128 1.00 98.38 349 ILE A C 1
ATOM 2737 O O . ILE A 1 349 ? 7.703 -12.890 -15.626 1.00 98.38 349 ILE A O 1
ATOM 2741 N N . LEU A 1 350 ? 6.415 -12.148 -13.955 1.00 98.06 350 LEU A N 1
ATOM 2742 C CA . LEU A 1 350 ? 6.492 -13.390 -13.176 1.00 98.06 350 LEU A CA 1
ATOM 2743 C C . LEU A 1 350 ? 6.048 -14.612 -13.992 1.00 98.06 350 LEU A C 1
ATOM 2745 O O . LEU A 1 350 ? 6.679 -15.661 -13.914 1.00 98.06 350 LEU A O 1
ATOM 2749 N N . ALA A 1 351 ? 4.989 -14.481 -14.787 1.00 97.62 351 ALA A N 1
ATOM 2750 C CA . ALA A 1 351 ? 4.495 -15.559 -15.640 1.00 97.62 351 ALA A CA 1
ATOM 2751 C C . ALA A 1 351 ? 5.349 -15.801 -16.900 1.00 97.62 351 ALA A C 1
ATOM 2753 O O . ALA A 1 351 ? 5.111 -16.778 -17.606 1.00 97.62 351 ALA A O 1
ATOM 2754 N N . GLY A 1 352 ? 6.301 -14.915 -17.218 1.00 97.62 352 GLY A N 1
ATOM 2755 C CA . GLY A 1 352 ? 6.995 -14.919 -18.508 1.00 97.62 352 GLY A CA 1
ATOM 2756 C C . GLY A 1 352 ? 6.058 -14.598 -19.681 1.00 97.62 352 GLY A C 1
ATOM 2757 O O . GLY A 1 352 ? 6.359 -14.930 -20.828 1.00 97.62 352 GLY A O 1
ATOM 2758 N N . ASP A 1 353 ? 4.907 -13.969 -19.415 1.00 97.44 353 ASP A N 1
ATOM 2759 C CA . ASP A 1 353 ? 3.889 -13.659 -20.419 1.00 97.44 353 ASP A CA 1
ATOM 2760 C C . ASP A 1 353 ? 4.292 -12.425 -21.231 1.00 97.44 353 ASP A C 1
ATOM 2762 O O . ASP A 1 353 ? 3.853 -11.289 -21.018 1.00 97.44 353 ASP A O 1
ATOM 2766 N N . LYS A 1 354 ? 5.151 -12.677 -22.214 1.00 97.00 354 LYS A N 1
ATOM 2767 C CA . LYS A 1 354 ? 5.631 -11.679 -23.164 1.00 97.00 354 LYS A CA 1
ATOM 2768 C C . LYS A 1 354 ? 4.503 -10.986 -23.928 1.00 97.00 354 LYS A C 1
ATOM 2770 O O . LYS A 1 354 ? 4.648 -9.818 -24.288 1.00 97.00 354 LYS A O 1
ATOM 2775 N N . VAL A 1 355 ? 3.394 -11.675 -24.206 1.00 96.62 355 VAL A N 1
ATOM 2776 C CA . VAL A 1 355 ? 2.271 -11.090 -24.953 1.00 96.62 355 VAL A CA 1
ATOM 2777 C C . VAL A 1 355 ? 1.584 -10.027 -24.101 1.00 96.62 355 VAL A C 1
ATOM 2779 O O . VAL A 1 355 ? 1.338 -8.921 -24.588 1.00 96.62 355 VAL A O 1
ATOM 2782 N N . ALA A 1 356 ? 1.336 -10.319 -22.823 1.00 96.19 356 ALA A N 1
ATOM 2783 C CA . ALA A 1 356 ? 0.789 -9.347 -21.885 1.00 96.19 356 ALA A CA 1
ATOM 2784 C C . ALA A 1 356 ? 1.729 -8.147 -21.688 1.00 96.19 356 ALA A C 1
ATOM 2786 O O . ALA A 1 356 ? 1.272 -7.005 -21.773 1.00 96.19 356 ALA A O 1
ATOM 2787 N N . VAL A 1 357 ? 3.034 -8.385 -21.510 1.00 97.31 357 VAL A N 1
ATOM 2788 C CA . VAL A 1 357 ? 4.039 -7.311 -21.382 1.00 97.31 357 VAL A CA 1
ATOM 2789 C C . VAL A 1 357 ? 4.030 -6.399 -22.611 1.00 97.31 357 VAL A C 1
ATOM 2791 O O . VAL A 1 357 ? 3.842 -5.192 -22.471 1.00 97.31 357 VAL A O 1
ATOM 2794 N N . LYS A 1 358 ? 4.109 -6.957 -23.827 1.00 96.94 358 LYS A N 1
ATOM 2795 C CA . LYS A 1 358 ? 4.060 -6.173 -25.074 1.00 96.94 358 LYS A CA 1
ATOM 2796 C C . LYS A 1 358 ? 2.758 -5.394 -25.243 1.00 96.94 358 LYS A C 1
ATOM 2798 O O . LYS A 1 358 ? 2.768 -4.288 -25.779 1.00 96.94 358 LYS A O 1
ATOM 2803 N N . LYS A 1 359 ? 1.627 -5.947 -24.795 1.00 95.69 359 LYS A N 1
ATOM 2804 C CA . LYS A 1 359 ? 0.336 -5.246 -24.827 1.00 95.69 359 LYS A CA 1
ATOM 2805 C C . LYS A 1 359 ? 0.366 -3.987 -23.956 1.00 95.69 359 LYS A C 1
ATOM 2807 O O . LYS A 1 359 ? -0.103 -2.945 -24.406 1.00 95.69 359 LYS A O 1
ATOM 2812 N N . MET A 1 360 ? 0.915 -4.081 -22.746 1.00 96.06 360 MET A N 1
ATOM 2813 C CA . MET A 1 360 ? 1.072 -2.935 -21.845 1.00 96.06 360 MET A CA 1
ATOM 2814 C C . MET A 1 360 ? 2.113 -1.941 -22.375 1.00 96.06 360 MET A C 1
ATOM 2816 O O . MET A 1 360 ? 1.833 -0.745 -22.414 1.00 96.06 360 MET A O 1
ATOM 2820 N N . ASP A 1 361 ? 3.252 -2.418 -22.884 1.00 95.94 361 ASP A N 1
ATOM 2821 C CA . ASP A 1 361 ? 4.276 -1.567 -23.505 1.00 95.94 361 ASP A CA 1
ATOM 2822 C C . ASP A 1 361 ? 3.739 -0.778 -24.696 1.00 95.94 361 ASP A C 1
ATOM 2824 O O . ASP A 1 361 ? 3.985 0.418 -24.791 1.00 95.94 361 ASP A O 1
ATOM 2828 N N . ARG A 1 362 ? 2.914 -1.391 -25.554 1.00 94.94 362 ARG A N 1
ATOM 2829 C CA . ARG A 1 362 ? 2.274 -0.690 -26.676 1.00 94.94 362 ARG A CA 1
ATOM 2830 C C . ARG A 1 362 ? 1.445 0.512 -26.217 1.00 94.94 362 ARG A C 1
ATOM 2832 O O . ARG A 1 362 ? 1.416 1.528 -26.905 1.00 94.94 362 ARG A O 1
ATOM 2839 N N . MET A 1 363 ? 0.772 0.420 -25.068 1.00 93.50 363 MET A N 1
ATOM 2840 C CA . MET A 1 363 ? 0.004 1.546 -24.521 1.00 93.50 363 MET A CA 1
ATOM 2841 C C . MET A 1 363 ? 0.926 2.696 -24.096 1.00 93.50 363 MET A C 1
ATOM 2843 O O . MET A 1 363 ? 0.592 3.860 -24.320 1.00 93.50 363 MET A O 1
ATOM 2847 N N . VAL A 1 364 ? 2.088 2.375 -23.518 1.00 92.50 364 VAL A N 1
ATOM 2848 C CA . VAL A 1 364 ? 3.101 3.369 -23.133 1.00 92.50 364 VAL A CA 1
ATOM 2849 C C . VAL A 1 364 ? 3.747 3.981 -24.374 1.00 92.50 364 VAL A C 1
ATOM 2851 O O . VAL A 1 364 ? 3.799 5.203 -24.498 1.00 92.50 364 VAL A O 1
ATOM 2854 N N . ASP A 1 365 ? 4.162 3.154 -25.331 1.00 91.44 365 ASP A N 1
ATOM 2855 C CA . ASP A 1 365 ? 4.783 3.582 -26.582 1.00 91.44 365 ASP A CA 1
ATOM 2856 C C . ASP A 1 365 ? 3.878 4.514 -27.395 1.00 91.44 365 ASP A C 1
ATOM 2858 O O . ASP A 1 365 ? 4.330 5.548 -27.883 1.00 91.44 365 ASP A O 1
ATOM 2862 N N . GLN A 1 366 ? 2.574 4.237 -27.474 1.00 90.00 366 GLN A N 1
ATOM 2863 C CA . GLN A 1 366 ? 1.620 5.151 -28.110 1.00 90.00 366 GLN A CA 1
ATOM 2864 C C . GLN A 1 366 ? 1.622 6.539 -27.453 1.00 90.00 366 GLN A C 1
ATOM 2866 O O . GLN A 1 366 ? 1.601 7.555 -28.150 1.00 90.00 366 GLN A O 1
ATOM 2871 N N . ARG A 1 367 ? 1.687 6.603 -26.117 1.00 88.56 367 ARG A N 1
ATOM 2872 C CA . ARG A 1 367 ? 1.741 7.871 -25.372 1.00 88.56 367 ARG A CA 1
ATOM 2873 C C . ARG A 1 367 ? 3.068 8.600 -25.572 1.00 88.56 367 ARG A C 1
ATOM 2875 O O . ARG A 1 367 ? 3.052 9.809 -25.803 1.00 88.56 367 ARG A O 1
ATOM 2882 N N . VAL A 1 368 ? 4.188 7.879 -25.551 1.00 85.19 368 VAL A N 1
ATOM 2883 C CA . VAL A 1 368 ? 5.524 8.431 -25.835 1.00 85.19 368 VAL A CA 1
ATOM 2884 C C . VAL A 1 368 ? 5.601 8.956 -27.270 1.00 85.19 368 VAL A C 1
ATOM 2886 O O . VAL A 1 368 ? 6.063 10.075 -27.490 1.00 85.19 368 VAL A O 1
ATOM 2889 N N . GLY A 1 369 ? 5.076 8.205 -28.239 1.00 81.69 369 GLY A N 1
ATOM 2890 C CA . GLY A 1 369 ? 4.972 8.615 -29.636 1.00 81.69 369 GLY A CA 1
ATOM 2891 C C . GLY A 1 369 ? 4.207 9.926 -29.796 1.00 81.69 369 GLY A C 1
ATOM 2892 O O . GLY A 1 369 ? 4.744 10.874 -30.367 1.00 81.69 369 GLY A O 1
ATOM 2893 N N . ASN A 1 370 ? 3.006 10.023 -29.218 1.00 79.75 370 ASN A N 1
ATOM 2894 C CA . ASN A 1 370 ? 2.194 11.244 -29.258 1.00 79.75 370 ASN A CA 1
ATOM 2895 C C . ASN A 1 370 ? 2.924 12.445 -28.634 1.00 79.75 370 ASN A C 1
ATOM 2897 O O . ASN A 1 370 ? 2.939 13.537 -29.207 1.00 79.75 370 ASN A O 1
ATOM 2901 N N . TRP A 1 371 ? 3.577 12.245 -27.487 1.00 77.31 371 TRP A N 1
ATOM 2902 C CA . TRP A 1 371 ? 4.383 13.285 -26.848 1.00 77.31 371 TRP A CA 1
ATOM 2903 C C . TRP A 1 371 ? 5.546 13.739 -27.739 1.00 77.31 371 TRP A C 1
ATOM 2905 O O . TRP A 1 371 ? 5.723 14.939 -27.949 1.00 77.31 371 TRP A O 1
ATOM 2915 N N . SER A 1 372 ? 6.292 12.800 -28.327 1.00 70.75 372 SER A N 1
ATOM 2916 C CA . SER A 1 372 ? 7.427 13.118 -29.201 1.00 70.75 372 SER A CA 1
ATOM 2917 C C . SER A 1 372 ? 7.005 13.948 -30.420 1.00 70.75 372 SER A C 1
ATOM 2919 O O . SER A 1 372 ? 7.695 14.900 -30.783 1.00 70.75 372 SER A O 1
ATOM 2921 N N . THR A 1 373 ? 5.828 13.662 -30.994 1.00 63.88 373 THR A N 1
ATOM 2922 C CA . THR A 1 373 ? 5.275 14.417 -32.128 1.00 63.88 373 THR A CA 1
ATOM 2923 C C . THR A 1 373 ? 4.824 15.829 -31.753 1.00 63.88 373 THR A C 1
ATOM 2925 O O . THR A 1 373 ? 4.997 16.751 -32.548 1.00 63.88 373 THR A O 1
ATOM 2928 N N . LEU A 1 374 ? 4.298 16.025 -30.539 1.00 60.19 374 LEU A N 1
ATOM 2929 C CA . LEU A 1 374 ? 3.860 17.334 -30.041 1.00 60.19 374 LEU A CA 1
ATOM 2930 C C . LEU A 1 374 ? 5.037 18.212 -29.582 1.00 60.19 374 LEU A C 1
ATOM 2932 O O . LEU A 1 374 ? 4.991 19.426 -29.753 1.00 60.19 374 LEU A O 1
ATOM 2936 N N . GLY A 1 375 ? 6.088 17.611 -29.014 1.00 55.66 375 GLY A N 1
ATOM 2937 C CA . GLY A 1 375 ? 7.227 18.329 -28.431 1.00 55.66 375 GLY A CA 1
ATOM 2938 C C . GLY A 1 375 ? 8.348 18.703 -29.407 1.00 55.66 375 GLY A C 1
ATOM 2939 O O . GLY A 1 375 ? 9.145 19.581 -29.089 1.00 55.66 375 GLY A O 1
ATOM 2940 N N . ARG A 1 376 ? 8.442 18.055 -30.578 1.00 49.94 376 ARG A N 1
ATOM 2941 C CA . ARG A 1 376 ? 9.531 18.289 -31.554 1.00 49.94 376 ARG A CA 1
ATOM 2942 C C . ARG A 1 376 ? 9.068 18.739 -32.944 1.00 49.94 376 ARG A C 1
ATOM 2944 O O . ARG A 1 376 ? 9.905 19.037 -33.792 1.00 49.94 376 ARG A O 1
ATOM 2951 N N . GLY A 1 377 ? 7.758 18.810 -33.191 1.00 49.41 377 GLY A N 1
ATOM 2952 C CA . GLY A 1 377 ? 7.220 18.959 -34.545 1.00 49.41 377 GLY A CA 1
ATOM 2953 C C . GLY A 1 377 ? 7.512 17.735 -35.431 1.00 49.41 377 GLY A C 1
ATOM 2954 O O . GLY A 1 377 ? 8.176 16.781 -35.025 1.00 49.41 377 GLY A O 1
ATOM 2955 N N . ASN A 1 378 ? 7.022 17.752 -36.674 1.00 50.78 378 ASN A N 1
ATOM 2956 C CA . ASN A 1 378 ? 7.146 16.653 -37.654 1.00 50.78 378 ASN A CA 1
ATOM 2957 C C . ASN A 1 378 ? 8.591 16.348 -38.130 1.00 50.78 378 ASN A C 1
ATOM 2959 O O . ASN A 1 378 ? 8.774 15.613 -39.096 1.00 50.78 378 ASN A O 1
ATOM 2963 N N . SER A 1 379 ? 9.620 16.914 -37.498 1.00 47.78 379 SER A N 1
ATOM 2964 C CA . SER A 1 379 ? 11.023 16.828 -37.925 1.00 47.78 379 SER A CA 1
ATOM 2965 C C . SER A 1 379 ? 11.753 15.571 -37.443 1.00 47.78 379 SER A C 1
ATOM 2967 O O . SER A 1 379 ? 12.894 15.350 -37.841 1.00 47.78 379 SER A O 1
ATOM 2969 N N . THR A 1 380 ? 11.123 14.720 -36.624 1.00 46.38 380 THR A N 1
ATOM 2970 C CA . THR A 1 380 ? 11.728 13.430 -36.256 1.00 46.38 380 THR A CA 1
ATOM 2971 C C . THR A 1 380 ? 11.585 12.471 -37.444 1.00 46.38 380 THR A C 1
ATOM 2973 O O . THR A 1 380 ? 10.451 12.165 -37.826 1.00 46.38 380 THR A O 1
ATOM 2976 N N . PRO A 1 381 ? 12.682 11.983 -38.056 1.00 45.78 381 PRO A N 1
ATOM 2977 C CA . PRO A 1 381 ? 12.590 11.054 -39.174 1.00 45.78 381 PRO A CA 1
ATOM 2978 C C . PRO A 1 381 ? 11.779 9.823 -38.752 1.00 45.78 381 PRO A C 1
ATOM 2980 O O . PRO A 1 381 ? 12.149 9.139 -37.798 1.00 45.78 381 PRO A O 1
ATOM 2983 N N . LYS A 1 382 ? 10.692 9.514 -39.477 1.00 50.22 382 LYS A N 1
ATOM 2984 C CA . LYS A 1 382 ? 9.820 8.344 -39.225 1.00 50.22 382 LYS A CA 1
ATOM 2985 C C . LYS A 1 382 ? 10.578 7.005 -39.162 1.00 50.22 382 LYS A C 1
ATOM 2987 O O . LYS A 1 382 ? 10.041 6.034 -38.647 1.00 50.22 382 LYS A O 1
ATOM 2992 N N . ASN A 1 383 ? 11.820 6.969 -39.644 1.00 45.31 383 ASN A N 1
ATOM 2993 C CA . ASN A 1 383 ? 12.607 5.757 -39.865 1.00 45.31 383 ASN A CA 1
ATOM 2994 C C . ASN A 1 383 ? 13.585 5.417 -38.717 1.00 45.31 383 ASN A C 1
ATOM 2996 O O . ASN A 1 383 ? 14.366 4.484 -38.861 1.00 45.31 383 ASN A O 1
ATOM 3000 N N . LEU A 1 384 ? 13.574 6.157 -37.598 1.00 53.84 384 LEU A N 1
ATOM 3001 C CA . LEU A 1 384 ? 14.462 5.923 -36.439 1.00 53.84 384 LEU A CA 1
ATOM 3002 C C . LEU A 1 384 ? 13.711 5.797 -35.101 1.00 53.84 384 LEU A C 1
ATOM 3004 O O . LEU A 1 384 ? 14.322 5.886 -34.035 1.00 53.84 384 LEU A O 1
ATOM 3008 N N . ARG A 1 385 ? 12.385 5.607 -35.126 1.00 71.62 385 ARG A N 1
ATOM 3009 C CA . ARG A 1 385 ? 11.609 5.415 -33.895 1.00 71.62 385 ARG A CA 1
ATOM 3010 C C . ARG A 1 385 ? 11.907 4.030 -33.317 1.00 71.62 385 ARG A C 1
ATOM 3012 O O . ARG A 1 385 ? 11.648 3.021 -33.961 1.00 71.62 385 ARG A O 1
ATOM 3019 N N . GLN A 1 386 ? 12.457 4.009 -32.109 1.00 81.88 386 GLN A N 1
ATOM 3020 C CA . GLN A 1 386 ? 12.552 2.807 -31.284 1.00 81.88 386 GLN A CA 1
ATOM 3021 C C . GLN A 1 386 ? 11.224 2.613 -30.551 1.00 81.88 386 GLN A C 1
ATOM 3023 O O . GLN A 1 386 ? 10.611 3.604 -30.143 1.00 81.88 386 GLN A O 1
ATOM 3028 N N . ASP A 1 387 ? 10.797 1.364 -30.388 1.00 89.56 387 ASP A N 1
ATOM 3029 C CA . ASP A 1 387 ? 9.658 1.043 -29.538 1.00 89.56 387 ASP A CA 1
ATOM 3030 C C . ASP A 1 387 ? 10.013 1.364 -28.089 1.00 89.56 387 ASP A C 1
ATOM 3032 O O . ASP A 1 387 ? 11.104 1.029 -27.628 1.00 89.56 387 ASP A O 1
ATOM 3036 N N . TYR A 1 388 ? 9.092 1.977 -27.351 1.00 90.38 388 TYR A N 1
ATOM 3037 C CA . TYR A 1 388 ? 9.270 2.193 -25.921 1.00 90.38 388 TYR A CA 1
ATOM 3038 C C . TYR A 1 388 ? 8.752 0.996 -25.112 1.00 90.38 388 TYR A C 1
ATOM 3040 O O . TYR A 1 388 ? 7.590 0.605 -25.227 1.00 90.38 388 TYR A O 1
ATOM 3048 N N . SER A 1 389 ? 9.600 0.447 -24.240 1.00 94.00 389 SER A N 1
ATOM 3049 C CA . SER A 1 389 ? 9.221 -0.554 -23.237 1.00 94.00 389 SER A CA 1
ATOM 3050 C C . SER A 1 389 ? 9.493 -0.030 -21.833 1.00 94.00 389 SER A C 1
ATOM 3052 O O . SER A 1 389 ? 10.501 0.637 -21.598 1.00 94.00 389 SER A O 1
ATOM 3054 N N . LEU A 1 390 ? 8.622 -0.375 -20.883 1.00 94.62 390 LEU A N 1
ATOM 3055 C CA . LEU A 1 390 ? 8.823 -0.051 -19.470 1.00 94.62 390 LEU A CA 1
ATOM 3056 C C . LEU A 1 390 ? 9.839 -0.996 -18.790 1.00 94.62 390 LEU A C 1
ATOM 3058 O O . LEU A 1 390 ? 10.282 -0.715 -17.677 1.00 94.62 390 LEU A O 1
ATOM 3062 N N . LEU A 1 391 ? 10.233 -2.096 -19.447 1.00 96.44 391 LEU A N 1
ATOM 3063 C CA . LEU A 1 391 ? 11.126 -3.119 -18.890 1.00 96.44 391 LEU A CA 1
ATOM 3064 C C . LEU A 1 391 ? 12.483 -2.572 -18.403 1.00 96.44 391 LEU A C 1
ATOM 3066 O O . LEU A 1 391 ? 12.816 -2.842 -17.247 1.00 96.44 391 LEU A O 1
ATOM 3070 N N . PRO A 1 392 ? 13.251 -1.774 -19.181 1.00 93.88 392 PRO A N 1
ATOM 3071 C CA . PRO A 1 392 ? 14.520 -1.224 -18.697 1.00 93.88 392 PRO A CA 1
ATOM 3072 C C . PRO A 1 392 ? 14.330 -0.319 -17.481 1.00 93.88 392 PRO A C 1
ATOM 3074 O O . PRO A 1 392 ? 15.072 -0.436 -16.510 1.00 93.88 392 PRO A O 1
ATOM 3077 N N . ALA A 1 393 ? 13.289 0.519 -17.497 1.00 92.31 393 ALA A N 1
ATOM 3078 C CA . ALA A 1 393 ? 12.969 1.414 -16.392 1.00 92.31 393 ALA A CA 1
ATOM 3079 C C . ALA A 1 393 ? 12.647 0.634 -15.110 1.00 92.31 393 ALA A C 1
ATOM 3081 O O . ALA A 1 393 ? 13.107 0.997 -14.026 1.00 92.31 393 ALA A O 1
ATOM 3082 N N . ILE A 1 394 ? 11.872 -0.451 -15.221 1.00 95.25 394 ILE A N 1
ATOM 3083 C CA . ILE A 1 394 ? 11.557 -1.348 -14.101 1.00 95.25 394 ILE A CA 1
ATOM 3084 C C . ILE A 1 394 ? 12.827 -2.027 -13.593 1.00 95.25 394 ILE A C 1
ATOM 3086 O O . ILE A 1 394 ? 13.058 -2.018 -12.386 1.00 95.25 394 ILE A O 1
ATOM 3090 N N . ALA A 1 395 ? 13.643 -2.591 -14.486 1.00 95.62 395 ALA A N 1
ATOM 3091 C CA . ALA A 1 395 ? 14.853 -3.321 -14.128 1.00 95.62 395 ALA A CA 1
ATOM 3092 C C . ALA A 1 395 ? 15.893 -2.423 -13.447 1.00 95.62 395 ALA A C 1
ATOM 3094 O O . ALA A 1 395 ? 16.341 -2.751 -12.351 1.00 95.62 395 ALA A O 1
ATOM 3095 N N . ASP A 1 396 ? 16.201 -1.257 -14.015 1.00 92.94 396 ASP A N 1
ATOM 3096 C CA . ASP A 1 396 ? 17.141 -0.310 -13.412 1.00 92.94 396 ASP A CA 1
ATOM 3097 C C . ASP A 1 396 ? 16.624 0.213 -12.060 1.00 92.94 396 ASP A C 1
ATOM 3099 O O . ASP A 1 396 ? 17.316 0.156 -11.041 1.00 92.94 396 ASP A O 1
ATOM 3103 N N . THR A 1 397 ? 15.339 0.591 -11.987 1.00 91.25 397 THR A N 1
ATOM 3104 C CA . THR A 1 397 ? 14.708 0.989 -10.714 1.00 91.25 397 THR A CA 1
ATOM 3105 C C . THR A 1 397 ? 14.776 -0.132 -9.674 1.00 91.25 397 THR A C 1
ATOM 3107 O O . THR A 1 397 ? 14.980 0.130 -8.486 1.00 91.25 397 THR A O 1
ATOM 3110 N N . TYR A 1 398 ? 14.583 -1.383 -10.090 1.00 92.25 398 TYR A N 1
ATOM 3111 C CA . TYR A 1 398 ? 14.621 -2.541 -9.205 1.00 92.25 398 TYR A CA 1
ATOM 3112 C C . TYR A 1 398 ? 16.032 -2.770 -8.671 1.00 92.25 398 TYR A C 1
ATOM 3114 O O . TYR A 1 398 ? 16.217 -2.840 -7.457 1.00 92.25 398 TYR A O 1
ATOM 3122 N N . PHE A 1 399 ? 17.032 -2.789 -9.550 1.00 91.88 399 PHE A N 1
ATOM 3123 C CA . PHE A 1 399 ? 18.441 -2.952 -9.199 1.00 91.88 399 PHE A CA 1
ATOM 3124 C C . PHE A 1 399 ? 18.951 -1.825 -8.300 1.00 91.88 399 PHE A C 1
ATOM 3126 O O . PHE A 1 399 ? 19.628 -2.088 -7.303 1.00 91.88 399 PHE A O 1
ATOM 3133 N N . TYR A 1 400 ? 18.560 -0.582 -8.577 1.00 88.44 400 TYR A N 1
ATOM 3134 C CA . TYR A 1 400 ? 18.904 0.558 -7.734 1.00 88.44 400 TYR A CA 1
ATOM 3135 C C . TYR A 1 400 ? 18.269 0.469 -6.340 1.00 88.44 400 TYR A C 1
ATOM 3137 O O . TYR A 1 400 ? 18.901 0.826 -5.346 1.00 88.44 400 TYR A O 1
ATOM 3145 N N . ASN A 1 401 ? 17.029 -0.022 -6.240 1.00 85.50 401 ASN A N 1
ATOM 3146 C CA . ASN A 1 401 ? 16.331 -0.194 -4.962 1.00 85.50 401 ASN A CA 1
ATOM 3147 C C . ASN A 1 401 ? 16.760 -1.438 -4.185 1.00 85.50 401 ASN A C 1
ATOM 3149 O O . ASN A 1 401 ? 16.643 -1.458 -2.955 1.00 85.50 401 ASN A O 1
ATOM 3153 N N . TYR A 1 402 ? 17.274 -2.456 -4.878 1.00 83.12 402 TYR A N 1
ATOM 3154 C CA . TYR A 1 402 ? 17.696 -3.728 -4.299 1.00 83.12 402 TYR A CA 1
ATOM 3155 C C . TYR A 1 402 ? 18.633 -3.510 -3.100 1.00 83.12 402 TYR A C 1
ATOM 3157 O O . TYR A 1 402 ? 18.448 -4.103 -2.035 1.00 83.12 402 TYR A O 1
ATOM 3165 N N . GLN A 1 403 ? 19.566 -2.560 -3.218 1.00 77.94 403 GLN A N 1
ATOM 3166 C CA . GLN A 1 403 ? 20.548 -2.247 -2.176 1.00 77.94 403 GLN A CA 1
ATOM 3167 C C . GLN A 1 403 ? 19.975 -1.593 -0.906 1.00 77.94 403 GLN A C 1
ATOM 3169 O O . GLN A 1 403 ? 20.612 -1.649 0.143 1.00 77.94 403 GLN A O 1
ATOM 3174 N N . GLN A 1 404 ? 18.802 -0.947 -0.958 1.00 70.12 404 GLN A N 1
ATOM 3175 C CA . GLN A 1 404 ? 18.347 -0.114 0.164 1.00 70.12 404 GLN A CA 1
ATOM 3176 C C . GLN A 1 404 ? 17.734 -0.921 1.313 1.00 70.12 404 GLN A C 1
ATOM 3178 O O . GLN A 1 404 ? 17.850 -0.513 2.468 1.00 70.12 404 GLN A O 1
ATOM 3183 N N . ARG A 1 405 ? 17.078 -2.052 1.019 1.00 66.75 405 ARG A N 1
ATOM 3184 C CA . ARG A 1 405 ? 16.452 -2.943 2.023 1.00 66.75 405 ARG A CA 1
ATOM 3185 C C . ARG A 1 405 ? 16.317 -4.387 1.558 1.00 66.75 405 ARG A C 1
ATOM 3187 O O . ARG A 1 405 ? 16.364 -5.290 2.387 1.00 66.75 405 ARG A O 1
ATOM 3194 N N . PHE A 1 406 ? 16.147 -4.602 0.255 1.00 69.44 406 PHE A N 1
ATOM 3195 C CA . PHE A 1 406 ? 15.851 -5.922 -0.298 1.00 69.44 406 PHE A CA 1
ATOM 3196 C C . PHE A 1 406 ? 17.027 -6.893 -0.154 1.00 69.44 406 PHE A C 1
ATOM 3198 O O . PHE A 1 406 ? 16.833 -8.039 0.243 1.00 69.44 406 PHE A O 1
ATOM 3205 N N . MET A 1 407 ? 18.257 -6.402 -0.342 1.00 70.69 407 MET A N 1
ATOM 3206 C CA . MET A 1 407 ? 19.481 -7.199 -0.223 1.00 70.69 407 MET A CA 1
ATOM 3207 C C . MET A 1 407 ? 19.704 -7.803 1.170 1.00 70.69 407 MET A C 1
ATOM 3209 O O . MET A 1 407 ? 20.427 -8.789 1.289 1.00 70.69 407 MET A O 1
ATOM 3213 N N . LEU A 1 408 ? 19.097 -7.243 2.229 1.00 67.88 408 LEU A N 1
ATOM 3214 C CA . LEU A 1 408 ? 19.296 -7.730 3.599 1.00 67.88 408 LEU A CA 1
ATOM 3215 C C . LEU A 1 408 ? 18.797 -9.174 3.771 1.00 67.88 408 LEU A C 1
ATOM 3217 O O . LEU A 1 408 ? 19.366 -9.920 4.560 1.00 67.88 408 LEU A O 1
ATOM 3221 N N . GLY A 1 409 ? 17.772 -9.579 3.013 1.00 68.25 409 GLY A N 1
ATOM 3222 C CA . GLY A 1 409 ? 17.262 -10.953 3.024 1.00 68.25 409 GLY A CA 1
ATOM 3223 C C . GLY A 1 409 ? 18.091 -11.943 2.196 1.00 68.25 409 GLY A C 1
ATOM 3224 O O . GLY A 1 409 ? 17.876 -13.145 2.314 1.00 68.25 409 GLY A O 1
ATOM 3225 N N . CYS A 1 410 ? 19.024 -11.453 1.372 1.00 72.62 410 CYS A N 1
ATOM 3226 C CA . CYS A 1 410 ? 19.773 -12.239 0.384 1.00 72.62 410 CYS A CA 1
ATOM 3227 C C . CYS A 1 410 ? 21.274 -11.920 0.402 1.00 72.62 410 CYS A C 1
ATOM 3229 O O . CYS A 1 410 ? 21.955 -12.005 -0.617 1.00 72.62 410 CYS A O 1
ATOM 3231 N N . MET A 1 411 ? 21.816 -11.552 1.568 1.00 69.50 411 MET A N 1
ATOM 3232 C CA . MET A 1 411 ? 23.238 -11.206 1.715 1.00 69.50 411 MET A CA 1
ATOM 3233 C C . MET A 1 411 ? 24.187 -12.341 1.312 1.00 69.50 411 MET A C 1
ATOM 3235 O O . MET A 1 411 ? 25.317 -12.080 0.907 1.00 69.50 411 MET A O 1
ATOM 3239 N N . ASN A 1 412 ? 23.724 -13.589 1.404 1.00 76.25 412 ASN A N 1
ATOM 3240 C CA . ASN A 1 412 ? 24.522 -14.778 1.107 1.00 76.25 412 ASN A CA 1
ATOM 3241 C C . ASN A 1 412 ? 24.608 -15.097 -0.395 1.00 76.25 412 ASN A C 1
ATOM 3243 O O . ASN A 1 412 ? 25.290 -16.045 -0.773 1.00 76.25 412 ASN A O 1
ATOM 3247 N N . ASP A 1 413 ? 23.975 -14.300 -1.257 1.00 80.62 413 ASP A N 1
ATOM 3248 C CA . ASP A 1 413 ? 23.895 -14.559 -2.698 1.00 80.62 413 ASP A CA 1
ATOM 3249 C C . ASP A 1 413 ? 25.112 -14.024 -3.482 1.00 80.62 413 ASP A C 1
ATOM 3251 O O . ASP A 1 413 ? 25.011 -13.718 -4.666 1.00 80.62 413 ASP A O 1
ATOM 3255 N N . GLY A 1 414 ? 26.272 -13.876 -2.830 1.00 83.19 414 GLY A N 1
ATOM 3256 C CA . GLY A 1 414 ? 27.515 -13.468 -3.499 1.00 83.19 414 GLY A CA 1
ATOM 3257 C C . GLY A 1 414 ? 27.448 -12.075 -4.135 1.00 83.19 414 GLY A C 1
ATOM 3258 O O . GLY A 1 414 ? 27.887 -11.891 -5.268 1.00 83.19 414 GLY A O 1
ATOM 3259 N N . LEU A 1 415 ? 26.869 -11.103 -3.423 1.00 88.69 415 LEU A N 1
ATOM 3260 C CA . LEU A 1 415 ? 26.583 -9.767 -3.954 1.00 88.69 415 LEU A CA 1
ATOM 3261 C C . LEU A 1 415 ? 27.836 -9.046 -4.492 1.00 88.69 415 LEU A C 1
ATOM 3263 O O . LEU A 1 415 ? 28.880 -8.992 -3.839 1.00 88.69 415 LEU A O 1
ATOM 3267 N N . VAL A 1 416 ? 27.697 -8.412 -5.656 1.00 91.00 416 VAL A N 1
ATOM 3268 C CA . VAL A 1 416 ? 28.736 -7.662 -6.372 1.00 91.00 416 VAL A CA 1
ATOM 3269 C C . VAL A 1 416 ? 28.453 -6.165 -6.284 1.00 91.00 416 VAL A C 1
ATOM 3271 O O . VAL A 1 416 ? 27.320 -5.722 -6.466 1.00 91.00 416 VAL A O 1
ATOM 3274 N N . LYS A 1 417 ? 29.497 -5.364 -6.043 1.00 92.25 417 LYS A N 1
ATOM 3275 C CA . LYS A 1 417 ? 29.421 -3.899 -6.108 1.00 92.25 417 LYS A CA 1
ATOM 3276 C C . LYS A 1 417 ? 29.892 -3.403 -7.472 1.00 92.25 417 LYS A C 1
ATOM 3278 O O . LYS A 1 417 ? 31.012 -3.707 -7.877 1.00 92.25 417 LYS A O 1
ATOM 3283 N N . LYS A 1 418 ? 29.068 -2.612 -8.154 1.00 93.56 418 LYS A N 1
ATOM 3284 C CA . LYS A 1 418 ? 29.389 -1.983 -9.444 1.00 93.56 418 LYS A CA 1
ATOM 3285 C C . LYS A 1 418 ? 29.105 -0.492 -9.384 1.00 93.56 418 LYS A C 1
ATOM 3287 O O . LYS A 1 418 ? 28.124 -0.078 -8.777 1.00 93.56 418 LYS A O 1
ATOM 3292 N N . ARG A 1 419 ? 29.976 0.314 -9.988 1.00 92.56 419 ARG A N 1
ATOM 3293 C CA . ARG A 1 419 ? 29.796 1.763 -10.098 1.00 92.56 419 ARG A CA 1
ATOM 3294 C C . ARG A 1 419 ? 29.464 2.099 -11.543 1.00 92.56 419 ARG A C 1
ATOM 3296 O O . ARG A 1 419 ? 30.233 1.738 -12.428 1.00 92.56 419 ARG A O 1
ATOM 3303 N N . TYR A 1 420 ? 28.356 2.797 -11.741 1.00 91.12 420 TYR A N 1
ATOM 3304 C CA . TYR A 1 420 ? 27.927 3.320 -13.033 1.00 91.12 420 TYR A CA 1
ATOM 3305 C C . TYR A 1 420 ? 28.031 4.841 -13.019 1.00 91.12 420 TYR A C 1
ATOM 3307 O O . TYR A 1 420 ? 27.911 5.473 -11.963 1.00 91.12 420 TYR A O 1
ATOM 3315 N N . SER A 1 421 ? 28.303 5.419 -14.183 1.00 88.12 421 SER A N 1
ATOM 3316 C CA . SER A 1 421 ? 28.491 6.855 -14.363 1.00 88.12 421 SER A CA 1
ATOM 3317 C C . SER A 1 421 ? 27.681 7.363 -15.544 1.00 88.12 421 SER A C 1
ATOM 3319 O O . SER A 1 421 ? 27.601 6.684 -16.565 1.00 88.12 421 SER A O 1
ATOM 3321 N N . TYR A 1 422 ? 27.150 8.572 -15.422 1.00 85.00 422 TYR A N 1
ATOM 3322 C CA . TYR A 1 422 ? 26.520 9.313 -16.503 1.00 85.00 422 TYR A CA 1
ATOM 3323 C C . TYR A 1 422 ? 27.235 10.650 -16.665 1.00 85.00 422 TYR A C 1
ATOM 3325 O O . TYR A 1 422 ? 27.521 11.316 -15.674 1.00 85.00 422 TYR A O 1
ATOM 3333 N N . VAL A 1 423 ? 27.539 11.020 -17.906 1.00 84.69 423 VAL A N 1
ATOM 3334 C CA . VAL A 1 423 ? 28.149 12.313 -18.227 1.00 84.69 423 VAL A CA 1
ATOM 3335 C C . VAL A 1 423 ? 27.062 13.201 -18.812 1.00 84.69 423 VAL A C 1
ATOM 3337 O O . VAL A 1 423 ? 26.477 12.854 -19.841 1.00 84.69 423 VAL A O 1
ATOM 3340 N N . ASN A 1 424 ? 26.781 14.327 -18.160 1.00 77.94 424 ASN A N 1
ATOM 3341 C CA . ASN A 1 424 ? 25.808 15.285 -18.664 1.00 77.94 424 ASN A CA 1
ATOM 3342 C C . ASN A 1 424 ? 26.244 15.807 -20.039 1.00 77.94 424 ASN A C 1
ATOM 3344 O O . ASN A 1 424 ? 27.419 16.134 -20.218 1.00 77.94 424 ASN A O 1
ATOM 3348 N N . PRO A 1 425 ? 25.325 15.917 -21.014 1.00 78.44 425 PRO A N 1
ATOM 3349 C CA . PRO A 1 425 ? 25.651 16.537 -22.289 1.00 78.44 425 PRO A CA 1
ATOM 3350 C C . PRO A 1 425 ? 26.106 17.983 -22.073 1.00 78.44 425 PRO A C 1
ATOM 3352 O O . PRO A 1 425 ? 25.531 18.706 -21.259 1.00 78.44 425 PRO A O 1
ATOM 3355 N N . THR A 1 426 ? 27.150 18.380 -22.795 1.00 82.25 426 THR A N 1
ATOM 3356 C CA . THR A 1 426 ? 27.649 19.756 -22.830 1.00 82.25 426 THR A CA 1
ATOM 3357 C C . THR A 1 426 ? 26.829 20.579 -23.816 1.00 82.25 426 THR A C 1
ATOM 3359 O O . THR A 1 426 ? 26.500 20.097 -24.903 1.00 82.25 426 THR A O 1
ATOM 3362 N N . PHE A 1 427 ? 26.525 21.821 -23.462 1.00 79.12 427 PHE A N 1
ATOM 3363 C CA . PHE A 1 427 ? 25.857 22.774 -24.338 1.00 79.12 427 PHE A CA 1
ATOM 3364 C C . PHE A 1 427 ? 26.599 24.103 -24.323 1.00 79.12 427 PHE A C 1
ATOM 3366 O O . PHE A 1 427 ? 26.936 24.626 -23.258 1.00 79.12 427 PHE A O 1
ATOM 3373 N N . GLU A 1 428 ? 26.807 24.637 -25.522 1.00 81.19 428 GLU A N 1
ATOM 3374 C CA . GLU A 1 428 ? 27.384 25.959 -25.720 1.00 81.19 428 GLU A CA 1
ATOM 3375 C C . GLU A 1 428 ? 26.438 27.016 -25.148 1.00 81.19 428 GLU A C 1
ATOM 3377 O O . GLU A 1 428 ? 25.243 27.057 -25.470 1.00 81.19 428 GLU A O 1
ATOM 3382 N N . MET A 1 429 ? 26.968 27.859 -24.267 1.00 75.56 429 MET A N 1
ATOM 3383 C CA . MET A 1 429 ? 26.221 28.983 -23.720 1.00 75.56 429 MET A CA 1
ATOM 3384 C C . MET A 1 429 ? 26.406 30.191 -24.636 1.00 75.56 429 MET A C 1
ATOM 3386 O O . MET A 1 429 ? 27.544 30.534 -24.946 1.00 75.56 429 MET A O 1
ATOM 3390 N N . PRO A 1 430 ? 25.325 30.873 -25.058 1.00 74.88 430 PRO A N 1
ATOM 3391 C CA . PRO A 1 430 ? 25.481 32.111 -25.799 1.00 74.88 430 PRO A CA 1
ATOM 3392 C C . PRO A 1 430 ? 26.160 33.159 -24.913 1.00 74.88 430 PRO A C 1
ATOM 3394 O O . PRO A 1 430 ? 25.804 33.316 -23.739 1.00 74.88 430 PRO A O 1
ATOM 3397 N N . ASP A 1 431 ? 27.107 33.887 -25.499 1.00 79.94 431 ASP A N 1
ATOM 3398 C CA . ASP A 1 431 ? 27.770 35.015 -24.852 1.00 79.94 431 ASP A CA 1
ATOM 3399 C C . ASP A 1 431 ? 26.738 36.035 -24.349 1.00 79.94 431 ASP A C 1
ATOM 3401 O O . ASP A 1 431 ? 25.729 36.320 -25.006 1.00 79.94 431 ASP A O 1
ATOM 3405 N N . TYR A 1 432 ? 26.981 36.596 -23.163 1.00 69.12 432 TYR A N 1
ATOM 3406 C CA . TYR A 1 432 ? 26.094 37.581 -22.548 1.00 69.12 432 TYR A CA 1
ATOM 3407 C C . TYR A 1 432 ? 26.738 38.969 -22.593 1.00 69.12 432 TYR A C 1
ATOM 3409 O O . TYR A 1 432 ? 27.462 39.374 -21.682 1.00 69.12 432 TYR A O 1
ATOM 3417 N N . GLY A 1 433 ? 26.476 39.707 -23.674 1.00 78.81 433 GLY A N 1
ATOM 3418 C CA . GLY A 1 433 ? 27.154 40.978 -23.947 1.00 78.81 433 GLY A CA 1
ATOM 3419 C C . GLY A 1 433 ? 28.625 40.741 -24.293 1.00 78.81 433 GLY A C 1
ATOM 3420 O O . GLY A 1 433 ? 28.920 39.909 -25.141 1.00 78.81 433 GLY A O 1
ATOM 3421 N N . ASP A 1 434 ? 29.539 41.434 -23.610 1.00 81.56 434 ASP A N 1
ATOM 3422 C CA . ASP A 1 434 ? 30.993 41.277 -23.800 1.00 81.56 434 ASP A CA 1
ATOM 3423 C C . ASP A 1 434 ? 31.596 40.111 -22.985 1.00 81.56 434 ASP A C 1
ATOM 3425 O O . ASP A 1 434 ? 32.817 39.959 -22.909 1.00 81.56 434 ASP A O 1
ATOM 3429 N N . TYR A 1 435 ? 30.759 39.298 -22.330 1.00 66.94 435 TYR A N 1
ATOM 3430 C CA . TYR A 1 435 ? 31.202 38.172 -21.512 1.00 66.94 435 TYR A CA 1
ATOM 3431 C C . TYR A 1 435 ? 31.015 36.851 -22.253 1.00 66.94 435 TYR A C 1
ATOM 3433 O O . TYR A 1 435 ? 29.886 36.386 -22.426 1.00 66.94 435 TYR A O 1
ATOM 3441 N N . ALA A 1 436 ? 32.142 36.233 -22.617 1.00 81.25 436 ALA A N 1
ATOM 3442 C CA . ALA A 1 436 ? 32.163 34.858 -23.091 1.00 81.25 436 ALA A CA 1
ATOM 3443 C C . ALA A 1 436 ? 31.715 33.918 -21.967 1.00 81.25 436 ALA A C 1
ATOM 3445 O O . ALA A 1 436 ? 32.308 33.909 -20.881 1.00 81.25 436 ALA A O 1
ATOM 3446 N N . MET A 1 437 ? 30.655 33.153 -22.213 1.00 77.69 437 MET A N 1
ATOM 3447 C CA . MET A 1 437 ? 30.133 32.202 -21.234 1.00 77.69 437 MET A CA 1
ATOM 3448 C C . MET A 1 437 ? 30.772 30.830 -21.480 1.00 77.69 437 MET A C 1
ATOM 3450 O O . MET A 1 437 ? 30.797 30.378 -22.620 1.00 77.69 437 MET A O 1
ATOM 3454 N N . PRO A 1 438 ? 31.298 30.143 -20.448 1.00 80.31 438 PRO A N 1
ATOM 3455 C CA . PRO A 1 438 ? 31.800 28.789 -20.633 1.00 80.31 438 PRO A CA 1
ATOM 3456 C C . PRO A 1 438 ? 30.647 27.838 -20.968 1.00 80.31 438 PRO A C 1
ATOM 3458 O O . PRO A 1 438 ? 29.536 28.001 -20.449 1.00 80.31 438 PRO A O 1
ATOM 3461 N N . ASP A 1 439 ? 30.937 26.820 -21.778 1.00 82.31 439 ASP A N 1
ATOM 3462 C CA . ASP A 1 439 ? 30.025 25.699 -22.005 1.00 82.31 439 ASP A CA 1
ATOM 3463 C C . ASP A 1 439 ? 29.561 25.125 -20.663 1.00 82.31 439 ASP A C 1
ATOM 3465 O O . ASP A 1 439 ? 30.348 24.944 -19.728 1.00 82.31 439 ASP A O 1
ATOM 3469 N N . MET A 1 440 ? 28.264 24.846 -20.562 1.00 79.44 440 MET A N 1
ATOM 3470 C CA . MET A 1 440 ? 27.672 24.221 -19.381 1.00 79.44 440 MET A CA 1
ATOM 3471 C C . MET A 1 440 ? 27.414 22.737 -19.636 1.00 79.44 440 MET A C 1
ATOM 3473 O O . MET A 1 440 ? 27.172 22.324 -20.769 1.00 79.44 440 MET A O 1
ATOM 3477 N N . GLY A 1 441 ? 27.421 21.931 -18.574 1.00 81.38 441 GLY A N 1
ATOM 3478 C CA . GLY A 1 441 ? 27.295 20.476 -18.655 1.00 81.38 441 GLY A CA 1
ATOM 3479 C C . GLY A 1 441 ? 28.643 19.759 -18.535 1.00 81.38 441 GLY A C 1
ATOM 3480 O O . GLY A 1 441 ? 29.652 20.346 -18.148 1.00 81.38 441 GLY A O 1
ATOM 3481 N N . GLY A 1 442 ? 28.673 18.467 -18.865 1.00 81.81 442 GLY A N 1
ATOM 3482 C CA . GLY A 1 442 ? 29.871 17.629 -18.742 1.00 81.81 442 GLY A CA 1
ATOM 3483 C C . GLY A 1 442 ? 30.137 17.094 -17.332 1.00 81.81 442 GLY A C 1
ATOM 3484 O O . GLY A 1 442 ? 31.117 16.373 -17.133 1.00 81.81 442 GLY A O 1
ATOM 3485 N N . GLU A 1 443 ? 29.283 17.396 -16.347 1.00 85.75 443 GLU A N 1
ATOM 3486 C CA . GLU A 1 443 ? 29.409 16.815 -15.013 1.00 85.75 443 GLU A CA 1
ATOM 3487 C C . GLU A 1 443 ? 29.222 15.297 -15.070 1.00 85.75 443 GLU A C 1
ATOM 3489 O O . GLU A 1 443 ? 28.379 14.775 -15.803 1.00 85.75 443 GLU A O 1
ATOM 3494 N N . VAL A 1 444 ? 30.027 14.587 -14.279 1.00 87.81 444 VAL A N 1
ATOM 3495 C CA . VAL A 1 444 ? 29.955 13.132 -14.168 1.00 87.81 444 VAL A CA 1
ATOM 3496 C C . VAL A 1 444 ? 29.211 12.771 -12.894 1.00 87.81 444 VAL A C 1
ATOM 3498 O O . VAL A 1 444 ? 29.765 12.828 -11.794 1.00 87.81 444 VAL A O 1
ATOM 3501 N N . ASP A 1 445 ? 27.969 12.340 -13.052 1.00 86.75 445 ASP A N 1
ATOM 3502 C CA . ASP A 1 445 ? 27.196 11.747 -11.975 1.00 86.75 445 ASP A CA 1
ATOM 3503 C C . ASP A 1 445 ? 27.540 10.265 -11.855 1.00 86.75 445 ASP A C 1
ATOM 3505 O O . ASP A 1 445 ? 27.780 9.578 -12.848 1.00 86.75 445 ASP A O 1
ATOM 3509 N N . THR A 1 446 ? 27.591 9.739 -10.629 1.00 89.38 446 THR A N 1
ATOM 3510 C CA . THR A 1 446 ? 27.883 8.315 -10.412 1.00 89.38 446 THR A CA 1
ATOM 3511 C C . THR A 1 446 ? 27.017 7.708 -9.323 1.00 89.38 446 THR A C 1
ATOM 3513 O O . THR A 1 446 ? 26.801 8.334 -8.287 1.00 89.38 446 THR A O 1
ATOM 3516 N N . ALA A 1 447 ? 26.629 6.448 -9.505 1.00 89.38 447 ALA A N 1
ATOM 3517 C CA . ALA A 1 447 ? 25.962 5.644 -8.489 1.00 89.38 447 ALA A CA 1
ATOM 3518 C C . ALA A 1 447 ? 26.660 4.295 -8.318 1.00 89.38 447 ALA A C 1
ATOM 3520 O O . ALA A 1 447 ? 27.186 3.712 -9.265 1.00 89.38 447 ALA A O 1
ATOM 3521 N N . THR A 1 448 ? 26.671 3.795 -7.083 1.00 89.81 448 THR A N 1
ATOM 3522 C CA . THR A 1 448 ? 27.107 2.427 -6.782 1.00 89.81 448 THR A CA 1
ATOM 3523 C C . THR A 1 448 ? 25.878 1.555 -6.576 1.00 89.81 448 THR A C 1
ATOM 3525 O O . THR A 1 448 ? 24.957 1.952 -5.868 1.00 89.81 448 THR A O 1
ATOM 3528 N N . TYR A 1 449 ? 25.888 0.378 -7.189 1.00 90.94 449 TYR A N 1
ATOM 3529 C CA . TYR A 1 449 ? 24.862 -0.646 -7.091 1.00 90.94 449 TYR A CA 1
ATOM 3530 C C . TYR A 1 449 ? 25.440 -1.858 -6.369 1.00 90.94 449 TYR A C 1
ATOM 3532 O O . TYR A 1 449 ? 26.612 -2.203 -6.553 1.00 90.94 449 TYR A O 1
ATOM 3540 N N . VAL A 1 450 ? 24.604 -2.514 -5.568 1.00 90.19 450 VAL A N 1
ATOM 3541 C CA . VAL A 1 450 ? 24.894 -3.807 -4.939 1.00 90.19 450 VAL A CA 1
ATOM 3542 C C . VAL A 1 450 ? 23.937 -4.830 -5.537 1.00 90.19 450 VAL A C 1
ATOM 3544 O O . VAL A 1 450 ? 22.734 -4.752 -5.305 1.00 90.19 450 VAL A O 1
ATOM 3547 N N . LEU A 1 451 ? 24.464 -5.756 -6.333 1.00 89.88 451 LEU A N 1
ATOM 3548 C CA . LEU A 1 451 ? 23.693 -6.618 -7.232 1.00 89.88 451 LEU A CA 1
ATOM 3549 C C . LEU A 1 451 ? 23.992 -8.092 -6.984 1.00 89.88 451 LEU A C 1
ATOM 3551 O O . LEU A 1 451 ? 25.094 -8.431 -6.562 1.00 89.88 451 LEU A O 1
ATOM 3555 N N . ARG A 1 452 ? 23.055 -8.983 -7.316 1.00 89.88 452 ARG A N 1
ATOM 3556 C CA . ARG A 1 452 ? 23.385 -10.405 -7.488 1.00 89.88 452 ARG A CA 1
ATOM 3557 C C . ARG A 1 452 ? 24.210 -10.575 -8.779 1.00 89.88 452 ARG A C 1
ATOM 3559 O O . ARG A 1 452 ? 24.004 -9.791 -9.715 1.00 89.88 452 ARG A O 1
ATOM 3566 N N . PRO A 1 453 ? 25.142 -11.542 -8.860 1.00 92.44 453 PRO A N 1
ATOM 3567 C CA . PRO A 1 453 ? 25.994 -11.727 -10.038 1.00 92.44 453 PRO A CA 1
ATOM 3568 C C . PRO A 1 453 ? 25.226 -11.803 -11.367 1.00 92.44 453 PRO A C 1
ATOM 3570 O O . PRO A 1 453 ? 25.653 -11.223 -12.363 1.00 92.44 453 PRO A O 1
ATOM 3573 N N . GLU A 1 454 ? 24.062 -12.449 -11.374 1.00 91.88 454 GLU A N 1
ATOM 3574 C CA . GLU A 1 454 ? 23.194 -12.598 -12.544 1.00 91.88 454 GLU A CA 1
ATOM 3575 C C . GLU A 1 454 ? 22.624 -11.274 -13.083 1.00 91.88 454 GLU A C 1
ATOM 3577 O O . GLU A 1 454 ? 22.287 -11.199 -14.261 1.00 91.88 454 GLU A O 1
ATOM 3582 N N . PHE A 1 455 ? 22.547 -10.213 -12.272 1.00 93.50 455 PHE A N 1
ATOM 3583 C CA . PHE A 1 455 ? 22.021 -8.912 -12.713 1.00 93.50 455 PHE A CA 1
ATOM 3584 C C . PHE A 1 455 ? 23.072 -8.069 -13.433 1.00 93.50 455 PHE A C 1
ATOM 3586 O O . PHE A 1 455 ? 22.718 -7.160 -14.183 1.00 93.50 455 PHE A O 1
ATOM 3593 N N . VAL A 1 456 ? 24.361 -8.356 -13.218 1.00 93.75 456 VAL A N 1
ATOM 3594 C CA . VAL A 1 456 ? 25.468 -7.494 -13.658 1.00 93.75 456 VAL A CA 1
ATOM 3595 C C . VAL A 1 456 ? 25.451 -7.294 -15.172 1.00 93.75 456 VAL A C 1
ATOM 3597 O O . VAL A 1 456 ? 25.543 -6.162 -15.631 1.00 93.75 456 VAL A O 1
ATOM 3600 N N . SER A 1 457 ? 25.265 -8.365 -15.952 1.00 95.44 457 SER A N 1
ATOM 3601 C CA . SER A 1 457 ? 25.306 -8.269 -17.418 1.00 95.44 457 SER A CA 1
ATOM 3602 C C . SER A 1 457 ? 24.185 -7.405 -17.997 1.00 95.44 457 SER A C 1
ATOM 3604 O O . SER A 1 457 ? 24.423 -6.672 -18.956 1.00 95.44 457 SER A O 1
ATOM 3606 N N . LEU A 1 458 ? 22.976 -7.475 -17.433 1.00 95.31 458 LEU A N 1
ATOM 3607 C CA . LEU A 1 458 ? 21.884 -6.604 -17.857 1.00 95.31 458 LEU A CA 1
ATOM 3608 C C . LEU A 1 458 ? 22.120 -5.170 -17.375 1.00 95.31 458 LEU A C 1
ATOM 3610 O O . LEU A 1 458 ? 21.946 -4.235 -18.150 1.00 95.31 458 LEU A O 1
ATOM 3614 N N . CYS A 1 459 ? 22.556 -4.992 -16.127 1.00 93.94 459 CYS A N 1
ATOM 3615 C CA . CYS A 1 459 ? 22.805 -3.673 -15.551 1.00 93.94 459 CYS A CA 1
ATOM 3616 C C . CYS A 1 459 ? 23.897 -2.911 -16.318 1.00 93.94 459 CYS A C 1
ATOM 3618 O O . CYS A 1 459 ? 23.725 -1.733 -16.601 1.00 93.94 459 CYS A O 1
ATOM 3620 N N . ASP A 1 460 ? 24.934 -3.596 -16.811 1.00 94.19 460 ASP A N 1
ATOM 3621 C CA . ASP A 1 460 ? 25.945 -3.010 -17.705 1.00 94.19 460 ASP A CA 1
ATOM 3622 C C . ASP A 1 460 ? 25.359 -2.440 -19.020 1.00 94.19 460 ASP A C 1
ATOM 3624 O O . ASP A 1 460 ? 26.013 -1.634 -19.679 1.00 94.19 460 ASP A O 1
ATOM 3628 N N . LYS A 1 461 ? 24.131 -2.820 -19.405 1.00 92.56 461 LYS A N 1
ATOM 3629 C CA . LYS A 1 461 ? 23.433 -2.316 -20.604 1.00 92.56 461 LYS A CA 1
ATOM 3630 C C . LYS A 1 461 ? 22.413 -1.213 -20.314 1.00 92.56 461 LYS A C 1
ATOM 3632 O O . LYS A 1 461 ? 22.076 -0.480 -21.244 1.00 92.56 461 LYS A O 1
ATOM 3637 N N . ILE A 1 462 ? 21.852 -1.157 -19.102 1.00 91.44 462 ILE A N 1
ATOM 3638 C CA . ILE A 1 462 ? 20.688 -0.302 -18.792 1.00 91.44 462 ILE A CA 1
ATOM 3639 C C . ILE A 1 462 ? 20.881 0.631 -17.597 1.00 91.44 462 ILE A C 1
ATOM 3641 O O . ILE A 1 462 ? 20.194 1.641 -17.534 1.00 91.44 462 ILE A O 1
ATOM 3645 N N . CYS A 1 463 ? 21.761 0.297 -16.653 1.00 91.50 463 CYS A N 1
ATOM 3646 C CA . CYS A 1 463 ? 21.916 1.061 -15.424 1.00 91.50 463 CYS A CA 1
ATOM 3647 C C . CYS A 1 463 ? 22.757 2.310 -15.656 1.00 91.50 463 CYS A C 1
ATOM 3649 O O . CYS A 1 463 ? 23.790 2.278 -16.330 1.00 91.50 463 CYS A O 1
ATOM 3651 N N . ASP A 1 464 ? 22.351 3.396 -15.012 1.00 85.56 464 ASP A N 1
ATOM 3652 C CA . ASP A 1 464 ? 23.058 4.669 -15.031 1.00 85.56 464 ASP A CA 1
ATOM 3653 C C . ASP A 1 464 ? 23.276 5.219 -13.609 1.00 85.56 464 ASP A C 1
ATOM 3655 O O . ASP A 1 464 ? 23.120 4.522 -12.601 1.00 85.56 464 ASP A O 1
ATOM 3659 N N . ALA A 1 465 ? 23.689 6.482 -13.508 1.00 86.75 465 ALA A N 1
ATOM 3660 C CA . ALA A 1 465 ? 23.892 7.146 -12.225 1.00 86.75 465 ALA A CA 1
ATOM 3661 C C . ALA A 1 465 ? 22.587 7.506 -11.480 1.00 86.75 465 ALA A C 1
ATOM 3663 O O . ALA A 1 465 ? 22.649 7.895 -10.313 1.00 86.75 465 ALA A O 1
ATOM 3664 N N . TYR A 1 466 ? 21.419 7.376 -12.111 1.00 84.06 466 TYR A N 1
ATOM 3665 C CA . TYR A 1 466 ? 20.134 7.868 -11.608 1.00 84.06 466 TYR A CA 1
ATOM 3666 C C . TYR A 1 466 ? 19.099 6.766 -11.334 1.00 84.06 466 TYR A C 1
ATOM 3668 O O . TYR A 1 466 ? 18.026 7.053 -10.786 1.00 84.06 466 TYR A O 1
ATOM 3676 N N . GLY A 1 467 ? 19.382 5.511 -11.686 1.00 81.38 467 GLY A N 1
ATOM 3677 C CA . GLY A 1 467 ? 18.560 4.355 -11.317 1.00 81.38 467 GLY A CA 1
ATOM 3678 C C . GLY A 1 467 ? 17.137 4.453 -11.858 1.00 81.38 467 GLY A C 1
ATOM 3679 O O . GLY A 1 467 ? 16.167 4.328 -11.096 1.00 81.38 467 GLY A O 1
ATOM 3680 N N . GLY A 1 468 ? 17.002 4.795 -13.138 1.00 79.56 468 GLY A N 1
ATOM 3681 C CA . GLY A 1 468 ? 15.736 4.940 -13.853 1.00 79.56 468 GLY A CA 1
ATOM 3682 C C . GLY A 1 468 ? 15.029 6.281 -13.642 1.00 79.56 468 GLY A C 1
ATOM 3683 O O . GLY A 1 468 ? 13.827 6.393 -13.894 1.00 79.56 468 GLY A O 1
ATOM 3684 N N . GLU A 1 469 ? 15.707 7.319 -13.132 1.00 81.06 469 GLU A N 1
ATOM 3685 C CA . GLU A 1 469 ? 15.075 8.633 -12.922 1.00 81.06 469 GLU A CA 1
ATOM 3686 C C . GLU A 1 469 ? 14.622 9.288 -14.231 1.00 81.06 469 GLU A C 1
ATOM 3688 O O . GLU A 1 469 ? 13.547 9.893 -14.265 1.00 81.06 469 GLU A O 1
ATOM 3693 N N . PHE A 1 470 ? 15.398 9.162 -15.311 1.00 77.62 470 PHE A N 1
ATOM 3694 C CA . PHE A 1 470 ? 15.013 9.709 -16.612 1.00 77.62 470 PHE A CA 1
ATOM 3695 C C . PHE A 1 470 ? 13.739 9.056 -17.151 1.00 77.62 470 PHE A C 1
ATOM 3697 O O . PHE A 1 470 ? 12.814 9.769 -17.541 1.00 77.62 470 PHE A O 1
ATOM 3704 N N . ASP A 1 471 ? 13.625 7.730 -17.074 1.00 79.19 471 ASP A N 1
ATOM 3705 C CA . ASP A 1 471 ? 12.397 7.030 -17.456 1.00 79.19 471 ASP A CA 1
ATOM 3706 C C . ASP A 1 471 ? 11.211 7.421 -16.576 1.00 79.19 471 ASP A C 1
ATOM 3708 O O . ASP A 1 471 ? 10.114 7.668 -17.076 1.00 79.19 471 ASP A O 1
ATOM 3712 N N . ARG A 1 472 ? 11.423 7.587 -15.264 1.00 81.19 472 ARG A N 1
ATOM 3713 C CA . ARG A 1 472 ? 10.389 8.122 -14.364 1.00 81.19 472 ARG A CA 1
ATOM 3714 C C . ARG A 1 472 ? 9.940 9.521 -14.782 1.00 81.19 472 ARG A C 1
ATOM 3716 O O . ARG A 1 472 ? 8.744 9.813 -14.720 1.00 81.19 472 ARG A O 1
ATOM 3723 N N . LYS A 1 473 ? 10.863 10.388 -15.211 1.00 82.81 473 LYS A N 1
ATOM 3724 C CA . LYS A 1 473 ? 10.529 11.716 -15.749 1.00 82.81 473 LYS A CA 1
ATOM 3725 C C . LYS A 1 473 ? 9.690 11.580 -17.017 1.00 82.81 473 LYS A C 1
ATOM 3727 O O . LYS A 1 473 ? 8.643 12.216 -17.081 1.00 82.81 473 LYS A O 1
ATOM 3732 N N . ILE A 1 474 ? 10.076 10.723 -17.966 1.00 83.00 474 ILE A N 1
ATOM 3733 C CA . ILE A 1 474 ? 9.299 10.456 -19.191 1.00 83.00 474 ILE A CA 1
ATOM 3734 C C . ILE A 1 474 ? 7.883 9.989 -18.841 1.00 83.00 474 ILE A C 1
ATOM 3736 O O . ILE A 1 474 ? 6.910 10.591 -19.290 1.00 83.00 474 ILE A O 1
ATOM 3740 N N . VAL A 1 475 ? 7.754 8.981 -17.976 1.00 87.12 475 VAL A N 1
ATOM 3741 C CA . VAL A 1 475 ? 6.468 8.423 -17.533 1.00 87.12 475 VAL A CA 1
ATOM 3742 C C . VAL A 1 475 ? 5.591 9.470 -16.827 1.00 87.12 475 VAL A C 1
ATOM 3744 O O . VAL A 1 475 ? 4.367 9.482 -16.988 1.00 87.12 475 VAL A O 1
ATOM 3747 N N . LYS A 1 476 ? 6.206 10.395 -16.083 1.00 86.06 476 LYS A N 1
ATOM 3748 C CA . LYS A 1 476 ? 5.512 11.545 -15.494 1.00 86.06 476 LYS A CA 1
ATOM 3749 C C . LYS A 1 476 ? 5.056 12.549 -16.557 1.00 86.06 476 LYS A C 1
ATOM 3751 O O . LYS A 1 476 ? 3.951 13.066 -16.450 1.00 86.06 476 LYS A O 1
ATOM 3756 N N . PHE A 1 477 ? 5.877 12.824 -17.570 1.00 84.00 477 PHE A N 1
ATOM 3757 C CA . PHE A 1 477 ? 5.551 13.770 -18.642 1.00 84.00 477 PHE A CA 1
ATOM 3758 C C . PHE A 1 477 ? 4.434 13.278 -19.564 1.00 84.00 477 PHE A C 1
ATOM 3760 O O . PHE A 1 477 ? 3.598 14.081 -19.969 1.00 84.00 477 PHE A O 1
ATOM 3767 N N . ILE A 1 478 ? 4.384 11.979 -19.872 1.00 86.19 478 ILE A N 1
ATOM 3768 C CA . ILE A 1 478 ? 3.307 11.392 -20.691 1.00 86.19 478 ILE A CA 1
ATOM 3769 C C . ILE A 1 478 ? 1.986 11.212 -19.922 1.00 86.19 478 ILE A C 1
ATOM 3771 O O . ILE A 1 478 ? 1.007 10.736 -20.502 1.00 86.19 478 ILE A O 1
ATOM 3775 N N . ASP A 1 479 ? 1.978 11.562 -18.631 1.00 86.81 479 ASP A N 1
ATOM 3776 C CA . ASP A 1 479 ? 0.830 11.518 -17.721 1.00 86.81 479 ASP A CA 1
ATOM 3777 C C . ASP A 1 479 ? 0.068 10.182 -17.761 1.00 86.81 479 ASP A C 1
ATOM 3779 O O . ASP A 1 479 ? -1.159 10.115 -17.854 1.00 86.81 479 ASP A O 1
ATOM 3783 N N . MET A 1 480 ? 0.821 9.078 -17.755 1.00 91.06 480 MET A N 1
ATOM 3784 C CA . MET A 1 480 ? 0.252 7.734 -17.773 1.00 91.06 480 MET A CA 1
ATOM 3785 C C . MET A 1 480 ? 0.284 7.123 -16.372 1.00 91.06 480 MET A C 1
ATOM 3787 O O . MET A 1 480 ? 1.297 6.556 -15.956 1.00 91.06 480 MET A O 1
ATOM 3791 N N . ASP A 1 481 ? -0.845 7.206 -15.663 1.00 91.75 481 ASP A N 1
ATOM 3792 C CA . ASP A 1 481 ? -0.976 6.712 -14.285 1.00 91.75 481 ASP A CA 1
ATOM 3793 C C . ASP A 1 481 ? -0.561 5.236 -14.148 1.00 91.75 481 ASP A C 1
ATOM 3795 O O . ASP A 1 481 ? 0.246 4.912 -13.286 1.00 91.75 481 ASP A O 1
ATOM 3799 N N . ALA A 1 482 ? -0.975 4.352 -15.063 1.00 94.69 482 ALA A N 1
ATOM 3800 C CA . ALA A 1 482 ? -0.620 2.926 -15.020 1.00 94.69 482 ALA A CA 1
ATOM 3801 C C . ALA A 1 482 ? 0.899 2.656 -15.001 1.00 94.69 482 ALA A C 1
ATOM 3803 O O . ALA A 1 482 ? 1.394 1.833 -14.221 1.00 94.69 482 ALA A O 1
ATOM 3804 N N . ALA A 1 483 ? 1.662 3.384 -15.821 1.00 94.44 483 ALA A N 1
ATOM 3805 C CA . ALA A 1 483 ? 3.117 3.281 -15.852 1.00 94.44 483 ALA A CA 1
ATOM 3806 C C . ALA A 1 483 ? 3.742 3.881 -14.579 1.00 94.44 483 ALA A C 1
ATOM 3808 O O . ALA A 1 483 ? 4.660 3.290 -14.008 1.00 94.44 483 ALA A O 1
ATOM 3809 N N . GLN A 1 484 ? 3.200 4.998 -14.073 1.00 94.06 484 GLN A N 1
ATOM 3810 C CA . GLN A 1 484 ? 3.627 5.586 -12.798 1.00 94.06 484 GLN A CA 1
ATOM 3811 C C . GLN A 1 484 ? 3.395 4.622 -11.628 1.00 94.06 484 GLN A C 1
ATOM 3813 O O . GLN A 1 484 ? 4.301 4.417 -10.818 1.00 94.06 484 GLN A O 1
ATOM 3818 N N . GLN A 1 485 ? 2.219 3.989 -11.550 1.00 95.19 485 GLN A N 1
ATOM 3819 C CA . GLN A 1 485 ? 1.915 3.003 -10.515 1.00 95.19 485 GLN A CA 1
ATOM 3820 C C . GLN A 1 485 ? 2.829 1.786 -10.624 1.00 95.19 485 GLN A C 1
ATOM 3822 O O . GLN A 1 485 ? 3.323 1.327 -9.601 1.00 95.19 485 GLN A O 1
ATOM 3827 N N . THR A 1 486 ? 3.152 1.322 -11.832 1.00 95.94 486 THR A N 1
ATOM 3828 C CA . THR A 1 486 ? 4.109 0.219 -12.014 1.00 95.94 486 THR A CA 1
ATOM 3829 C C . THR A 1 486 ? 5.485 0.580 -11.450 1.00 95.94 486 THR A C 1
ATOM 3831 O O . THR A 1 486 ? 6.029 -0.162 -10.638 1.00 95.94 486 THR A O 1
ATOM 3834 N N . LEU A 1 487 ? 6.028 1.759 -11.763 1.00 93.50 487 LEU A N 1
ATOM 3835 C CA . LEU A 1 487 ? 7.314 2.196 -11.198 1.00 93.50 487 LEU A CA 1
ATOM 3836 C C . LEU A 1 487 ? 7.247 2.394 -9.672 1.00 93.50 487 LEU A C 1
ATOM 3838 O O . LEU A 1 487 ? 8.186 2.032 -8.963 1.00 93.50 487 LEU A O 1
ATOM 3842 N N . ASN A 1 488 ? 6.121 2.882 -9.136 1.00 92.38 488 ASN A N 1
ATOM 3843 C CA . ASN A 1 488 ? 5.878 2.931 -7.687 1.00 92.38 488 ASN A CA 1
ATOM 3844 C C . ASN A 1 488 ? 5.842 1.528 -7.055 1.00 92.38 488 ASN A C 1
ATOM 3846 O O . ASN A 1 488 ? 6.298 1.350 -5.922 1.00 92.38 488 ASN A O 1
ATOM 3850 N N . GLY A 1 489 ? 5.325 0.533 -7.779 1.00 94.00 489 GLY A N 1
ATOM 3851 C CA . GLY A 1 489 ? 5.288 -0.867 -7.370 1.00 94.00 489 GLY A CA 1
ATOM 3852 C C . GLY A 1 489 ? 6.680 -1.448 -7.135 1.00 94.00 489 GLY A C 1
ATOM 3853 O O . GLY A 1 489 ? 6.872 -2.171 -6.159 1.00 94.00 489 GLY A O 1
ATOM 3854 N N . VAL A 1 490 ? 7.684 -1.040 -7.917 1.00 92.44 490 VAL A N 1
ATOM 3855 C CA . VAL A 1 490 ? 9.076 -1.485 -7.725 1.00 92.44 490 VAL A CA 1
ATOM 3856 C C . VAL A 1 490 ? 9.583 -1.127 -6.322 1.00 92.44 490 VAL A C 1
ATOM 3858 O O . VAL A 1 490 ? 10.101 -1.983 -5.609 1.00 92.44 490 VAL A O 1
ATOM 3861 N N . TYR A 1 491 ? 9.348 0.108 -5.867 1.00 88.12 491 TYR A N 1
ATOM 3862 C CA . TYR A 1 491 ? 9.722 0.547 -4.514 1.00 88.12 491 TYR A CA 1
ATOM 3863 C C . TYR A 1 491 ? 8.946 -0.181 -3.410 1.00 88.12 491 TYR A C 1
ATOM 3865 O O . TYR A 1 491 ? 9.431 -0.323 -2.289 1.00 88.12 491 TYR A O 1
ATOM 3873 N N . LYS A 1 492 ? 7.721 -0.627 -3.707 1.00 89.75 492 LYS A N 1
ATOM 3874 C CA . LYS A 1 492 ? 6.879 -1.376 -2.769 1.00 89.75 492 LYS A CA 1
ATOM 3875 C C . LYS A 1 492 ? 7.213 -2.856 -2.699 1.00 89.75 492 LYS A C 1
ATOM 3877 O O . LYS A 1 492 ? 6.798 -3.507 -1.740 1.00 89.75 492 LYS A O 1
ATOM 3882 N N . MET A 1 493 ? 8.007 -3.376 -3.629 1.00 89.00 493 MET A N 1
ATOM 3883 C CA . MET A 1 493 ? 8.378 -4.785 -3.644 1.00 89.00 493 MET A CA 1
ATOM 3884 C C . MET A 1 493 ? 9.125 -5.188 -2.365 1.00 89.00 493 MET A C 1
ATOM 3886 O O . MET A 1 493 ? 8.752 -6.178 -1.742 1.00 89.00 493 MET A O 1
ATOM 3890 N N . SER A 1 494 ? 10.068 -4.367 -1.885 1.00 84.06 494 SER A N 1
ATOM 3891 C CA . SER A 1 494 ? 10.787 -4.651 -0.633 1.00 84.06 494 SER A CA 1
ATOM 3892 C C . SER A 1 494 ? 9.958 -4.492 0.630 1.00 84.06 494 SER A C 1
ATOM 3894 O O . SER A 1 494 ? 10.298 -5.053 1.669 1.00 84.06 494 SER A O 1
ATOM 3896 N N . ASP A 1 495 ? 8.885 -3.706 0.559 1.00 82.94 495 ASP A N 1
ATOM 3897 C CA . ASP A 1 495 ? 7.961 -3.591 1.675 1.00 82.94 495 ASP A CA 1
ATOM 3898 C C . ASP A 1 495 ? 7.117 -4.863 1.794 1.00 82.94 495 ASP A C 1
ATOM 3900 O O . ASP A 1 495 ? 6.698 -5.183 2.898 1.00 82.94 495 ASP A O 1
ATOM 3904 N N . LEU A 1 496 ? 6.821 -5.573 0.700 1.00 85.25 496 LEU A N 1
ATOM 3905 C CA . LEU A 1 496 ? 5.811 -6.637 0.673 1.00 85.25 496 LEU A CA 1
ATOM 3906 C C . LEU A 1 496 ? 6.375 -8.053 0.543 1.00 85.25 496 LEU A C 1
ATOM 3908 O O . LEU A 1 496 ? 5.782 -8.968 1.108 1.00 85.25 496 LEU A O 1
ATOM 3912 N N . TYR A 1 497 ? 7.503 -8.233 -0.138 1.00 86.56 497 TYR A N 1
ATOM 3913 C CA . TYR A 1 497 ? 8.044 -9.552 -0.465 1.00 86.56 497 TYR A CA 1
ATOM 3914 C C . TYR A 1 497 ? 9.466 -9.725 0.060 1.00 86.56 497 TYR A C 1
ATOM 3916 O O . TYR A 1 497 ? 10.157 -8.761 0.386 1.00 86.56 497 TYR A O 1
ATOM 3924 N N . GLN A 1 498 ? 9.898 -10.980 0.145 1.00 83.62 498 GLN A N 1
ATOM 3925 C CA . GLN A 1 498 ? 11.266 -11.344 0.498 1.00 83.62 498 GLN A CA 1
ATOM 3926 C C . GLN A 1 498 ? 12.002 -11.814 -0.753 1.00 83.62 498 GLN A C 1
ATOM 3928 O O . GLN A 1 498 ? 11.463 -12.603 -1.524 1.00 83.62 498 GLN A O 1
ATOM 3933 N N . CYS A 1 499 ? 13.244 -11.369 -0.924 1.00 83.62 499 CYS A N 1
ATOM 3934 C CA . CYS A 1 499 ? 14.090 -11.739 -2.061 1.00 83.62 499 CYS A CA 1
ATOM 3935 C C . CYS A 1 499 ? 14.397 -13.250 -2.133 1.00 83.62 499 CYS A C 1
ATOM 3937 O O . CYS A 1 499 ? 14.666 -13.786 -3.202 1.00 83.62 499 CYS A O 1
ATOM 3939 N N . SER A 1 500 ? 14.323 -13.959 -1.002 1.00 83.12 500 SER A N 1
ATOM 3940 C CA . SER A 1 500 ? 14.523 -15.409 -0.924 1.00 83.12 500 SER A CA 1
ATOM 3941 C C . SER A 1 500 ? 13.318 -16.221 -1.409 1.00 83.12 500 SER A C 1
ATOM 3943 O O . SER A 1 500 ? 13.415 -17.440 -1.498 1.00 83.12 500 SER A O 1
ATOM 3945 N N . ASN A 1 501 ? 12.184 -15.578 -1.704 1.00 86.88 501 ASN A N 1
ATOM 3946 C CA . ASN A 1 501 ? 10.982 -16.257 -2.169 1.00 86.88 501 ASN A CA 1
ATOM 3947 C C . ASN A 1 501 ? 11.150 -16.752 -3.618 1.00 86.88 501 ASN A C 1
ATOM 3949 O O . ASN A 1 501 ? 11.569 -15.991 -4.492 1.00 86.88 501 ASN A O 1
ATOM 3953 N N . ASP A 1 502 ? 10.751 -17.996 -3.890 1.00 90.81 502 ASP A N 1
ATOM 3954 C CA . ASP A 1 502 ? 10.879 -18.612 -5.218 1.00 90.81 502 ASP A CA 1
ATOM 3955 C C . ASP A 1 502 ? 10.143 -17.838 -6.321 1.00 90.81 502 ASP A C 1
ATOM 3957 O O . ASP A 1 502 ? 10.655 -17.709 -7.433 1.00 90.81 502 ASP A O 1
ATOM 3961 N N . ALA A 1 503 ? 8.977 -17.256 -6.019 1.00 92.44 503 ALA A N 1
ATOM 3962 C CA . ALA A 1 503 ? 8.250 -16.423 -6.974 1.00 92.44 503 ALA A CA 1
ATOM 3963 C C . ALA A 1 503 ? 9.010 -15.126 -7.279 1.00 92.44 503 ALA A C 1
ATOM 3965 O O . ALA A 1 503 ? 9.039 -14.687 -8.424 1.00 92.44 503 ALA A O 1
ATOM 3966 N N . VAL A 1 504 ? 9.681 -14.529 -6.289 1.00 92.69 504 VAL A N 1
ATOM 3967 C CA . VAL A 1 504 ? 10.536 -13.359 -6.535 1.00 92.69 504 VAL A CA 1
ATOM 3968 C C . VAL A 1 504 ? 11.723 -13.740 -7.415 1.00 92.69 504 VAL A C 1
ATOM 3970 O O . VAL A 1 504 ? 11.969 -13.059 -8.404 1.00 92.69 504 VAL A O 1
ATOM 3973 N N . ARG A 1 505 ? 12.397 -14.860 -7.138 1.00 91.88 505 ARG A N 1
ATOM 3974 C CA . ARG A 1 505 ? 13.523 -15.341 -7.960 1.00 91.88 505 ARG A CA 1
ATOM 3975 C C . ARG A 1 505 ? 13.112 -15.645 -9.401 1.00 91.88 505 ARG A C 1
ATOM 3977 O O . ARG A 1 505 ? 13.844 -15.318 -10.334 1.00 91.88 505 ARG A O 1
ATOM 3984 N N . LEU A 1 506 ? 11.932 -16.232 -9.600 1.00 96.38 506 LEU A N 1
ATOM 3985 C CA . LEU A 1 506 ? 11.383 -16.462 -10.937 1.00 96.38 506 LEU A CA 1
ATOM 3986 C C . LEU A 1 506 ? 11.063 -15.144 -11.656 1.00 96.38 506 LEU A C 1
ATOM 3988 O O . LEU A 1 506 ? 11.385 -14.996 -12.833 1.00 96.38 506 LEU A O 1
ATOM 3992 N N . PHE A 1 507 ? 10.482 -14.170 -10.951 1.00 97.38 507 PHE A N 1
ATOM 3993 C CA . PHE A 1 507 ? 10.266 -12.829 -11.491 1.00 97.38 507 PHE A CA 1
ATOM 3994 C C . PHE A 1 507 ? 11.573 -12.151 -11.897 1.00 97.38 507 PHE A C 1
ATOM 3996 O O . PHE A 1 507 ? 11.644 -11.616 -12.997 1.00 97.38 507 PHE A O 1
ATOM 4003 N N . GLU A 1 508 ? 12.606 -12.198 -11.056 1.00 95.62 508 GLU A N 1
ATOM 4004 C CA . GLU A 1 508 ? 13.920 -11.618 -11.352 1.00 95.62 508 GLU A CA 1
ATOM 4005 C C . GLU A 1 508 ? 14.524 -12.232 -12.616 1.00 95.62 508 GLU A C 1
ATOM 4007 O O . GLU A 1 508 ? 14.967 -11.508 -13.507 1.00 95.62 508 GLU A O 1
ATOM 4012 N N . LYS A 1 509 ? 14.479 -13.564 -12.735 1.00 97.06 509 LYS A N 1
ATOM 4013 C CA . LYS A 1 509 ? 14.930 -14.275 -13.934 1.00 97.06 509 LYS A CA 1
ATOM 4014 C C . LYS A 1 509 ? 14.184 -13.796 -15.183 1.00 97.06 509 LYS A C 1
ATOM 4016 O O . LYS A 1 509 ? 14.816 -13.415 -16.166 1.00 97.06 509 LYS A O 1
ATOM 4021 N N . ASN A 1 510 ? 12.854 -13.775 -15.141 1.00 98.50 510 ASN A N 1
ATOM 4022 C CA . ASN A 1 510 ? 12.046 -13.380 -16.293 1.00 98.50 510 ASN A CA 1
ATOM 4023 C C . ASN A 1 510 ? 12.191 -11.887 -16.625 1.00 98.50 510 ASN A C 1
ATOM 4025 O O . ASN A 1 510 ? 12.152 -11.517 -17.797 1.00 98.50 510 ASN A O 1
ATOM 4029 N N . LEU A 1 511 ? 12.390 -11.026 -15.622 1.00 98.06 511 LEU A N 1
ATOM 4030 C CA . LEU A 1 511 ? 12.690 -9.608 -15.817 1.00 98.06 511 LEU A CA 1
ATOM 4031 C C . LEU A 1 511 ? 13.979 -9.448 -16.623 1.00 98.06 511 LEU A C 1
ATOM 4033 O O . LEU A 1 511 ? 13.999 -8.669 -17.576 1.00 98.06 511 LEU A O 1
ATOM 4037 N N . ILE A 1 512 ? 15.026 -10.206 -16.281 1.00 97.75 512 ILE A N 1
ATOM 4038 C CA . ILE A 1 512 ? 16.287 -10.191 -17.026 1.00 97.75 512 ILE A CA 1
ATOM 4039 C C . ILE A 1 512 ? 16.053 -10.645 -18.464 1.00 97.75 512 ILE A C 1
ATOM 4041 O O . ILE A 1 512 ? 16.393 -9.917 -19.391 1.00 97.75 512 ILE A O 1
ATOM 4045 N N . GLU A 1 513 ? 15.436 -11.814 -18.651 1.00 98.00 513 GLU A N 1
ATOM 4046 C CA . GLU A 1 513 ? 15.232 -12.422 -19.970 1.00 98.00 513 GLU A CA 1
ATOM 4047 C C . GLU A 1 513 ? 14.412 -11.526 -20.910 1.00 98.00 513 GLU A C 1
ATOM 4049 O O . GLU A 1 513 ? 14.821 -11.291 -22.051 1.00 98.00 513 GLU A O 1
ATOM 4054 N N . LEU A 1 514 ? 13.290 -10.983 -20.428 1.00 98.25 514 LEU A N 1
ATOM 4055 C CA . LEU A 1 514 ? 12.419 -10.102 -21.209 1.00 98.25 514 LEU A CA 1
ATOM 4056 C C . LEU A 1 514 ? 13.104 -8.770 -21.533 1.00 98.25 514 LEU A C 1
ATOM 4058 O O . LEU A 1 514 ? 13.008 -8.294 -22.666 1.00 98.25 514 LEU A O 1
ATOM 4062 N N . THR A 1 515 ? 13.817 -8.175 -20.570 1.00 97.81 515 THR A N 1
ATOM 4063 C CA . THR A 1 515 ? 14.522 -6.902 -20.794 1.00 97.81 515 THR A CA 1
ATOM 4064 C C . THR A 1 515 ? 15.675 -7.085 -21.775 1.00 97.81 515 THR A C 1
ATOM 4066 O O . THR A 1 515 ? 15.832 -6.285 -22.694 1.00 97.81 515 THR A O 1
ATOM 4069 N N . ASP A 1 516 ? 16.454 -8.159 -21.644 1.00 96.94 516 ASP A N 1
ATOM 4070 C CA . ASP A 1 516 ? 17.527 -8.480 -22.585 1.00 96.94 516 ASP A CA 1
ATOM 4071 C C . ASP A 1 516 ? 16.995 -8.728 -23.997 1.00 96.94 516 ASP A C 1
ATOM 4073 O O . ASP A 1 516 ? 17.627 -8.332 -24.979 1.00 96.94 516 ASP A O 1
ATOM 4077 N N . GLU A 1 517 ? 15.835 -9.375 -24.122 1.00 96.31 517 GLU A N 1
ATOM 4078 C CA . GLU A 1 517 ? 15.191 -9.548 -25.416 1.00 96.31 517 GLU A CA 1
ATOM 4079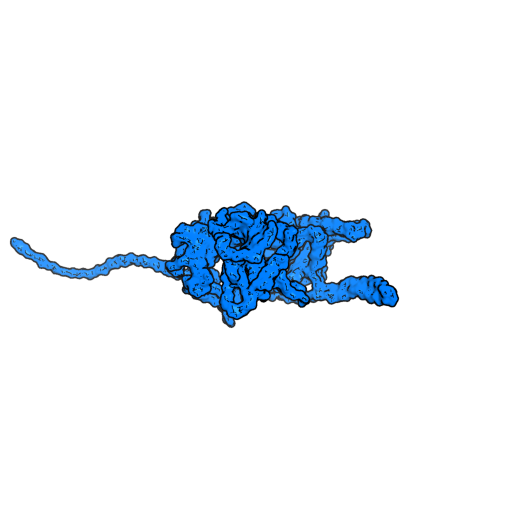 C C . GLU A 1 517 ? 14.798 -8.206 -26.043 1.00 96.31 517 GLU A C 1
ATOM 4081 O O . GLU A 1 517 ? 15.132 -7.964 -27.206 1.00 96.31 517 GLU A O 1
ATOM 4086 N N . TYR A 1 518 ? 14.152 -7.322 -25.280 1.00 96.38 518 TYR A N 1
ATOM 4087 C CA . TYR A 1 518 ? 13.840 -5.967 -25.733 1.00 96.38 518 TYR A CA 1
ATOM 4088 C C . TYR A 1 518 ? 15.104 -5.216 -26.179 1.00 96.38 518 TYR A C 1
ATOM 4090 O O . TYR A 1 518 ? 15.142 -4.656 -27.274 1.00 96.38 518 TYR A O 1
ATOM 4098 N N . MET A 1 519 ? 16.178 -5.265 -25.385 1.00 94.31 519 MET A N 1
ATOM 4099 C CA . MET A 1 519 ? 17.427 -4.559 -25.691 1.00 94.31 519 MET A CA 1
ATOM 4100 C C . MET A 1 519 ? 18.095 -5.048 -26.984 1.00 94.31 519 MET A C 1
ATOM 4102 O O . MET A 1 519 ? 18.760 -4.253 -27.649 1.00 94.31 519 MET A O 1
ATOM 4106 N N . ARG A 1 520 ? 17.901 -6.318 -27.371 1.00 94.50 520 ARG A N 1
ATOM 4107 C CA . ARG A 1 520 ? 18.390 -6.872 -28.647 1.00 94.50 520 ARG A CA 1
ATOM 4108 C C . ARG A 1 520 ? 17.548 -6.465 -29.859 1.00 94.50 520 ARG A C 1
ATOM 4110 O O . ARG A 1 520 ? 18.065 -6.501 -30.970 1.00 94.50 520 ARG A O 1
ATOM 4117 N N . ASN A 1 521 ? 16.279 -6.101 -29.672 1.00 92.38 521 ASN A N 1
ATOM 4118 C CA . ASN A 1 521 ? 15.348 -5.806 -30.763 1.00 92.38 521 ASN A CA 1
ATOM 4119 C C . ASN A 1 521 ? 14.447 -4.601 -30.444 1.00 92.38 521 ASN A C 1
ATOM 4121 O O . ASN A 1 521 ? 13.223 -4.700 -30.461 1.00 92.38 521 ASN A O 1
ATOM 4125 N N . LYS A 1 522 ? 15.058 -3.446 -30.159 1.00 89.75 522 LYS A N 1
ATOM 4126 C CA . LYS A 1 522 ? 14.332 -2.225 -29.762 1.00 89.75 522 LYS A CA 1
ATOM 4127 C C . LYS A 1 522 ? 13.385 -1.679 -30.833 1.00 89.75 522 LYS A C 1
ATOM 4129 O O . LYS A 1 522 ? 12.450 -0.970 -30.506 1.00 89.75 522 LYS A O 1
ATOM 4134 N N . THR A 1 523 ? 13.647 -1.945 -32.110 1.00 87.62 523 THR A N 1
ATOM 4135 C CA . THR A 1 523 ? 12.845 -1.431 -33.237 1.00 87.62 523 THR A CA 1
ATOM 4136 C C . THR A 1 523 ? 11.778 -2.411 -33.724 1.00 87.62 523 THR A C 1
ATOM 4138 O O . THR A 1 523 ? 11.028 -2.082 -34.634 1.00 87.62 523 THR A O 1
ATOM 4141 N N . GLY A 1 524 ? 11.763 -3.632 -33.189 1.00 88.88 524 GLY A N 1
ATOM 4142 C CA . GLY A 1 524 ? 10.790 -4.674 -33.522 1.00 88.88 524 GLY A CA 1
ATOM 4143 C C . GLY A 1 524 ? 10.265 -5.370 -32.271 1.00 88.88 524 GLY A C 1
ATOM 4144 O O . GLY A 1 524 ? 9.921 -6.557 -32.304 1.00 88.88 524 GLY A O 1
ATOM 4145 N N . TRP A 1 525 ? 10.280 -4.668 -31.138 1.00 93.50 525 TRP A N 1
ATOM 4146 C CA . TRP A 1 525 ? 9.748 -5.181 -29.888 1.00 93.50 525 TRP A CA 1
ATOM 4147 C C . TRP A 1 525 ? 8.232 -5.258 -29.975 1.00 93.50 525 TRP A C 1
ATOM 4149 O O . TRP A 1 525 ? 7.641 -6.272 -29.594 1.00 93.50 525 TRP A O 1
ATOM 4159 N N . LEU A 1 526 ? 7.595 -4.226 -30.511 1.00 91.75 526 LEU A N 1
ATOM 4160 C CA . LEU A 1 526 ? 6.158 -4.173 -30.690 1.00 91.75 526 LEU A CA 1
ATOM 4161 C C . LEU A 1 526 ? 5.774 -4.735 -32.075 1.00 91.75 526 LEU A C 1
ATOM 4163 O O . LEU A 1 526 ? 6.488 -4.502 -33.047 1.00 91.75 526 LEU A O 1
ATOM 4167 N N . PRO A 1 527 ? 4.685 -5.526 -32.164 1.00 74.62 527 PRO A N 1
ATOM 4168 C CA . PRO A 1 527 ? 4.151 -6.007 -33.438 1.00 74.62 527 PRO A CA 1
ATOM 4169 C C . PRO A 1 527 ? 3.462 -4.916 -34.247 1.00 74.62 527 PRO A C 1
ATOM 4171 O O . PRO A 1 527 ? 2.806 -4.056 -33.597 1.00 74.62 527 PRO A O 1
#

Radius of gyration: 31.12 Å; chains: 1; bounding box: 69×109×114 Å

Secondary structure (DSSP, 8-state):
-------------------------PPPEETTEEEEEEETTEEEEE--S---TT-B-TTS-B----HHHHH-GGG-SSTTEEEEEEEE-S-GGGTHHHH-S-HHHHIIIIIHHHHHHHH-S----EEEEEEEETT-SSEEEEEEEEEEGGGTEEEEEEEEE-HHHHHHS-HHHHHHHS-SS--S----TTSPEEEEE-SS-EEEESSSS-S-BS-TT--PPPPTT-SEEEEESS-HHHHHHHHHHHHSSHIIIIIHHHHHHHBPTT--EEEEEEETT-SSEEEEEEEEEE--SSTT---EEEEEEEEE-SSHHHHHHHHHHHHHHHTTTSS---STTTTSTTHHHHHHHHHT-HHHHHHHHHHHHHHHHHHHHHHHGGGS-GGGPPPP-SHHHHHHHHHHHHTTTGGGGGTTTT-EEEEEEEEPPPBPPPPBTTBPPPPB---EEEEEEEE-HHHHHHHHHH--SSSSHHHHHHHHHTT-HHHHHHHHHHHHHHHH--TTSHHHHHHHHHHHHHHHHHHH-TTSS--

Sequence (527 aa):
MKTSVHRRACSSCVLSLLLLVAQNAHARETENGTVIYEQDGLEVTVYGWDVQPGRILARGEVAKTPISYFCSGKQKSNPSSYNVSARYSAEHNDRRKLIGPSYEGFIRDKVYPGLIKLCGNIQITEITMPMYKMGEPKSWDIMTFNISDRGKSVTRSGYHPSVFAQASMSKEELAAMMPSAAPTSLPTRKGGKQIYKDSNLIIYAREEVWCHPKNFRSKVRPSSNAGLDIVVPVTYDELHNWLRKHYGRFDLKVIKPLADEACFPGSDISAKFYQDGEAAYLEEVRYGLKKSRSSLAQEQFAVLSRQAGPSREARLAVINKTKDIQDAWGVPCKGFFCALPGGAYFQAILAGDKVAVKKMDRMVDQRVGNWSTLGRGNSTPKNLRQDYSLLPAIADTYFYNYQQRFMLGCMNDGLVKKRYSYVNPTFEMPDYGDYAMPDMGGEVDTATYVLRPEFVSLCDKICDAYGGEFDRKIVKFIDMDAAQQTLNGVYKMSDLYQCSNDAVRLFEKNLIELTDEYMRNKTGWLP